Protein 7CTP (pdb70)

Foldseek 3Di:
DDLCCVQVPPVNLVVLLVLLVVLLVLLVVLLLLLQLQLVLVLVVCVVVVPDDDDALFDFDDDDDDKDWQDWDWWWWQDPPPRDIAIWTWTQTSQLWIFTANYVVCVVVVHHTPDTHQQAQKDKDFDPVVVCVVLLCVADDNPVVDDDPENTKIKIDHPQAAIIIIGDHDVVVSVLVNLSNVLSHLSQQCAQPPPPRRNRVSQVVSLQVSCVVVVHFFFDQNNGGHSLSSSLVVSCVVVVPVSCVVCLVVDDDRSVNSSNSVSVNRNVSSVSSSVSSVVSVVVSVVVCVVCSVVSVVCCVVCVVVLVVLLVVLLVVLCVQCVVVLLVCCVPQPLVCLLVQLVLLLQLLVVLLVLLLVLLVVLLVVLLVVCVVVVFDVCVVVSLSVLLCQLSNSPSSVVSLVSLPSRWGAFSVRHTDPSLSSVLSSVSSVVSSSLSNSLSVSLVVVLVVVCVVDCPPPHSSVVSVVSNVSSSVSSLVVQLVVVLVSSLVSSLSRVLSVSCSVCCVVPVVPQVVSVVSDDPVCSSNHDSVVSSSVSSSVSCNVSSNVSCVVCVSSD

Structure (mmCIF, N/CA/C/O backbone):
data_7CTP
#
_entry.id   7CTP
#
_cell.length_a   55.559
_cell.length_b   56.283
_cell.length_c   201.007
_cell.angle_alpha   90.000
_cell.angle_beta   90.000
_cell.angle_gamma   90.000
#
_symmetry.space_group_name_H-M   'P 21 21 21'
#
loop_
_entity.id
_entity.type
_entity.pdbx_description
1 polymer 'Protein Niban 2'
2 non-polymer GLYCEROL
3 water water
#
loop_
_atom_site.group_PDB
_atom_site.id
_atom_site.type_symbol
_atom_site.label_atom_id
_atom_site.label_alt_id
_atom_site.label_comp_id
_atom_site.label_asym_id
_atom_site.label_entity_id
_atom_site.label_seq_id
_atom_site.pdbx_PDB_ins_code
_atom_site.Cartn_x
_atom_site.Cartn_y
_atom_site.Cartn_z
_atom_site.occupancy
_atom_site.B_iso_or_equiv
_atom_site.auth_seq_id
_atom_site.auth_comp_id
_atom_site.auth_asym_id
_atom_site.auth_atom_id
_atom_site.pdbx_PDB_model_num
ATOM 1 N N . GLY A 1 1 ? 16.46800 -18.27100 -42.26700 1.000 66.14000 2 GLY A N 1
ATOM 2 C CA . GLY A 1 1 ? 16.30700 -17.37400 -41.14300 1.000 70.21000 2 GLY A CA 1
ATOM 3 C C . GLY A 1 1 ? 15.01200 -17.56900 -40.38000 1.000 70.90000 2 GLY A C 1
ATOM 4 O O . GLY A 1 1 ? 14.18200 -18.40600 -40.74700 1.000 64.37000 2 GLY A O 1
ATOM 5 N N . ASP A 1 2 ? 14.84300 -16.78700 -39.31200 1.000 63.63000 3 ASP A N 1
ATOM 6 C CA . ASP A 1 2 ? 13.67100 -16.90900 -38.46000 1.000 52.23000 3 ASP A CA 1
ATOM 7 C C . ASP A 1 2 ? 12.42200 -16.44400 -39.20800 1.000 53.90000 3 ASP A C 1
ATOM 8 O O . ASP A 1 2 ? 12.47500 -15.99400 -40.35800 1.000 44.92000 3 ASP A O 1
ATOM 13 N N . VAL A 1 3 ? 11.28000 -16.56200 -38.53000 1.000 44.23000 4 VAL A N 1
ATOM 14 C CA . VAL A 1 3 ? 10.00100 -16.31900 -39.18900 1.000 47.25000 4 VAL A CA 1
ATOM 15 C C . VAL A 1 3 ? 9.86300 -14.85100 -39.57700 1.000 35.79000 4 VAL A C 1
ATOM 16 O O . VAL A 1 3 ? 9.35400 -14.52400 -40.65800 1.000 36.21000 4 VAL A O 1
ATOM 20 N N . LEU A 1 4 ? 10.31200 -13.94400 -38.70900 1.000 34.83000 5 LEU A N 1
ATOM 21 C CA . LEU A 1 4 ? 10.12800 -12.52000 -38.97100 1.000 26.67000 5 LEU A CA 1
ATOM 22 C C . LEU A 1 4 ? 11.09400 -12.02600 -40.04100 1.000 35.34000 5 LEU A C 1
ATOM 23 O O . LEU A 1 4 ? 10.71800 -11.22600 -40.90400 1.000 29.91000 5 LEU A O 1
ATOM 28 N N . SER A 1 5 ? 12.33900 -12.50400 -40.01800 1.000 34.72000 6 SER A N 1
ATOM 29 C CA . SER A 1 5 ? 13.29900 -12.05400 -41.01800 1.000 35.35000 6 SER A CA 1
ATOM 30 C C . SER A 1 5 ? 12.93900 -12.59300 -42.39100 1.000 31.06000 6 SER A C 1
ATOM 31 O O . SER A 1 5 ? 13.20800 -11.93900 -43.40500 1.000 35.65000 6 SER A O 1
ATOM 34 N N . THR A 1 6 ? 12.30200 -13.76400 -42.43800 1.000 35.34000 7 THR A N 1
ATOM 35 C CA . THR A 1 6 ? 11.93300 -14.37200 -43.71000 1.000 38.46000 7 THR A CA 1
ATOM 36 C C . THR A 1 6 ? 10.70900 -13.70100 -44.31500 1.000 37.41000 7 THR A C 1
ATOM 37 O O . THR A 1 6 ? 10.72100 -13.31600 -45.48900 1.000 37.60000 7 THR A O 1
ATOM 41 N N . HIS A 1 7 ? 9.64600 -13.54500 -43.52700 1.000 31.73000 8 HIS A N 1
ATOM 42 C CA . HIS A 1 7 ? 8.36700 -13.12400 -44.07400 1.000 29.23000 8 HIS A CA 1
ATOM 43 C C . HIS A 1 7 ? 8.08100 -11.64500 -43.89000 1.000 34.48000 8 HIS A C 1
ATOM 44 O O . HIS A 1 7 ? 7.27200 -11.09100 -44.64600 1.000 34.44000 8 HIS A O 1
ATOM 51 N N . LEU A 1 8 ? 8.72500 -10.98400 -42.93700 1.000 25.72000 9 LEU A N 1
ATOM 52 C CA . LEU A 1 8 ? 8.60900 -9.53100 -42.88900 1.000 25.35000 9 LEU A CA 1
ATOM 53 C C . LEU A 1 8 ? 9.93300 -8.88600 -43.27400 1.000 25.22000 9 LEU A C 1
ATOM 54 O O . LEU A 1 8 ? 10.49900 -8.10200 -42.50200 1.000 24.40000 9 LEU A O 1
ATOM 59 N N . ASP A 1 9 ? 10.42900 -9.19100 -44.47400 1.000 26.52000 10 ASP A N 1
ATOM 60 C CA . ASP A 1 9 ? 11.63300 -8.52900 -44.95000 1.000 28.43000 10 ASP A CA 1
ATOM 61 C C . ASP A 1 9 ? 11.33000 -7.06900 -45.28800 1.000 28.82000 10 ASP A C 1
ATOM 62 O O . ASP A 1 9 ? 10.19600 -6.59300 -45.17700 1.000 24.52000 10 ASP A O 1
ATOM 67 N N . ASP A 1 10 ? 12.37500 -6.33800 -45.67600 1.000 26.27000 11 ASP A N 1
ATOM 68 C CA . ASP A 1 10 ? 12.21500 -4.90400 -45.89900 1.000 25.64000 11 ASP A CA 1
ATOM 69 C C . ASP A 1 10 ? 11.15800 -4.61600 -46.95900 1.000 25.00000 11 ASP A C 1
ATOM 70 O O . ASP A 1 10 ? 10.36800 -3.67700 -46.81300 1.000 24.03000 11 ASP A O 1
ATOM 75 N N . ALA A 1 11 ? 11.11900 -5.41600 -48.02700 1.000 23.24000 12 ALA A N 1
ATOM 76 C CA . ALA A 1 11 ? 10.16100 -5.15800 -49.09900 1.000 24.18000 12 ALA A CA 1
ATOM 77 C C . ALA A 1 11 ? 8.73500 -5.32400 -48.60000 1.000 23.31000 12 ALA A C 1
ATOM 78 O O . ALA A 1 11 ? 7.86000 -4.49800 -48.89200 1.000 22.64000 12 ALA A O 1
ATOM 80 N N . ARG A 1 12 ? 8.48600 -6.39900 -47.84700 1.000 24.69000 13 ARG A N 1
ATOM 81 C CA . ARG A 1 12 ? 7.14800 -6.64200 -47.33000 1.000 20.18000 13 ARG A CA 1
ATOM 82 C C . ARG A 1 12 ? 6.75700 -5.58200 -46.31400 1.000 24.12000 13 ARG A C 1
ATOM 83 O O . ARG A 1 12 ? 5.62100 -5.09900 -46.32500 1.000 23.41000 13 ARG A O 1
ATOM 91 N N . ARG A 1 13 ? 7.69000 -5.18900 -45.44400 1.000 19.36000 14 ARG A N 1
ATOM 92 C CA . ARG A 1 13 ? 7.38300 -4.12200 -44.50000 1.000 21.21000 14 ARG A CA 1
ATOM 93 C C . ARG A 1 13 ? 7.05900 -2.82400 -45.22800 1.000 21.06000 14 ARG A C 1
ATOM 94 O O . ARG A 1 13 ? 6.16300 -2.08500 -44.81300 1.000 20.59000 14 ARG A O 1
ATOM 102 N N . GLN A 1 14 ? 7.73700 -2.54600 -46.34700 1.000 20.54000 15 GLN A N 1
ATOM 103 C CA . GLN A 1 14 ? 7.42800 -1.31100 -47.06700 1.000 22.01000 15 GLN A CA 1
ATOM 104 C C . GLN A 1 14 ? 6.03200 -1.37200 -47.68200 1.000 21.43000 15 GLN A C 1
ATOM 105 O O . GLN A 1 14 ? 5.29000 -0.38000 -47.66200 1.000 21.43000 15 GLN A O 1
ATOM 111 N N . HIS A 1 15 ? 5.64800 -2.53400 -48.20600 1.000 23.58000 16 HIS A N 1
ATOM 112 C CA . HIS A 1 15 ? 4.30500 -2.67200 -48.75800 1.000 26.00000 16 HIS A CA 1
ATOM 113 C C . HIS A 1 15 ? 3.25700 -2.47800 -47.66800 1.000 20.74000 16 HIS A C 1
ATOM 114 O O . HIS A 1 15 ? 2.25400 -1.77700 -47.86900 1.000 21.91000 16 HIS A O 1
ATOM 121 N N . ILE A 1 16 ? 3.48700 -3.07400 -46.49400 1.000 20.16000 17 ILE A N 1
ATOM 122 C CA . ILE A 1 16 ? 2.53100 -2.92700 -45.39700 1.000 20.35000 17 ILE A CA 1
ATOM 123 C C . ILE A 1 16 ? 2.43300 -1.46800 -44.97000 1.000 22.28000 17 ILE A C 1
ATOM 124 O O . ILE A 1 16 ? 1.33500 -0.94800 -44.74600 1.000 22.42000 17 ILE A O 1
ATOM 129 N N . ALA A 1 17 ? 3.57500 -0.77600 -44.87500 1.000 19.77000 18 ALA A N 1
ATOM 130 C CA . ALA A 1 17 ? 3.54700 0.63000 -44.47700 1.000 21.78000 18 ALA A CA 1
ATOM 131 C C . ALA A 1 17 ? 2.79500 1.47300 -45.49500 1.000 20.48000 18 ALA A C 1
ATOM 132 O O . ALA A 1 17 ? 2.09900 2.43100 -45.12800 1.000 20.91000 18 ALA A O 1
ATOM 134 N N . GLU A 1 18 ? 2.94200 1.15000 -46.78300 1.000 21.54000 19 GLU A N 1
ATOM 135 C CA . GLU A 1 18 ? 2.22200 1.89100 -47.81300 1.000 20.31000 19 GLU A CA 1
ATOM 136 C C . GLU A 1 18 ? 0.71700 1.70900 -47.66200 1.000 20.21000 19 GLU A C 1
ATOM 137 O O . GLU A 1 18 ? -0.04700 2.68200 -47.70900 1.000 26.56000 19 GLU A O 1
ATOM 143 N N . LYS A 1 19 ? 0.27600 0.46300 -47.48100 1.000 20.95000 20 LYS A N 1
ATOM 144 C CA . LYS A 1 19 ? -1.14900 0.19600 -47.29300 1.000 22.85000 20 LYS A CA 1
ATOM 145 C C . LYS A 1 19 ? -1.66200 0.84300 -46.01200 1.000 23.21000 20 LYS A C 1
ATOM 146 O O . LYS A 1 19 ? -2.77200 1.38600 -45.98700 1.000 23.22000 20 LYS A O 1
ATOM 152 N N . THR A 1 20 ? -0.87000 0.77500 -44.93600 1.000 18.62000 21 THR A N 1
ATOM 153 C CA . THR A 1 20 ? -1.23700 1.43300 -43.68000 1.000 17.74000 21 THR A CA 1
ATOM 154 C C . THR A 1 20 ? -1.38800 2.93300 -43.87300 1.000 20.74000 21 THR A C 1
ATOM 155 O O . THR A 1 20 ? -2.33700 3.55100 -43.36400 1.000 19.50000 21 THR A O 1
ATOM 159 N N . GLY A 1 21 ? -0.45900 3.54000 -44.61500 1.000 20.71000 22 GLY A N 1
ATOM 160 C CA . GLY A 1 21 ? -0.51300 4.97800 -44.81900 1.000 20.05000 22 GLY A CA 1
ATOM 161 C C . GLY A 1 21 ? -1.75500 5.41000 -45.57300 1.000 23.10000 22 GLY A C 1
ATOM 162 O O . GLY A 1 21 ? -2.33700 6.45900 -45.28300 1.000 24.35000 22 GLY A O 1
ATOM 163 N N . LYS A 1 22 ? -2.18400 4.60200 -46.54000 1.000 23.28000 23 LYS A N 1
ATOM 164 C CA . LYS A 1 22 ? -3.39600 4.92400 -47.28700 1.000 26.08000 23 LYS A CA 1
ATOM 165 C C . LYS A 1 22 ? -4.63000 4.83800 -46.39800 1.000 26.18000 23 LYS A C 1
ATOM 166 O O . LYS A 1 22 ? -5.52900 5.68200 -46.49500 1.000 20.98000 23 LYS A O 1
ATOM 172 N N . ILE A 1 23 ? -4.68500 3.83300 -45.51500 1.000 20.83000 24 ILE A N 1
ATOM 173 C CA . ILE A 1 23 ? -5.78700 3.73700 -44.55600 1.000 22.14000 24 ILE A CA 1
ATOM 174 C C . ILE A 1 23 ? -5.78500 4.93100 -43.61400 1.000 20.97000 24 ILE A C 1
ATOM 175 O O . ILE A 1 23 ? -6.83300 5.52100 -43.33000 1.000 20.12000 24 ILE A O 1
ATOM 180 N N . LEU A 1 24 ? -4.61100 5.29100 -43.08900 1.000 18.36000 25 LEU A N 1
ATOM 181 C CA . LEU A 1 24 ? -4.56700 6.39900 -42.14300 1.000 20.38000 25 LEU A CA 1
ATOM 182 C C . LEU A 1 24 ? -4.98400 7.70400 -42.80400 1.000 20.51000 25 LEU A C 1
ATOM 183 O O . LEU A 1 24 ? -5.69200 8.51200 -42.19000 1.000 20.59000 25 LEU A O 1
ATOM 188 N N . THR A 1 25 ? -4.55800 7.92700 -44.05600 1.000 21.10000 26 THR A N 1
ATOM 189 C CA . THR A 1 25 ? -4.96300 9.13300 -44.78200 1.000 22.22000 26 THR A CA 1
ATOM 190 C C . THR A 1 25 ? -6.47800 9.22000 -44.90000 1.000 22.41000 26 THR A C 1
ATOM 191 O O . THR A 1 25 ? -7.07700 10.26800 -44.62500 1.000 25.07000 26 THR A O 1
ATOM 195 N N . GLU A 1 26 ? -7.11900 8.12000 -45.30300 1.000 21.29000 27 GLU A N 1
ATOM 196 C CA . GLU A 1 26 ? -8.57100 8.13300 -45.44200 1.000 21.98000 27 GLU A CA 1
ATOM 197 C C . GLU A 1 26 ? -9.25000 8.34700 -44.09600 1.000 22.48000 27 GLU A C 1
ATOM 198 O O . GLU A 1 26 ? -10.18600 9.15200 -43.98700 1.000 23.17000 27 GLU A O 1
ATOM 204 N N . PHE A 1 27 ? -8.78500 7.64800 -43.05000 1.000 20.51000 28 PHE A N 1
ATOM 205 C CA . PHE A 1 27 ? -9.34900 7.87500 -41.72300 1.000 20.32000 28 PHE A CA 1
ATOM 206 C C . PHE A 1 27 ? -9.20200 9.33100 -41.29400 1.000 22.06000 28 PHE A C 1
ATOM 207 O O . PHE A 1 27 ? -10.12700 9.92200 -40.72400 1.000 20.83000 28 PHE A O 1
ATOM 215 N N . LEU A 1 28 ? -8.01400 9.90200 -41.48400 1.000 19.25000 29 LEU A N 1
ATOM 216 C CA . LEU A 1 28 ? -7.77700 11.24200 -40.95600 1.000 22.21000 29 LEU A CA 1
ATOM 217 C C . LEU A 1 28 ? -8.62000 12.29200 -41.67500 1.000 20.47000 29 LEU A C 1
ATOM 218 O O . LEU A 1 28 ? -8.92200 13.34000 -41.09300 1.000 22.38000 29 LEU A O 1
ATOM 223 N N . GLN A 1 29 ? -9.01100 12.03200 -42.92700 1.000 20.73000 30 GLN A N 1
ATOM 224 C CA . GLN A 1 29 ? -9.96900 12.91300 -43.59900 1.000 25.38000 30 GLN A CA 1
ATOM 225 C C . GLN A 1 29 ? -11.32400 12.87500 -42.90300 1.000 21.78000 30 GLN A C 1
ATOM 226 O O . GLN A 1 29 ? -11.94000 13.92200 -42.67300 1.000 21.02000 30 GLN A O 1
ATOM 232 N N . PHE A 1 30 ? -11.79900 11.67900 -42.53800 1.000 20.78000 31 PHE A N 1
ATOM 233 C CA . PHE A 1 30 ? -13.01300 11.59100 -41.72300 1.000 20.97000 31 PHE A CA 1
ATOM 234 C C . PHE A 1 30 ? -12.84100 12.31400 -40.39200 1.000 19.89000 31 PHE A C 1
ATOM 235 O O . PHE A 1 30 ? -13.76600 12.98500 -39.91100 1.000 18.75000 31 PHE A O 1
ATOM 243 N N . TYR A 1 31 ? -11.66500 12.18000 -39.77300 1.000 20.01000 32 TYR A N 1
ATOM 244 C CA . TYR A 1 31 ? -11.43500 12.77900 -38.46200 1.000 19.50000 32 TYR A CA 1
ATOM 245 C C . TYR A 1 31 ? -11.45200 14.30800 -38.53600 1.000 19.95000 32 TYR A C 1
ATOM 246 O O . TYR A 1 31 ? -12.12400 14.97000 -37.73200 1.000 20.57000 32 TYR A O 1
ATOM 255 N N . GLU A 1 32 ? -10.71800 14.88800 -39.49200 1.000 19.76000 33 GLU A N 1
ATOM 256 C CA . GLU A 1 32 ? -10.71300 16.34200 -39.62300 1.000 22.33000 33 GLU A CA 1
ATOM 257 C C . GLU A 1 32 ? -12.10600 16.86900 -39.94500 1.000 21.86000 33 GLU A C 1
ATOM 258 O O . GLU A 1 32 ? -12.50500 17.92400 -39.43500 1.000 23.39000 33 GLU A O 1
ATOM 264 N N . ASP A 1 33 ? -12.87000 16.13700 -40.75900 1.000 22.55000 34 ASP A N 1
ATOM 265 C CA . ASP A 1 33 ? -14.25100 16.53700 -41.02700 1.000 25.04000 34 ASP A CA 1
ATOM 266 C C . ASP A 1 33 ? -15.09200 16.48500 -39.75700 1.000 27.42000 34 ASP A C 1
ATOM 267 O O . ASP A 1 33 ? -15.87300 17.40600 -39.48200 1.000 25.48000 34 ASP A O 1
ATOM 272 N N . GLN A 1 34 ? -14.93100 15.42200 -38.95800 1.000 23.49000 35 GLN A N 1
ATOM 273 C CA . GLN A 1 34 ? -15.73700 15.27000 -37.74700 1.000 22.06000 35 GLN A CA 1
ATOM 274 C C . GLN A 1 34 ? -15.37200 16.29700 -36.68300 1.000 23.05000 35 GLN A C 1
ATOM 275 O O . GLN A 1 34 ? -16.21800 16.64700 -35.86000 1.000 26.10000 35 GLN A O 1
ATOM 281 N N . TYR A 1 35 ? -14.12100 16.76500 -36.66200 1.000 21.83000 36 TYR A N 1
ATOM 282 C CA . TYR A 1 35 ? -13.64400 17.52700 -35.51300 1.000 22.07000 36 TYR A CA 1
ATOM 283 C C . TYR A 1 35 ? -14.47900 18.78300 -35.29400 1.000 23.33000 36 TYR A C 1
ATOM 284 O O . TYR A 1 35 ? -14.91800 19.06500 -34.17100 1.000 21.05000 36 TYR A O 1
ATOM 293 N N . GLY A 1 36 ? -14.72600 19.54400 -36.36000 1.000 23.61000 37 GLY A N 1
ATOM 294 C CA . GLY A 1 36 ? -15.48000 20.77400 -36.19700 1.000 22.42000 37 GLY A CA 1
ATOM 295 C C . GLY A 1 36 ? -16.93900 20.53900 -35.85200 1.000 23.37000 37 GLY A C 1
ATOM 296 O O . GLY A 1 36 ? -17.57500 21.38700 -35.21800 1.000 22.76000 37 GLY A O 1
ATOM 297 N N . VAL A 1 37 ? -17.49000 19.40400 -36.28000 1.000 20.61000 38 VAL A N 1
ATOM 298 C CA . VAL A 1 37 ? -18.86300 19.06500 -35.92200 1.000 21.14000 38 VAL A CA 1
ATOM 299 C C . VAL A 1 37 ? -18.94700 18.75900 -34.43300 1.000 25.80000 38 VAL A C 1
ATOM 300 O O . VAL A 1 37 ? -19.83800 19.24400 -33.72700 1.000 21.13000 38 VAL A O 1
ATOM 304 N N . ALA A 1 38 ? -18.00400 17.95500 -33.93100 1.000 20.40000 39 ALA A N 1
ATOM 305 C CA . ALA A 1 38 ? -17.95300 17.66600 -32.50300 1.000 21.21000 39 ALA A CA 1
ATOM 306 C C . ALA A 1 38 ? -17.77100 18.93800 -31.68800 1.000 25.71000 39 ALA A C 1
ATOM 307 O O . ALA A 1 38 ? -18.36900 19.08700 -30.61200 1.000 23.27000 39 ALA A O 1
ATOM 309 N N . LEU A 1 39 ? -16.92800 19.85500 -32.17700 1.000 22.26000 40 LEU A N 1
ATOM 310 C CA . LEU A 1 39 ? -16.71700 21.12800 -31.49200 1.000 22.74000 40 LEU A CA 1
ATOM 311 C C . LEU A 1 39 ? -18.00100 21.94400 -31.45800 1.000 22.53000 40 LEU A C 1
ATOM 312 O O . LEU A 1 39 ? -18.38600 22.47800 -30.40900 1.000 21.95000 40 LEU A O 1
ATOM 317 N N . PHE A 1 40 ? -18.68500 22.04500 -32.59800 1.000 22.78000 41 PHE A N 1
ATOM 318 C CA . PHE A 1 40 ? -19.94300 22.78600 -32.63200 1.000 24.17000 41 PHE A CA 1
ATOM 319 C C . PHE A 1 40 ? -20.96900 22.18900 -31.67200 1.000 28.68000 41 PHE A C 1
ATOM 320 O O . PHE A 1 40 ? -21.65500 22.92000 -30.94500 1.000 24.83000 41 PHE A O 1
ATOM 328 N N . ASN A 1 41 ? -21.11100 20.85900 -31.66900 1.000 26.45000 42 ASN A N 1
ATOM 329 C CA . ASN A 1 41 ? -22.12700 20.24300 -30.81100 1.000 28.27000 42 ASN A CA 1
ATOM 330 C C . ASN A 1 41 ? -21.83100 20.48900 -29.33700 1.000 29.79000 42 ASN A C 1
ATOM 331 O O . ASN A 1 41 ? -22.74600 20.74200 -28.53900 1.000 28.71000 42 ASN A O 1
ATOM 336 N N . SER A 1 42 ? -20.55700 20.41600 -28.95500 1.000 24.91000 43 SER A N 1
ATOM 337 C CA . SER A 1 42 ? -20.18800 20.63200 -27.56300 1.000 27.77000 43 SER A CA 1
ATOM 338 C C . SER A 1 42 ? -20.41500 22.08500 -27.18300 1.000 31.22000 43 SER A C 1
ATOM 339 O O . SER A 1 42 ? -20.98000 22.38300 -26.12200 1.000 29.82000 43 SER A O 1
ATOM 342 N N . MET A 1 43 ? -20.00700 23.00700 -28.05600 1.000 26.29000 44 MET A N 1
ATOM 343 C CA . MET A 1 43 ? -20.20400 24.42000 -27.75200 1.000 26.13000 44 MET A CA 1
ATOM 344 C C . MET A 1 43 ? -21.67900 24.78100 -27.72000 1.000 27.61000 44 MET A C 1
ATOM 345 O O . MET A 1 43 ? -22.09600 25.61600 -26.90900 1.000 32.67000 44 MET A O 1
ATOM 350 N N . ARG A 1 44 ? -22.48800 24.16300 -28.58100 1.000 25.05000 45 ARG A N 1
ATOM 351 C CA . ARG A 1 44 ? -23.91400 24.46200 -28.54500 1.000 32.04000 45 ARG A CA 1
ATOM 352 C C . ARG A 1 44 ? -24.51700 24.03700 -27.21300 1.000 37.39000 45 ARG A C 1
ATOM 353 O O . ARG A 1 44 ? -25.32400 24.77100 -26.62600 1.000 30.64000 45 ARG A O 1
ATOM 361 N N . HIS A 1 45 ? -24.10600 22.86900 -26.70200 1.000 34.99000 46 HIS A N 1
ATOM 362 C CA . HIS A 1 45 ? -24.60300 22.40100 -25.41100 1.000 34.55000 46 HIS A CA 1
ATOM 363 C C . HIS A 1 45 ? -24.22300 23.36500 -24.29400 1.000 38.87000 46 HIS A C 1
ATOM 364 O O . HIS A 1 45 ? -25.05600 23.71600 -23.45100 1.000 41.20000 46 HIS A O 1
ATOM 371 N N . GLU A 1 46 ? -22.96400 23.81100 -24.27600 1.000 34.26000 47 GLU A N 1
ATOM 372 C CA . GLU A 1 46 ? -22.50600 24.70200 -23.21400 1.000 41.14000 47 GLU A CA 1
ATOM 373 C C . GLU A 1 46 ? -23.21000 26.05000 -23.29200 1.000 44.50000 47 GLU A C 1
ATOM 374 O O . GLU A 1 46 ? -23.74100 26.54600 -22.29000 1.000 43.71000 47 GLU A O 1
ATOM 380 N N . ILE A 1 47 ? -23.25500 26.63700 -24.49000 1.000 36.83000 48 ILE A N 1
ATOM 381 C CA . ILE A 1 47 ? -23.77200 27.99200 -24.65500 1.000 40.62000 48 ILE A CA 1
ATOM 382 C C . ILE A 1 47 ? -25.27600 28.03300 -24.41500 1.000 48.30000 48 ILE A C 1
ATOM 383 O O . ILE A 1 47 ? -25.80100 28.98800 -23.82200 1.000 41.51000 48 ILE A O 1
ATOM 388 N N . GLU A 1 48 ? -25.99300 27.00800 -24.86700 1.000 37.20000 49 GLU A N 1
ATOM 389 C CA . GLU A 1 48 ? -27.42800 26.93700 -24.63400 1.000 43.82000 49 GLU A CA 1
ATOM 390 C C . GLU A 1 48 ? -27.77400 26.33900 -23.27700 1.000 51.15000 49 GLU A C 1
ATOM 391 O O . GLU A 1 48 ? -28.94700 26.35700 -22.88900 1.000 47.19000 49 GLU A O 1
ATOM 397 N N . GLY A 1 49 ? -26.78400 25.84000 -22.54600 1.000 45.93000 50 GLY A N 1
ATOM 398 C CA . GLY A 1 49 ? -27.02300 25.26900 -21.23400 1.000 53.08000 50 GLY A CA 1
ATOM 399 C C . GLY A 1 49 ? -27.78000 23.95800 -21.24400 1.000 57.20000 50 GLY A C 1
ATOM 400 O O . GLY A 1 49 ? -28.51500 23.66600 -20.29200 1.000 61.52000 50 GLY A O 1
ATOM 401 N N . THR A 1 50 ? -27.61400 23.15000 -22.29100 1.000 46.88000 51 THR A N 1
ATOM 402 C CA . THR A 1 50 ? -28.36400 21.90900 -22.43700 1.000 42.20000 51 THR A CA 1
ATOM 403 C C . THR A 1 50 ? -27.50100 20.66500 -22.25500 1.000 54.80000 51 THR A C 1
ATOM 404 O O . THR A 1 50 ? -27.87700 19.58200 -22.71300 1.000 54.01000 51 THR A O 1
ATOM 408 N N . GLY A 1 51 ? -26.35900 20.79200 -21.59500 1.000 50.10000 52 GLY A N 1
ATOM 409 C CA . GLY A 1 51 ? -25.53600 19.63900 -21.30300 1.000 46.95000 52 GLY A CA 1
ATOM 410 C C . GLY A 1 51 ? -26.15900 18.77500 -20.22200 1.000 58.48000 52 GLY A C 1
ATOM 411 O O . GLY A 1 51 ? -27.26900 19.01300 -19.74000 1.000 50.41000 52 GLY A O 1
ATOM 412 N N . LEU A 1 52 ? -25.41600 17.73600 -19.84700 1.000 56.82000 53 LEU A N 1
ATOM 413 C CA . LEU A 1 52 ? -25.86800 16.82700 -18.80400 1.000 56.54000 53 LEU A CA 1
ATOM 414 C C . LEU A 1 52 ? -26.08300 17.60100 -17.50400 1.000 59.58000 53 LEU A C 1
ATOM 415 O O . LEU A 1 52 ? -25.25800 18.45000 -17.14500 1.000 53.98000 53 LEU A O 1
ATOM 420 N N . PRO A 1 53 ? -27.18100 17.35600 -16.78900 1.000 58.94000 54 PRO A N 1
ATOM 421 C CA . PRO A 1 53 ? -27.37400 18.02000 -15.49500 1.000 56.75000 54 PRO A CA 1
ATOM 422 C C . PRO A 1 53 ? -26.29500 17.60300 -14.50800 1.000 63.50000 54 PRO A C 1
ATOM 423 O O . PRO A 1 53 ? -25.62600 16.57800 -14.67000 1.000 45.58000 54 PRO A O 1
ATOM 427 N N . GLN A 1 54 ? -26.11900 18.42700 -13.47800 1.000 61.14000 55 GLN A N 1
ATOM 428 C CA . GLN A 1 54 ? -25.14300 18.11900 -12.44300 1.000 55.26000 55 GLN A CA 1
ATOM 429 C C . GLN A 1 54 ? -25.58100 16.88300 -11.67000 1.000 49.48000 55 GLN A C 1
ATOM 430 O O . GLN A 1 54 ? -26.77300 16.66300 -11.43600 1.000 52.24000 55 GLN A O 1
ATOM 436 N N . ALA A 1 55 ? -24.60500 16.05900 -11.30300 1.000 40.85000 56 ALA A N 1
ATOM 437 C CA . ALA A 1 55 ? -24.89400 14.87200 -10.51800 1.000 42.31000 56 ALA A CA 1
ATOM 438 C C . ALA A 1 55 ? -25.16500 15.25300 -9.06600 1.000 38.47000 56 ALA A C 1
ATOM 439 O O . ALA A 1 55 ? -24.82900 16.34900 -8.60700 1.000 36.05000 56 ALA A O 1
ATOM 441 N N . GLN A 1 56 ? -25.79500 14.32700 -8.34200 1.000 32.50000 57 GLN A N 1
ATOM 442 C CA . GLN A 1 56 ? -26.02200 14.51800 -6.91500 1.000 33.31000 57 GLN A CA 1
ATOM 443 C C . GLN A 1 56 ? -24.80300 14.10700 -6.10600 1.000 37.86000 57 GLN A C 1
ATOM 444 O O . GLN A 1 56 ? -24.45100 14.77100 -5.12400 1.000 33.20000 57 GLN A O 1
ATOM 450 N N . LEU A 1 57 ? -24.14900 13.01700 -6.50200 1.000 29.67000 58 LEU A N 1
ATOM 451 C CA . LEU A 1 57 ? -22.90400 12.63600 -5.85400 1.000 30.23000 58 LEU A CA 1
ATOM 452 C C . LEU A 1 57 ? -21.78700 13.57300 -6.29000 1.000 31.41000 58 LEU A C 1
ATOM 453 O O . LEU A 1 57 ? -21.83500 14.17700 -7.36800 1.000 34.30000 58 LEU A O 1
ATOM 458 N N . LEU A 1 58 ? -20.79000 13.71200 -5.42900 1.000 32.45000 59 LEU A N 1
ATOM 459 C CA . LEU A 1 58 ? -19.58600 14.43700 -5.79100 1.000 40.07000 59 LEU A CA 1
ATOM 460 C C . LEU A 1 58 ? -18.65400 13.51400 -6.56400 1.000 44.36000 59 LEU A C 1
ATOM 461 O O . LEU A 1 58 ? -18.71700 12.28900 -6.43200 1.000 31.21000 59 LEU A O 1
ATOM 466 N N . TRP A 1 59 ? -17.79600 14.11200 -7.38300 1.000 34.96000 60 TRP A N 1
ATOM 467 C CA . TRP A 1 59 ? -16.80600 13.38300 -8.16400 1.000 35.15000 60 TRP A CA 1
ATOM 468 C C . TRP A 1 59 ? -15.41100 13.76000 -7.67600 1.000 42.55000 60 TRP A C 1
ATOM 469 O O . TRP A 1 59 ? -15.11500 14.94300 -7.47900 1.000 35.99000 60 TRP A O 1
ATOM 480 N N . ARG A 1 60 ? -14.57400 12.74900 -7.46700 1.000 31.63000 61 ARG A N 1
ATOM 481 C CA . ARG A 1 60 ? -13.20000 12.95200 -7.02900 1.000 36.82000 61 ARG A CA 1
ATOM 482 C C . ARG A 1 60 ? -12.44800 13.80700 -8.04300 1.000 36.41000 61 ARG A C 1
ATOM 483 O O . ARG A 1 60 ? -12.54900 13.58700 -9.25200 1.000 36.75000 61 ARG A O 1
ATOM 491 N N . LYS A 1 61 ? -11.71500 14.80800 -7.55300 1.000 43.34000 62 LYS A N 1
ATOM 492 C CA . LYS A 1 61 ? -11.06500 15.77500 -8.43300 1.000 39.95000 62 LYS A CA 1
ATOM 493 C C . LYS A 1 61 ? -9.58200 15.49600 -8.64800 1.000 41.12000 62 LYS A C 1
ATOM 494 O O . LYS A 1 61 ? -9.04000 15.85400 -9.69900 1.000 45.46000 62 LYS A O 1
ATOM 500 N N . VAL A 1 62 ? -8.92000 14.86500 -7.68500 1.000 38.26000 63 VAL A N 1
ATOM 501 C CA . VAL A 1 62 ? -7.52300 14.46000 -7.80500 1.000 39.14000 63 VAL A CA 1
ATOM 502 C C . VAL A 1 62 ? -7.50800 12.94100 -7.70400 1.000 37.36000 63 VAL A C 1
ATOM 503 O O . VAL A 1 62 ? -8.30000 12.38200 -6.93200 1.000 35.92000 63 VAL A O 1
ATOM 507 N N . PRO A 1 63 ? -6.65600 12.23000 -8.44900 1.000 49.86000 64 PRO A N 1
ATOM 508 C CA . PRO A 1 63 ? -6.60500 10.77200 -8.30200 1.000 38.07000 64 PRO A CA 1
ATOM 509 C C . PRO A 1 63 ? -6.18800 10.36800 -6.89700 1.000 41.09000 64 PRO A C 1
ATOM 510 O O . PRO A 1 63 ? -5.56800 11.13000 -6.15100 1.000 35.94000 64 PRO A O 1
ATOM 514 N N . LEU A 1 64 ? -6.55400 9.14300 -6.53700 1.000 30.39000 65 LEU A N 1
ATOM 515 C CA . LEU A 1 64 ? -6.04300 8.56300 -5.30900 1.000 29.75000 65 LEU A CA 1
ATOM 516 C C . LEU A 1 64 ? -4.52400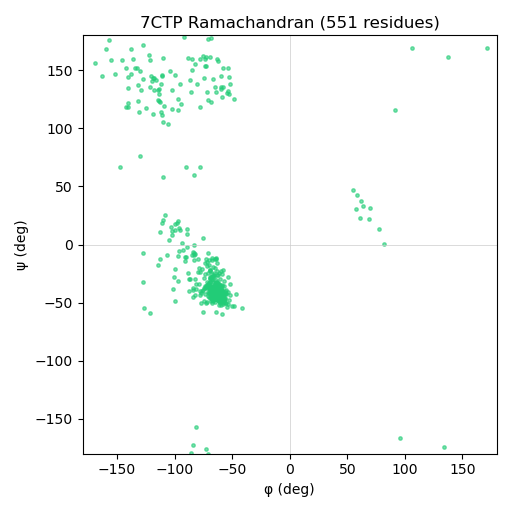 8.53800 -5.35600 1.000 32.26000 65 LEU A C 1
ATOM 517 O O . LEU A 1 64 ? -3.91700 8.49300 -6.43100 1.000 33.03000 65 LEU A O 1
ATOM 522 N N . ASP A 1 65 ? -3.90600 8.59500 -4.17900 1.000 35.44000 66 ASP A N 1
ATOM 523 C CA . ASP A 1 65 ? -2.46500 8.38000 -4.09500 1.000 38.97000 66 ASP A CA 1
ATOM 524 C C . ASP A 1 65 ? -2.10700 7.08000 -4.80100 1.000 37.95000 66 ASP A C 1
ATOM 525 O O . ASP A 1 65 ? -2.83100 6.08600 -4.70300 1.000 38.62000 66 ASP A O 1
ATOM 530 N N . GLU A 1 66 ? -1.01200 7.10700 -5.55200 1.000 37.86000 67 GLU A N 1
ATOM 531 C CA . GLU A 1 66 ? -0.63600 5.96200 -6.37100 1.000 40.13000 67 GLU A CA 1
ATOM 532 C C . GLU A 1 66 ? -0.15300 4.83000 -5.47700 1.000 45.59000 67 GLU A C 1
ATOM 533 O O . GLU A 1 66 ? 0.75500 5.02200 -4.66000 1.000 35.32000 67 GLU A O 1
ATOM 539 N N . ARG A 1 67 ? -0.78600 3.66300 -5.60900 1.000 35.05000 68 ARG A N 1
ATOM 540 C CA . ARG A 1 67 ? -0.39000 2.45400 -4.90200 1.000 36.34000 68 ARG A CA 1
ATOM 541 C C . ARG A 1 67 ? -0.38100 1.29500 -5.88500 1.000 33.75000 68 ARG A C 1
ATOM 542 O O . ARG A 1 67 ? -1.10600 1.30500 -6.88100 1.000 30.63000 68 ARG A O 1
ATOM 550 N N . ILE A 1 68 ? 0.46900 0.30700 -5.60200 1.000 35.84000 69 ILE A N 1
ATOM 551 C CA . ILE A 1 68 ? 0.47900 -0.92300 -6.38500 1.000 31.07000 69 ILE A CA 1
ATOM 552 C C . ILE A 1 68 ? -0.84700 -1.63600 -6.18400 1.000 36.01000 69 ILE A C 1
ATOM 553 O O . ILE A 1 68 ? -1.35900 -1.71300 -5.06100 1.000 34.10000 69 ILE A O 1
ATOM 558 N N . VAL A 1 69 ? -1.43500 -2.13200 -7.27900 1.000 33.82000 70 VAL A N 1
ATOM 559 C CA . VAL A 1 69 ? -2.73100 -2.80000 -7.18100 1.000 31.39000 70 VAL A CA 1
ATOM 560 C C . VAL A 1 69 ? -2.57100 -4.22100 -6.65400 1.000 31.68000 70 VAL A C 1
ATOM 561 O O . VAL A 1 69 ? -3.34500 -4.67000 -5.79700 1.000 32.53000 70 VAL A O 1
ATOM 565 N N . PHE A 1 70 ? -1.56800 -4.94500 -7.14800 1.000 25.30000 71 PHE A N 1
ATOM 566 C CA . PHE A 1 70 ? -1.36700 -6.33100 -6.75100 1.000 27.64000 71 PHE A CA 1
ATOM 567 C C . PHE A 1 70 ? -0.01000 -6.79200 -7.26300 1.000 34.99000 71 PHE A C 1
ATOM 568 O O . PHE A 1 70 ? 0.52800 -6.24400 -8.23100 1.000 33.84000 71 PHE A O 1
ATOM 576 N N . SER A 1 71 ? 0.54500 -7.80600 -6.59900 1.000 28.79000 72 SER A N 1
ATOM 577 C CA . SER A 1 71 ? 1.80100 -8.38700 -7.04300 1.000 30.45000 72 SER A CA 1
ATOM 578 C C . SER A 1 71 ? 1.87800 -9.81700 -6.53400 1.000 32.66000 72 SER A C 1
ATOM 579 O O . SER A 1 71 ? 1.20100 -10.18800 -5.57400 1.000 33.99000 72 SER A O 1
ATOM 582 N N . GLY A 1 72 ? 2.71500 -10.61200 -7.18800 1.000 31.16000 73 GLY A N 1
ATOM 583 C CA . GLY A 1 72 ? 2.90200 -11.99500 -6.79000 1.000 34.99000 73 GLY A CA 1
ATOM 584 C C . GLY A 1 72 ? 3.74000 -12.69800 -7.82900 1.000 39.28000 73 GLY A C 1
ATOM 585 O O . GLY A 1 72 ? 3.99300 -12.17000 -8.91700 1.000 34.93000 73 GLY A O 1
ATOM 586 N N . ASN A 1 73 ? 4.17800 -13.90300 -7.47500 1.000 31.84000 74 ASN A N 1
ATOM 587 C CA . ASN A 1 73 ? 4.98800 -14.69300 -8.38900 1.000 39.90000 74 ASN A CA 1
ATOM 588 C C . ASN A 1 73 ? 4.10100 -15.51300 -9.31300 1.000 38.57000 74 ASN A C 1
ATOM 589 O O . ASN A 1 73 ? 3.05300 -16.02300 -8.90300 1.000 33.42000 74 ASN A O 1
ATOM 594 N N . LEU A 1 74 ? 4.52900 -15.61800 -10.57000 1.000 30.23000 75 LEU A N 1
ATOM 595 C CA . LEU A 1 74 ? 3.85400 -16.39100 -11.60200 1.000 32.50000 75 LEU A CA 1
ATOM 596 C C . LEU A 1 74 ? 4.89500 -17.16900 -12.38300 1.000 37.15000 75 LEU A C 1
ATOM 597 O O . LEU A 1 74 ? 6.07600 -16.81100 -12.40100 1.000 43.10000 75 LEU A O 1
ATOM 602 N N . PHE A 1 75 ? 4.44800 -18.22000 -13.05900 1.000 28.81000 76 PHE A N 1
ATOM 603 C CA . PHE A 1 75 ? 5.24300 -18.80400 -14.12200 1.000 25.31000 76 PHE A CA 1
ATOM 604 C C . PHE A 1 75 ? 4.78700 -18.21600 -15.45100 1.000 29.14000 76 PHE A C 1
ATOM 605 O O . PHE A 1 75 ? 3.59000 -18.01800 -15.66800 1.000 29.89000 76 PHE A O 1
ATOM 613 N N . GLN A 1 76 ? 5.74400 -17.89600 -16.31900 1.000 31.28000 77 GLN A N 1
ATOM 614 C CA . GLN A 1 76 ? 5.45100 -17.38700 -17.65700 1.000 34.10000 77 GLN A CA 1
ATOM 615 C C . GLN A 1 76 ? 6.21600 -18.18100 -18.70300 1.000 32.38000 77 GLN A C 1
ATOM 616 O O . GLN A 1 76 ? 7.42200 -18.40800 -18.56300 1.000 35.88000 77 GLN A O 1
ATOM 622 N N . HIS A 1 77 ? 5.51700 -18.59100 -19.75300 1.000 28.73000 78 HIS A N 1
ATOM 623 C CA . HIS A 1 77 ? 6.17700 -19.23300 -20.88000 1.000 34.97000 78 HIS A CA 1
ATOM 624 C C . HIS A 1 77 ? 6.97400 -18.19700 -21.66100 1.000 33.42000 78 HIS A C 1
ATOM 625 O O . HIS A 1 77 ? 6.45300 -17.12800 -21.99100 1.000 30.84000 78 HIS A O 1
ATOM 632 N N . GLN A 1 78 ? 8.23700 -18.51300 -21.95900 1.000 34.91000 79 GLN A N 1
ATOM 633 C CA . GLN A 1 78 ? 9.13300 -17.60000 -22.66500 1.000 48.69000 79 GLN A CA 1
ATOM 634 C C . GLN A 1 78 ? 9.15100 -17.95000 -24.14900 1.000 39.64000 79 GLN A C 1
ATOM 635 O O . GLN A 1 78 ? 9.42800 -19.09600 -24.51900 1.000 44.43000 79 GLN A O 1
ATOM 641 N N . GLU A 1 79 ? 8.85500 -16.95600 -24.99200 1.000 44.25000 80 GLU A N 1
ATOM 642 C CA . GLU A 1 79 ? 8.72300 -17.20200 -26.42500 1.000 43.67000 80 GLU A CA 1
ATOM 643 C C . GLU A 1 79 ? 10.04700 -17.63600 -27.04400 1.000 56.45000 80 GLU A C 1
ATOM 644 O O . GLU A 1 79 ? 10.07000 -18.50500 -27.92400 1.000 56.61000 80 GLU A O 1
ATOM 650 N N . ASP A 1 80 ? 11.16400 -17.05700 -26.59300 1.000 47.81000 81 ASP A N 1
ATOM 651 C CA . ASP A 1 80 ? 12.44000 -17.33700 -27.24700 1.000 48.57000 81 ASP A CA 1
ATOM 652 C C . ASP A 1 80 ? 12.95300 -18.72800 -26.89500 1.000 58.39000 81 ASP A C 1
ATOM 653 O O . ASP A 1 80 ? 13.33300 -19.50300 -27.78100 1.000 56.60000 81 ASP A O 1
ATOM 658 N N . SER A 1 81 ? 12.95800 -19.07000 -25.60600 1.000 61.86000 82 SER A N 1
ATOM 659 C CA . SER A 1 81 ? 13.53500 -20.33000 -25.15100 1.000 58.35000 82 SER A CA 1
ATOM 660 C C . SER A 1 81 ? 12.53600 -21.47500 -25.09900 1.000 57.39000 82 SER A C 1
ATOM 661 O O . SER A 1 81 ? 12.95700 -22.63300 -24.98600 1.000 53.94000 82 SER A O 1
ATOM 664 N N . LYS A 1 82 ? 11.23700 -21.18500 -25.18500 1.000 45.90000 83 LYS A N 1
ATOM 665 C CA . LYS A 1 82 ? 10.17300 -22.17300 -24.99400 1.000 53.77000 83 LYS A CA 1
ATOM 666 C C . LYS A 1 82 ? 10.20200 -22.79400 -23.59700 1.000 46.43000 83 LYS A C 1
ATOM 667 O O . LYS A 1 82 ? 9.68200 -23.89700 -23.39700 1.000 56.66000 83 LYS A O 1
ATOM 673 N N . LYS A 1 83 ? 10.80400 -22.10300 -22.62900 1.000 44.67000 84 LYS A N 1
ATOM 674 C CA . LYS A 1 83 ? 10.91700 -22.57000 -21.25300 1.000 48.30000 84 LYS A CA 1
ATOM 675 C C . LYS A 1 83 ? 10.05100 -21.71800 -20.33400 1.000 46.87000 84 LYS A C 1
ATOM 676 O O . LYS A 1 83 ? 9.89800 -20.51100 -20.54100 1.000 43.21000 84 LYS A O 1
ATOM 682 N N . TRP A 1 84 ? 9.50000 -22.35200 -19.30200 1.000 47.44000 85 TRP A N 1
ATOM 683 C CA . TRP A 1 84 ? 8.74400 -21.63000 -18.28800 1.000 38.51000 85 TRP A CA 1
ATOM 684 C C . TRP A 1 84 ? 9.68100 -21.09300 -17.21200 1.000 52.58000 85 TRP A C 1
ATOM 685 O O . TRP A 1 84 ? 10.52500 -21.82700 -16.68300 1.000 46.33000 85 TRP A O 1
ATOM 696 N N . ARG A 1 85 ? 9.53000 -19.81200 -16.88600 1.000 36.52000 86 ARG A N 1
ATOM 697 C CA . ARG A 1 85 ? 10.35900 -19.15100 -15.89100 1.000 37.87000 86 ARG A CA 1
ATOM 698 C C . ARG A 1 85 ? 9.46500 -18.47400 -14.87200 1.000 40.10000 86 ARG A C 1
ATOM 699 O O . ARG A 1 85 ? 8.41800 -17.92600 -15.22800 1.000 36.56000 86 ARG A O 1
ATOM 707 N N . ASN A 1 86 ? 9.87600 -18.51100 -13.60600 1.000 39.76000 87 ASN A N 1
ATOM 708 C CA . ASN A 1 86 ? 9.22000 -17.67400 -12.61400 1.000 34.17000 87 ASN A CA 1
ATOM 709 C C . ASN A 1 86 ? 9.36700 -16.21700 -13.01600 1.000 39.45000 87 ASN A C 1
ATOM 710 O O . ASN A 1 86 ? 10.38200 -15.81600 -13.59700 1.000 39.73000 87 ASN A O 1
ATOM 715 N N . ARG A 1 87 ? 8.33600 -15.42700 -12.72900 1.000 38.98000 88 ARG A N 1
ATOM 716 C CA . ARG A 1 87 ? 8.40300 -13.98800 -12.90700 1.000 42.18000 88 ARG A CA 1
ATOM 717 C C . ARG A 1 87 ? 7.68200 -13.32800 -11.74800 1.000 38.54000 88 ARG A C 1
ATOM 718 O O . ARG A 1 87 ? 6.59500 -13.76400 -11.35800 1.000 37.80000 88 ARG A O 1
ATOM 726 N N . PHE A 1 88 ? 8.30000 -12.29900 -11.17900 1.000 35.76000 89 PHE A N 1
ATOM 727 C CA . PHE A 1 88 ? 7.59000 -11.44100 -10.24400 1.000 35.12000 89 PHE A CA 1
ATOM 728 C C . PHE A 1 88 ? 6.72200 -10.49700 -11.05700 1.000 39.84000 89 PHE A C 1
ATOM 729 O O . PHE A 1 88 ? 7.23500 -9.72800 -11.87800 1.000 38.11000 89 PHE A O 1
ATOM 737 N N . SER A 1 89 ? 5.41300 -10.57900 -10.85500 1.000 36.38000 90 SER A N 1
ATOM 738 C CA . SER A 1 89 ? 4.44600 -9.87300 -11.68100 1.000 35.97000 90 SER A CA 1
ATOM 739 C C . SER A 1 89 ? 3.75900 -8.81800 -10.82800 1.000 28.08000 90 SER A C 1
ATOM 740 O O . SER A 1 89 ? 3.27400 -9.12000 -9.73400 1.000 34.49000 90 SER A O 1
ATOM 743 N N . LEU A 1 90 ? 3.72700 -7.58300 -11.32300 1.000 32.93000 91 LEU A N 1
ATOM 744 C CA . LEU A 1 90 ? 3.26000 -6.44300 -10.54900 1.000 29.83000 91 LEU A CA 1
ATOM 745 C C . LEU A 1 90 ? 2.26800 -5.64300 -11.37500 1.000 32.49000 91 LEU A C 1
ATOM 746 O O . LEU A 1 90 ? 2.49600 -5.40700 -12.56600 1.000 32.24000 91 LEU A O 1
ATOM 751 N N . VAL A 1 91 ? 1.18000 -5.22300 -10.74100 1.000 27.78000 92 VAL A N 1
ATOM 752 C CA . VAL A 1 91 ? 0.20600 -4.34400 -11.38100 1.000 32.87000 92 VAL A CA 1
ATOM 753 C C . VAL A 1 91 ? 0.28600 -2.96600 -10.73200 1.000 30.42000 92 VAL A C 1
ATOM 754 O O . VAL A 1 91 ? -0.20400 -2.78600 -9.61000 1.000 33.71000 92 VAL A O 1
ATOM 758 N N . PRO A 1 92 ? 0.87500 -1.97400 -11.39600 1.000 33.35000 93 PRO A N 1
ATOM 759 C CA . PRO A 1 92 ? 0.96300 -0.63200 -10.80100 1.000 31.88000 93 PRO A CA 1
ATOM 760 C C . PRO A 1 92 ? -0.37000 0.09300 -10.74400 1.000 32.40000 93 PRO A C 1
ATOM 761 O O . PRO A 1 92 ? -1.40000 -0.41800 -11.19100 1.000 29.97000 93 PRO A O 1
ATOM 765 N N . HIS A 1 93 ? -0.33600 1.31900 -10.21100 1.000 30.61000 94 HIS A N 1
ATOM 766 C CA . HIS A 1 93 ? -1.53300 2.14500 -10.06900 1.000 32.94000 94 HIS A CA 1
ATOM 767 C C . HIS A 1 93 ? -2.29800 2.31000 -11.37800 1.000 31.57000 94 HIS A C 1
ATOM 768 O O . HIS A 1 93 ? -3.51100 2.54600 -11.36100 1.000 28.07000 94 HIS A O 1
ATOM 775 N N . ASN A 1 94 ? -1.61000 2.23600 -12.51800 1.000 33.68000 95 ASN A N 1
ATOM 776 C CA . ASN A 1 94 ? -2.24500 2.48600 -13.80500 1.000 32.76000 95 ASN A CA 1
ATOM 777 C C . ASN A 1 94 ? -2.62100 1.20700 -14.54500 1.000 30.22000 95 ASN A C 1
ATOM 778 O O . ASN A 1 94 ? -2.93200 1.26800 -15.73800 1.000 27.86000 95 ASN A O 1
ATOM 783 N N . TYR A 1 95 ? -2.57600 0.05700 -13.87100 1.000 29.42000 96 TYR A N 1
ATOM 784 C CA . TYR A 1 95 ? -3.12600 -1.20400 -14.38000 1.000 26.24000 96 TYR A CA 1
ATOM 785 C C . TYR A 1 95 ? -2.34400 -1.75900 -15.56700 1.000 25.74000 96 TYR A C 1
ATOM 786 O O . TYR A 1 95 ? -2.87100 -2.56000 -16.34900 1.000 26.06000 96 TYR A O 1
ATOM 795 N N . GLY A 1 96 ? -1.08500 -1.36100 -15.71900 1.000 23.99000 97 GLY A N 1
ATOM 796 C CA . GLY A 1 96 ? -0.18600 -2.13800 -16.54200 1.000 26.95000 97 GLY A CA 1
ATOM 797 C C . GLY A 1 96 ? 0.13400 -3.46200 -15.87800 1.000 27.65000 97 GLY A C 1
ATOM 798 O O . GLY A 1 96 ? -0.09300 -3.65900 -14.68500 1.000 29.84000 97 GLY A O 1
ATOM 799 N N . LEU A 1 97 ? 0.62000 -4.41100 -16.66500 1.000 25.44000 98 LEU A N 1
ATOM 800 C CA . LEU A 1 97 ? 1.09400 -5.68000 -16.12600 1.000 22.80000 98 LEU A CA 1
ATOM 801 C C . LEU A 1 97 ? 2.60400 -5.70700 -16.32500 1.000 28.24000 98 LEU A C 1
ATOM 802 O O . LEU A 1 97 ? 3.08300 -5.73600 -17.46300 1.000 30.02000 98 LEU A O 1
ATOM 807 N N . VAL A 1 98 ? 3.35300 -5.68500 -15.22200 1.000 29.80000 99 VAL A N 1
ATOM 808 C CA . VAL A 1 98 ? 4.80300 -5.51500 -15.24600 1.000 31.30000 99 VAL A CA 1
ATOM 809 C C . VAL A 1 98 ? 5.46000 -6.78500 -14.72700 1.000 25.99000 99 VAL A C 1
ATOM 810 O O . VAL A 1 98 ? 5.17600 -7.22400 -13.60700 1.000 34.68000 99 VAL A O 1
ATOM 814 N N . LEU A 1 99 ? 6.35000 -7.36400 -15.53100 1.000 29.33000 100 LEU A N 1
ATOM 815 C CA . LEU A 1 99 ? 6.99800 -8.63300 -15.21500 1.000 27.82000 100 LEU A CA 1
ATOM 816 C C . LEU A 1 99 ? 8.49300 -8.41300 -14.99100 1.000 40.49000 100 LEU A C 1
ATOM 817 O O . LEU A 1 99 ? 9.18700 -7.89200 -15.87300 1.000 40.03000 100 LEU A O 1
ATOM 822 N N . TYR A 1 100 ? 8.98200 -8.81800 -13.81800 1.000 40.92000 101 TYR A N 1
ATOM 823 C CA . TYR A 1 100 ? 10.39900 -8.81200 -13.47600 1.000 46.85000 101 TYR A CA 1
ATOM 824 C C . TYR A 1 100 ? 10.91100 -10.24300 -13.39500 1.000 48.03000 101 TYR A C 1
ATOM 825 O O . TYR A 1 100 ? 10.13500 -11.18200 -13.22100 1.000 35.11000 101 TYR A O 1
ATOM 834 N N . GLU A 1 101 ? 12.23700 -10.40100 -13.50100 1.000 41.59000 102 GLU A N 1
ATOM 835 C CA . GLU A 1 101 ? 12.83100 -11.73600 -13.43100 1.000 43.98000 102 GLU A CA 1
ATOM 836 C C . GLU A 1 101 ? 12.46300 -12.42500 -12.12100 1.000 50.78000 102 GLU A C 1
ATOM 837 O O . GLU A 1 101 ? 12.02800 -13.58300 -12.10900 1.000 52.52000 102 GLU A O 1
ATOM 843 N N . ASN A 1 102 ? 12.62000 -11.71900 -11.00700 1.000 46.89000 103 ASN A N 1
ATOM 844 C CA . ASN A 1 102 ? 12.15500 -12.18300 -9.70900 1.000 50.19000 103 ASN A CA 1
ATOM 845 C C . ASN A 1 102 ? 11.98200 -10.95300 -8.83300 1.000 43.67000 103 ASN A C 1
ATOM 846 O O . ASN A 1 102 ? 12.28300 -9.83100 -9.24600 1.000 52.98000 103 ASN A O 1
ATOM 851 N N . LYS A 1 103 ? 11.47600 -11.17200 -7.61900 1.000 42.44000 104 LYS A N 1
ATOM 852 C CA . LYS A 1 103 ? 11.23500 -10.04900 -6.71900 1.000 53.06000 104 LYS A CA 1
ATOM 853 C C . LYS A 1 103 ? 12.54100 -9.44200 -6.22100 1.000 54.93000 104 LYS A C 1
ATOM 854 O O . LYS A 1 103 ? 12.61300 -8.22900 -6.00800 1.000 53.78000 104 LYS A O 1
ATOM 860 N N . ALA A 1 104 ? 13.58100 -10.26300 -6.04700 1.000 57.26000 105 ALA A N 1
ATOM 861 C CA . ALA A 1 104 ? 14.88100 -9.73200 -5.65200 1.000 57.70000 105 ALA A CA 1
ATOM 862 C C . ALA A 1 104 ? 15.41900 -8.77100 -6.70300 1.000 63.28000 105 ALA A C 1
ATOM 863 O O . ALA A 1 104 ? 15.98400 -7.72600 -6.36500 1.000 73.15000 105 ALA A O 1
ATOM 865 N N . ALA A 1 105 ? 15.24500 -9.10100 -7.98700 1.000 64.19000 106 ALA A N 1
ATOM 866 C CA . ALA A 1 105 ? 15.63700 -8.17100 -9.04200 1.000 52.79000 106 ALA A CA 1
ATOM 867 C C . ALA A 1 105 ? 14.81000 -6.89500 -8.97200 1.000 65.37000 106 ALA A C 1
ATOM 868 O O . ALA A 1 105 ? 15.31500 -5.79700 -9.23100 1.000 58.55000 106 ALA A O 1
ATOM 870 N N . TYR A 1 106 ? 13.53900 -7.01700 -8.59800 1.000 51.50000 107 TYR A N 1
ATOM 871 C CA . TYR A 1 106 ? 12.69900 -5.83400 -8.46000 1.000 57.40000 107 TYR A CA 1
ATOM 872 C C . TYR A 1 106 ? 13.19600 -4.93400 -7.33600 1.000 49.05000 107 TYR A C 1
ATOM 873 O O . TYR A 1 106 ? 13.17000 -3.70500 -7.45900 1.000 50.78000 107 TYR A O 1
ATOM 882 N N . GLU A 1 107 ? 13.67600 -5.53200 -6.23800 1.000 63.80000 108 GLU A N 1
ATOM 883 C CA . GLU A 1 107 ? 14.08900 -4.74400 -5.07900 1.000 62.34000 108 GLU A CA 1
ATOM 884 C C . GLU A 1 107 ? 15.36700 -3.96800 -5.36800 1.000 62.90000 108 GLU A C 1
ATOM 885 O O . GLU A 1 107 ? 15.54300 -2.84500 -4.88100 1.000 73.01000 108 GLU A O 1
ATOM 891 N N . ARG A 1 108 ? 16.26800 -4.54900 -6.15900 1.000 66.30000 109 ARG A N 1
ATOM 892 C CA . ARG A 1 108 ? 17.48900 -3.89100 -6.61000 1.000 80.71000 109 ARG A CA 1
ATOM 893 C C . ARG A 1 108 ? 17.23500 -2.85600 -7.70200 1.000 81.46000 109 ARG A C 1
ATOM 894 O O . ARG A 1 108 ? 18.19900 -2.29800 -8.24200 1.000 84.37000 109 ARG A O 1
ATOM 902 N N . GLN A 1 109 ? 15.96500 -2.59400 -8.02300 1.000 72.58000 110 GLN A N 1
ATOM 903 C CA . GLN A 1 109 ? 15.56800 -1.62800 -9.05200 1.000 67.37000 110 GLN A CA 1
ATOM 904 C C . GLN A 1 109 ? 16.08300 -2.02300 -10.43600 1.000 65.70000 110 GLN A C 1
ATOM 905 O O . GLN A 1 109 ? 16.48100 -1.17500 -11.23900 1.000 63.09000 110 GLN A O 1
ATOM 911 N N . VAL A 1 110 ? 16.07200 -3.32100 -10.72000 1.000 62.80000 111 VAL A N 1
ATOM 912 C CA . VAL A 1 110 ? 16.39100 -3.79100 -12.07500 1.000 71.74000 111 VAL A CA 1
ATOM 913 C C . VAL A 1 110 ? 15.21500 -3.49100 -12.99600 1.000 68.25000 111 VAL A C 1
ATOM 914 O O . VAL A 1 110 ? 14.05300 -3.56400 -12.55200 1.000 63.01000 111 VAL A O 1
ATOM 918 N N . PRO A 1 111 ? 15.46000 -3.12100 -14.25200 1.000 61.82000 112 PRO A N 1
ATOM 919 C CA . PRO A 1 111 ? 14.36700 -2.88000 -15.20900 1.000 61.67000 112 PRO A CA 1
ATOM 920 C C . PRO A 1 111 ? 13.42400 -4.06500 -15.30200 1.000 60.11000 112 PRO A C 1
ATOM 921 O O . PRO A 1 111 ? 13.83700 -5.21800 -15.09400 1.000 44.08000 112 PRO A O 1
ATOM 925 N N . PRO A 1 112 ? 12.15500 -3.82700 -15.64200 1.000 44.16000 113 PRO A N 1
ATOM 926 C CA . PRO A 1 112 ? 11.25000 -4.94700 -15.91000 1.000 43.27000 113 PRO A CA 1
ATOM 927 C C . PRO A 1 112 ? 11.57000 -5.61100 -17.23700 1.000 43.61000 113 PRO A C 1
ATOM 928 O O . PRO A 1 112 ? 12.11200 -4.99400 -18.15800 1.000 50.91000 113 PRO A O 1
ATOM 932 N N . ARG A 1 113 ? 11.22100 -6.89400 -17.32700 1.000 39.44000 114 ARG A N 1
ATOM 933 C CA . ARG A 1 113 ? 11.37900 -7.63400 -18.57400 1.000 40.24000 114 ARG A CA 1
ATOM 934 C C . ARG A 1 113 ? 10.27200 -7.33400 -19.57800 1.000 51.52000 114 ARG A C 1
ATOM 935 O O . ARG A 1 113 ? 10.45900 -7.57400 -20.77700 1.000 45.10000 114 ARG A O 1
ATOM 943 N N . ALA A 1 114 ? 9.13400 -6.81300 -19.11900 1.000 40.86000 115 ALA A N 1
ATOM 944 C CA . ALA A 1 114 ? 7.99100 -6.53800 -19.98000 1.000 40.01000 115 ALA A CA 1
ATOM 945 C C . ALA A 1 114 ? 7.04600 -5.59000 -19.25200 1.000 34.26000 115 ALA A C 1
ATOM 946 O O . ALA A 1 114 ? 6.90800 -5.66900 -18.03000 1.000 34.45000 115 ALA A O 1
ATOM 948 N N . VAL A 1 115 ? 6.40300 -4.69900 -20.00400 1.000 29.65000 116 VAL A N 1
ATOM 949 C CA . VAL A 1 115 ? 5.35100 -3.81800 -19.48800 1.000 25.83000 116 VAL A CA 1
ATOM 950 C C . VAL A 1 115 ? 4.17800 -3.92200 -20.45200 1.000 34.06000 116 VAL A C 1
ATOM 951 O O . VAL A 1 115 ? 4.28600 -3.49500 -21.60700 1.000 38.93000 116 VAL A O 1
ATOM 955 N N . ILE A 1 116 ? 3.05800 -4.47700 -19.98900 1.000 29.43000 117 ILE A N 1
ATOM 956 C CA . ILE A 1 116 ? 1.96200 -4.89100 -20.86900 1.000 25.00000 117 ILE A CA 1
ATOM 957 C C . ILE A 1 116 ? 0.73000 -4.02400 -20.62700 1.000 23.78000 117 ILE A C 1
ATOM 958 O O . ILE A 1 116 ? 0.21600 -3.95600 -19.50300 1.000 24.30000 117 ILE A O 1
ATOM 963 N N . ASN A 1 117 ? 0.25000 -3.37000 -21.68500 1.000 23.35000 118 ASN A N 1
ATOM 964 C CA . ASN A 1 117 ? -1.06900 -2.74900 -21.69700 1.000 24.18000 118 ASN A CA 1
ATOM 965 C C . ASN A 1 117 ? -2.04100 -3.75300 -22.30500 1.000 21.18000 118 ASN A C 1
ATOM 966 O O . ASN A 1 117 ? -1.85200 -4.18900 -23.44300 1.000 22.34000 118 ASN A O 1
ATOM 971 N N . SER A 1 118 ? -3.07100 -4.13500 -21.55000 1.000 21.44000 119 SER A N 1
ATOM 972 C CA . SER A 1 118 ? -3.91000 -5.27100 -21.92700 1.000 20.19000 119 SER A CA 1
ATOM 973 C C . SER A 1 118 ? -5.19600 -4.86400 -22.65500 1.000 22.06000 119 SER A C 1
ATOM 974 O O . SER A 1 118 ? -6.14500 -5.65200 -22.71000 1.000 19.18000 119 SER A O 1
ATOM 977 N N . ALA A 1 119 ? -5.25100 -3.66400 -23.23000 1.000 19.44000 120 ALA A N 1
ATOM 978 C CA . ALA A 1 119 ? -6.43400 -3.28800 -24.00100 1.000 20.74000 120 ALA A CA 1
ATOM 979 C C . ALA A 1 119 ? -6.65400 -4.28600 -25.13500 1.000 19.19000 120 ALA A C 1
ATOM 980 O O . ALA A 1 119 ? -5.70800 -4.67500 -25.82600 1.000 19.54000 120 ALA A O 1
ATOM 982 N N . GLY A 1 120 ? -7.90500 -4.70800 -25.31400 1.000 20.94000 121 GLY A N 1
ATOM 983 C CA . GLY A 1 120 ? -8.25500 -5.61400 -26.38700 1.000 20.19000 121 GLY A CA 1
ATOM 984 C C . GLY A 1 120 ? -7.98700 -7.07600 -26.10700 1.000 21.74000 121 GLY A C 1
ATOM 985 O O . GLY A 1 120 ? -8.24900 -7.91900 -26.98200 1.000 19.99000 121 GLY A O 1
ATOM 986 N N . TYR A 1 121 ? -7.47200 -7.40900 -24.92500 1.000 18.10000 122 TYR A N 1
ATOM 987 C CA . TYR A 1 121 ? -7.15900 -8.78900 -24.59100 1.000 19.87000 122 TYR A CA 1
ATOM 988 C C . TYR A 1 121 ? -8.37000 -9.49200 -23.98700 1.000 20.03000 122 TYR A C 1
ATOM 989 O O . TYR A 1 121 ? -9.32600 -8.85700 -23.52400 1.000 21.41000 122 TYR A O 1
ATOM 998 N N . LYS A 1 122 ? -8.32400 -10.82800 -24.02900 1.000 20.42000 123 LYS A N 1
ATOM 999 C CA . LYS A 1 122 ? -9.28100 -11.70900 -23.36400 1.000 21.29000 123 LYS A CA 1
ATOM 1000 C C . LYS A 1 122 ? -8.49700 -12.73900 -22.56300 1.000 23.77000 123 LYS A C 1
ATOM 1001 O O . LYS A 1 122 ? -7.39800 -13.12400 -22.96200 1.000 22.30000 123 LYS A O 1
ATOM 1007 N N . ILE A 1 123 ? -9.07100 -13.20200 -21.44400 1.000 20.97000 124 ILE A N 1
ATOM 1008 C CA . ILE A 1 123 ? -8.41900 -14.18800 -20.57900 1.000 21.13000 124 ILE A CA 1
ATOM 1009 C C . ILE A 1 123 ? -9.02200 -15.56100 -20.82400 1.000 25.01000 124 ILE A C 1
ATOM 1010 O O . ILE A 1 123 ? -10.24900 -15.70700 -20.85200 1.000 23.08000 124 ILE A O 1
ATOM 1015 N N . LEU A 1 124 ? -8.16300 -16.56900 -20.98200 1.000 20.95000 125 LEU A N 1
ATOM 1016 C CA . LEU A 1 124 ? -8.57700 -17.96800 -21.04300 1.000 24.39000 125 LEU A CA 1
ATOM 1017 C C . LEU A 1 124 ? -7.98400 -18.70100 -19.84900 1.000 24.42000 125 LEU A C 1
ATOM 1018 O O . LEU A 1 124 ? -6.84000 -18.44200 -19.45900 1.000 24.62000 125 LEU A O 1
ATOM 1023 N N . THR A 1 125 ? -8.75200 -19.62100 -19.26000 1.000 23.84000 126 THR A N 1
ATOM 1024 C CA . THR A 1 125 ? -8.25400 -20.37400 -18.11300 1.000 22.71000 126 THR A CA 1
ATOM 1025 C C . THR A 1 125 ? -8.00900 -21.84500 -18.43600 1.000 28.28000 126 THR A C 1
ATOM 1026 O O . THR A 1 125 ? -7.93000 -22.67000 -17.51700 1.000 28.39000 126 THR A O 1
ATOM 1030 N N . SER A 1 126 ? -7.90100 -22.19800 -19.71500 1.000 25.36000 127 SER A N 1
ATOM 1031 C CA . SER A 1 126 ? -7.49000 -23.54800 -20.07200 1.000 29.76000 127 SER A CA 1
ATOM 1032 C C . SER A 1 126 ? -6.78500 -23.50700 -21.41600 1.000 32.40000 127 SER A C 1
ATOM 1033 O O . SER A 1 126 ? -7.09900 -22.67600 -22.27900 1.000 26.29000 127 SER A O 1
ATOM 1036 N N . VAL A 1 127 ? -5.80100 -24.39300 -21.56800 1.000 27.13000 128 VAL A N 1
ATOM 1037 C CA . VAL A 1 127 ? -5.07000 -24.45900 -22.82600 1.000 24.26000 128 VAL A CA 1
ATOM 1038 C C . VAL A 1 127 ? -6.01100 -24.83900 -23.96100 1.000 25.84000 128 VAL A C 1
ATOM 1039 O O . VAL A 1 127 ? -5.91700 -24.30400 -25.07300 1.000 23.76000 128 VAL A O 1
ATOM 1043 N N . ASP A 1 128 ? -6.94600 -25.76100 -23.69700 1.000 24.45000 129 ASP A N 1
ATOM 1044 C CA . ASP A 1 128 ? -7.82300 -26.21100 -24.77100 1.000 27.74000 129 ASP A CA 1
ATOM 1045 C C . ASP A 1 128 ? -8.71100 -25.08200 -25.26800 1.000 22.91000 129 ASP A C 1
ATOM 1046 O O . ASP A 1 128 ? -8.92400 -24.94200 -26.47800 1.000 24.38000 129 ASP A O 1
ATOM 1051 N N . GLN A 1 129 ? -9.24400 -24.27700 -24.34400 1.000 23.84000 130 GLN A N 1
ATOM 1052 C CA . GLN A 1 129 ? -10.01600 -23.10000 -24.73500 1.000 26.89000 130 GLN A CA 1
ATOM 1053 C C . GLN A 1 129 ? -9.21300 -22.19300 -25.64900 1.000 23.45000 130 GLN A C 1
ATOM 1054 O O . GLN A 1 129 ? -9.75400 -21.63200 -26.60900 1.000 21.90000 130 GLN A O 1
ATOM 1060 N N . TYR A 1 130 ? -7.92800 -22.00800 -25.33600 1.000 22.04000 131 TYR A N 1
ATOM 1061 C CA . TYR A 1 130 ? -7.06600 -21.14600 -26.14200 1.000 24.31000 131 TYR A CA 1
ATOM 1062 C C . TYR A 1 130 ? -6.82200 -21.74600 -27.51900 1.000 23.61000 131 TYR A C 1
ATOM 1063 O O . TYR A 1 130 ? -6.91700 -21.05300 -28.53800 1.000 22.72000 131 TYR A O 1
ATOM 1072 N N . LEU A 1 131 ? -6.50100 -23.03900 -27.56700 1.000 22.82000 132 LEU A N 1
ATOM 1073 C CA . LEU A 1 131 ? -6.27200 -23.69700 -28.84900 1.000 19.34000 132 LEU A CA 1
ATOM 1074 C C . LEU A 1 131 ? -7.53000 -23.70400 -29.70300 1.000 19.28000 132 LEU A C 1
ATOM 1075 O O . LEU A 1 131 ? -7.44300 -23.62600 -30.93100 1.000 26.49000 132 LEU A O 1
ATOM 1080 N N . GLU A 1 132 ? -8.70300 -23.79400 -29.07600 1.000 21.00000 133 GLU A N 1
ATOM 1081 C CA . GLU A 1 132 ? -9.94800 -23.71700 -29.82900 1.000 20.61000 133 GLU A CA 1
ATOM 1082 C C . GLU A 1 132 ? -10.12700 -22.33200 -30.43900 1.000 29.15000 133 GLU A C 1
ATOM 1083 O O . GLU A 1 132 ? -10.54700 -22.19900 -31.59700 1.000 27.59000 133 GLU A O 1
ATOM 1089 N N . LEU A 1 133 ? -9.76400 -21.29600 -29.68500 1.000 24.79000 134 LEU A N 1
ATOM 1090 C CA . LEU A 1 133 ? -9.92800 -19.91900 -30.14800 1.000 23.30000 134 LEU A CA 1
ATOM 1091 C C . LEU A 1 133 ? -9.02000 -19.61000 -31.33500 1.000 28.79000 134 LEU A C 1
ATOM 1092 O O . LEU A 1 133 ? -9.43100 -18.90100 -32.26100 1.000 25.98000 134 LEU A O 1
ATOM 1097 N N . ILE A 1 134 ? -7.78800 -20.13700 -31.34300 1.000 23.24000 135 ILE A N 1
ATOM 1098 C CA . ILE A 1 134 ? -6.88000 -19.88500 -32.46400 1.000 23.58000 135 ILE A CA 1
ATOM 1099 C C . ILE A 1 134 ? -6.93700 -20.97100 -33.52900 1.000 27.85000 135 ILE A C 1
ATOM 1100 O O . ILE A 1 134 ? -6.23200 -20.86700 -34.54300 1.000 24.90000 135 ILE A O 1
ATOM 1105 N N . GLY A 1 135 ? -7.78400 -21.98600 -33.35400 1.000 24.68000 136 GLY A N 1
ATOM 1106 C CA . GLY A 1 135 ? -7.72000 -23.15100 -34.22300 1.000 23.25000 136 GLY A CA 1
ATOM 1107 C C . GLY A 1 135 ? -8.02100 -22.85400 -35.68100 1.000 25.17000 136 GLY A C 1
ATOM 1108 O O . GLY A 1 135 ? -7.48500 -23.51300 -36.58000 1.000 29.31000 136 GLY A O 1
ATOM 1109 N N . ASN A 1 136 ? -8.89400 -21.87900 -35.94100 1.000 24.67000 137 ASN A N 1
ATOM 1110 C CA . ASN A 1 136 ? -9.27100 -21.54000 -37.31000 1.000 29.00000 137 ASN A CA 1
ATOM 1111 C C . ASN A 1 136 ? -8.68800 -20.20300 -37.74900 1.000 30.56000 137 ASN A C 1
ATOM 1112 O O . ASN A 1 136 ? -9.22800 -19.54300 -38.64000 1.000 31.43000 137 ASN A O 1
ATOM 1117 N N . SER A 1 137 ? -7.57900 -19.80000 -37.13100 1.000 30.16000 138 SER A N 1
ATOM 1118 C CA . SER A 1 137 ? -6.92700 -18.56100 -37.53500 1.000 32.25000 138 SER A CA 1
ATOM 1119 C C . SER A 1 137 ? -6.29300 -18.68800 -38.91200 1.000 30.84000 138 SER A C 1
ATOM 1120 O O . SER A 1 137 ? -6.06900 -17.67700 -39.57800 1.000 31.01000 138 SER A O 1
ATOM 1123 N N . LEU A 1 138 ? -5.99800 -19.91100 -39.35100 1.000 31.60000 139 LEU A N 1
ATOM 1124 C CA . LEU A 1 138 ? -5.56900 -20.15900 -40.71000 1.000 33.05000 139 LEU A CA 1
ATOM 1125 C C . LEU A 1 138 ? -6.55300 -21.11700 -41.37100 1.000 34.95000 139 LEU A C 1
ATOM 1126 O O . LEU A 1 138 ? -7.11800 -21.98300 -40.69300 1.000 37.99000 139 LEU A O 1
ATOM 1131 N N . PRO A 1 139 ? -6.81500 -20.96900 -42.66500 1.000 39.92000 140 PRO A N 1
ATOM 1132 C CA . PRO A 1 139 ? -7.94200 -21.68100 -43.27600 1.000 39.09000 140 PRO A CA 1
ATOM 1133 C C . PRO A 1 139 ? -7.62800 -23.14300 -43.54400 1.000 44.34000 140 PRO A C 1
ATOM 1134 O O . PRO A 1 139 ? -6.47100 -23.56000 -43.62600 1.000 41.43000 140 PRO A O 1
ATOM 1138 N N . GLY A 1 140 ? -8.70400 -23.91800 -43.68900 1.000 42.14000 141 GLY A N 1
ATOM 1139 C CA . GLY A 1 140 ? -8.61900 -25.29800 -44.12600 1.000 49.70000 141 GLY A CA 1
ATOM 1140 C C . GLY A 1 140 ? -8.17100 -26.28800 -43.07800 1.000 46.19000 141 GLY A C 1
ATOM 1141 O O . GLY A 1 140 ? -7.85400 -27.43400 -43.42300 1.000 44.62000 141 GLY A O 1
ATOM 1142 N N . THR A 1 141 ? -8.15300 -25.88500 -41.80500 1.000 55.79000 142 THR A N 1
ATOM 1143 C CA . THR A 1 141 ? -7.56700 -26.71500 -40.75900 1.000 47.86000 142 THR A CA 1
ATOM 1144 C C . THR A 1 141 ? -8.28600 -28.04600 -40.61800 1.000 49.69000 142 THR A C 1
ATOM 1145 O O . THR A 1 141 ? -7.64800 -29.09400 -40.46300 1.000 48.66000 142 THR A O 1
ATOM 1149 N N . THR A 1 142 ? -9.60800 -28.01900 -40.61800 1.000 53.34000 143 THR A N 1
ATOM 1150 C CA . THR A 1 142 ? -10.38600 -29.22800 -40.40900 1.000 52.44000 143 THR A CA 1
ATOM 1151 C C . THR A 1 142 ? -10.69100 -29.96700 -41.70200 1.000 60.07000 143 THR A C 1
ATOM 1152 O O . THR A 1 142 ? -11.30800 -31.03700 -41.65700 1.000 42.41000 143 THR A O 1
ATOM 1156 N N . ALA A 1 143 ? -10.27300 -29.42300 -42.84400 1.000 64.33000 144 ALA A N 1
ATOM 1157 C CA . ALA A 1 143 ? -10.54900 -30.02800 -44.14500 1.000 60.82000 144 ALA A CA 1
ATOM 1158 C C . ALA A 1 143 ? -9.42700 -30.98800 -44.53700 1.000 66.50000 144 ALA A C 1
ATOM 1159 O O . ALA A 1 143 ? -8.67600 -30.76100 -45.48500 1.000 85.69000 144 ALA A O 1
ATOM 1161 N N . LYS A 1 144 ? -9.32600 -32.07800 -43.78100 1.000 63.84000 145 LYS A N 1
ATOM 1162 C CA . LYS A 1 144 ? -8.28700 -33.07600 -44.01400 1.000 76.82000 145 LYS A CA 1
ATOM 1163 C C . LYS A 1 144 ? -8.67900 -34.02200 -45.14700 1.000 65.51000 145 LYS A C 1
ATOM 1164 O O . LYS A 1 144 ? -8.35700 -33.77800 -46.31300 1.000 64.52000 145 LYS A O 1
ATOM 1170 N N . LEU A 1 151 ? 1.69500 -26.32800 -26.53400 1.000 60.26000 152 LEU A N 1
ATOM 1171 C CA . LEU A 1 151 ? 1.65400 -25.55400 -25.29700 1.000 64.91000 152 LEU A CA 1
ATOM 1172 C C . LEU A 1 151 ? 1.25400 -26.43600 -24.10700 1.000 66.36000 152 LEU A C 1
ATOM 1173 O O . LEU A 1 151 ? 0.14000 -26.94900 -24.05600 1.000 67.04000 152 LEU A O 1
ATOM 1178 N N . LYS A 1 152 ? 2.17200 -26.59000 -23.14800 1.000 65.52000 153 LYS A N 1
ATOM 1179 C CA . LYS A 1 152 ? 2.01400 -27.52000 -22.03000 1.000 60.60000 153 LYS A CA 1
ATOM 1180 C C . LYS A 1 152 ? 2.55400 -26.86200 -20.76700 1.000 59.41000 153 LYS A C 1
ATOM 1181 O O . LYS A 1 152 ? 3.73700 -26.51100 -20.71300 1.000 66.59000 153 LYS A O 1
ATOM 1187 N N . CYS A 1 153 ? 1.70200 -26.72600 -19.73800 1.000 59.79000 154 CYS A N 1
ATOM 1188 C CA . CYS A 1 153 ? 1.99800 -25.90500 -18.55700 1.000 53.35000 154 CYS A CA 1
ATOM 1189 C C . CYS A 1 153 ? 2.47800 -26.75800 -17.38200 1.000 46.87000 154 CYS A C 1
ATOM 1190 O O . CYS A 1 153 ? 2.00200 -27.88200 -17.19500 1.000 64.16000 154 CYS A O 1
ATOM 1193 N N . PRO A 1 154 ? 3.39300 -26.21900 -16.56800 1.000 46.43000 155 PRO A N 1
ATOM 1194 C CA . PRO A 1 154 ? 3.89100 -26.97200 -15.40400 1.000 47.97000 155 PRO A CA 1
ATOM 1195 C C . PRO A 1 154 ? 2.87700 -27.14500 -14.27900 1.000 63.08000 155 PRO A C 1
ATOM 1196 O O . PRO A 1 154 ? 3.13600 -27.93200 -13.35900 1.000 56.61000 155 PRO A O 1
ATOM 1200 N N . THR A 1 155 ? 1.76700 -26.41200 -14.29000 1.000 49.24000 156 THR A N 1
ATOM 1201 C CA . THR A 1 155 ? 0.71800 -26.56500 -13.29200 1.000 38.82000 156 THR A CA 1
ATOM 1202 C C . THR A 1 155 ? -0.61800 -26.76300 -13.99000 1.000 36.93000 156 THR A C 1
ATOM 1203 O O . THR A 1 155 ? -0.73700 -26.62500 -15.21300 1.000 43.79000 156 THR A O 1
ATOM 1207 N N . GLN A 1 156 ? -1.63300 -27.08100 -13.19000 1.000 35.73000 157 GLN A N 1
ATOM 1208 C CA . GLN A 1 156 ? -2.98400 -27.30100 -13.68600 1.000 37.32000 157 GLN A CA 1
ATOM 1209 C C . GLN A 1 156 ? -3.82500 -26.03000 -13.73000 1.000 33.25000 157 GLN A C 1
ATOM 1210 O O . GLN A 1 156 ? -5.03700 -26.11300 -13.95700 1.000 33.59000 157 GLN A O 1
ATOM 1216 N N . PHE A 1 157 ? -3.22700 -24.86300 -13.51400 1.000 35.53000 158 PHE A N 1
ATOM 1217 C CA . PHE A 1 157 ? -3.98100 -23.61700 -13.37600 1.000 30.52000 158 PHE A CA 1
ATOM 1218 C C . PHE A 1 157 ? -3.38100 -22.55300 -14.28000 1.000 27.61000 158 PHE A C 1
ATOM 1219 O O . PHE A 1 157 ? -2.67600 -21.64700 -13.82200 1.000 27.34000 158 PHE A O 1
ATOM 1227 N N . PRO A 1 158 ? -3.64700 -22.63200 -15.57600 1.000 31.60000 159 PRO A N 1
ATOM 1228 C CA . PRO A 1 158 ? -3.10600 -21.63800 -16.50300 1.000 24.98000 159 PRO A CA 1
ATOM 1229 C C . PRO A 1 158 ? -3.98700 -20.40000 -16.56800 1.000 21.42000 159 PRO A C 1
ATOM 1230 O O . PRO A 1 158 ? -5.16200 -20.41400 -16.19400 1.000 23.41000 159 PRO A O 1
ATOM 1234 N N . LEU A 1 159 ? -3.37700 -19.31000 -17.03600 1.000 24.44000 160 LEU A N 1
ATOM 1235 C CA . LEU A 1 159 ? -4.06500 -18.07300 -17.39300 1.000 22.40000 160 LEU A CA 1
ATOM 1236 C C . LEU A 1 159 ? -3.39700 -17.55800 -18.65700 1.000 22.47000 160 LEU A C 1
ATOM 1237 O O . LEU A 1 159 ? -2.19600 -17.27300 -18.64400 1.000 26.87000 160 LEU A O 1
ATOM 1242 N N . ILE A 1 160 ? -4.15500 -17.45400 -19.74400 1.000 23.13000 161 ILE A N 1
ATOM 1243 C CA . ILE A 1 160 ? -3.61700 -17.08200 -21.04700 1.000 19.77000 161 ILE A CA 1
ATOM 1244 C C . ILE A 1 160 ? -4.26100 -15.77700 -21.48400 1.000 20.39000 161 ILE A C 1
ATOM 1245 O O . ILE A 1 160 ? -5.48300 -15.61600 -21.38400 1.000 21.81000 161 ILE A O 1
ATOM 1250 N N . LEU A 1 161 ? -3.43800 -14.84300 -21.95400 1.000 21.00000 162 LEU A N 1
ATOM 1251 C CA . LEU A 1 161 ? -3.91300 -13.57500 -22.48600 1.000 21.69000 162 LEU A CA 1
ATOM 1252 C C . LEU A 1 161 ? -3.86000 -13.62900 -24.01000 1.000 19.76000 162 LEU A C 1
ATOM 1253 O O . LEU A 1 161 ? -2.77200 -13.74100 -24.58800 1.000 20.63000 162 LEU A O 1
ATOM 1258 N N . TRP A 1 162 ? -5.02600 -13.52500 -24.64900 1.000 18.21000 163 TRP A N 1
ATOM 1259 C CA . TRP A 1 162 ? -5.16900 -13.54500 -26.09800 1.000 17.40000 163 TRP A CA 1
ATOM 1260 C C . TRP A 1 162 ? -5.58600 -12.16500 -26.59800 1.000 18.76000 163 TRP A C 1
ATOM 1261 O O . TRP A 1 162 ? -6.34800 -11.46500 -25.93000 1.000 21.54000 163 TRP A O 1
ATOM 1272 N N . HIS A 1 163 ? -5.10100 -11.79200 -27.78200 1.000 19.40000 164 HIS A N 1
ATOM 1273 C CA . HIS A 1 163 ? -5.46100 -10.55100 -28.46400 1.000 19.67000 164 HIS A CA 1
ATOM 1274 C C . HIS A 1 163 ? -5.58900 -10.89400 -29.94100 1.000 18.65000 164 HIS A C 1
ATOM 1275 O O . HIS A 1 163 ? -4.84500 -11.74800 -30.43600 1.000 21.03000 164 HIS A O 1
ATOM 1282 N N . PRO A 1 164 ? -6.53600 -10.28400 -30.66700 1.000 15.53000 165 PRO A N 1
ATOM 1283 C CA . PRO A 1 164 ? -6.70900 -10.68700 -32.07500 1.000 17.99000 165 PRO A CA 1
ATOM 1284 C C . PRO A 1 164 ? -5.49500 -10.41600 -32.94200 1.000 24.34000 165 PRO A C 1
ATOM 1285 O O . PRO A 1 164 ? -5.30500 -11.12300 -33.94500 1.000 21.66000 165 PRO A O 1
ATOM 1289 N N . TYR A 1 165 ? -4.65500 -9.42400 -32.58100 1.000 22.03000 166 TYR A N 1
ATOM 1290 C CA . TYR A 1 165 ? -3.55300 -8.96900 -33.43700 1.000 20.86000 166 TYR A CA 1
ATOM 1291 C C . TYR A 1 165 ? -2.20100 -8.94300 -32.74000 1.000 24.50000 166 TYR A C 1
ATOM 1292 O O . TYR A 1 165 ? -1.17800 -9.13700 -33.40400 1.000 21.80000 166 TYR A O 1
ATOM 1301 N N . ALA A 1 166 ? -2.16300 -8.67100 -31.43300 1.000 20.21000 167 ALA A N 1
ATOM 1302 C CA . ALA A 1 166 ? -0.90700 -8.52800 -30.70900 1.000 23.59000 167 ALA A CA 1
ATOM 1303 C C . ALA A 1 166 ? -0.49200 -9.87500 -30.10600 1.000 25.03000 167 ALA A C 1
ATOM 1304 O O . ALA A 1 166 ? -1.20100 -10.87500 -30.21700 1.000 24.44000 167 ALA A O 1
ATOM 1306 N N . ARG A 1 167 ? 0.66200 -9.90900 -29.44100 1.000 23.60000 168 ARG A N 1
ATOM 1307 C CA . ARG A 1 167 ? 1.17900 -11.20700 -29.03300 1.000 28.05000 168 ARG A CA 1
ATOM 1308 C C . ARG A 1 167 ? 0.36600 -11.76100 -27.86700 1.000 22.42000 168 ARG A C 1
ATOM 1309 O O . ARG A 1 167 ? -0.35700 -11.04500 -27.17100 1.000 20.77000 168 ARG A O 1
ATOM 1317 N N . HIS A 1 168 ? 0.46200 -13.06800 -27.68600 1.000 20.39000 169 HIS A N 1
ATOM 1318 C CA . HIS A 1 168 ? -0.26500 -13.74900 -26.63000 1.000 19.59000 169 HIS A CA 1
ATOM 1319 C C . HIS A 1 168 ? 0.70400 -14.07000 -25.50900 1.000 23.94000 169 HIS A C 1
ATOM 1320 O O . HIS A 1 168 ? 1.89400 -14.28200 -25.74700 1.000 26.35000 169 HIS A O 1
ATOM 1327 N N . TYR A 1 169 ? 0.18600 -14.08400 -24.28700 1.000 23.72000 170 TYR A N 1
ATOM 1328 C CA . TYR A 1 169 ? 0.97900 -14.35100 -23.09400 1.000 22.85000 170 TYR A CA 1
ATOM 1329 C C . TYR A 1 169 ? 0.43800 -15.58300 -22.39300 1.000 22.97000 170 TYR A C 1
ATOM 1330 O O . TYR A 1 169 ? -0.77800 -15.77800 -22.31800 1.000 22.11000 170 TYR A O 1
ATOM 1339 N N . TYR A 1 170 ? 1.34400 -16.41300 -21.87700 1.000 22.38000 171 TYR A N 1
ATOM 1340 C CA . TYR A 1 170 ? 0.97600 -17.67500 -21.25100 1.000 23.69000 171 TYR A CA 1
ATOM 1341 C C . TYR A 1 170 ? 1.54700 -17.71000 -19.84300 1.000 26.97000 171 TYR A C 1
ATOM 1342 O O . TYR A 1 170 ? 2.77000 -17.65400 -19.66500 1.000 25.66000 171 TYR A O 1
ATOM 1351 N N . PHE A 1 171 ? 0.66300 -17.77700 -18.85500 1.000 24.84000 172 PHE A N 1
ATOM 1352 C CA . PHE A 1 171 ? 1.02100 -17.84500 -17.44600 1.000 20.61000 172 PHE A CA 1
ATOM 1353 C C . PHE A 1 171 ? 0.44100 -19.11400 -16.83800 1.000 23.65000 172 PHE A C 1
ATOM 1354 O O . PHE A 1 171 ? -0.51800 -19.68800 -17.35500 1.000 25.11000 172 PHE A O 1
ATOM 1362 N N . CYS A 1 172 ? 1.01000 -19.55200 -15.71800 1.000 28.12000 173 CYS A N 1
ATOM 1363 C CA . CYS A 1 172 ? 0.27500 -20.49700 -14.88800 1.000 25.28000 173 CYS A CA 1
ATOM 1364 C C . CYS A 1 172 ? 0.60100 -20.22300 -13.42400 1.000 29.29000 173 CYS A C 1
ATOM 1365 O O . CYS A 1 172 ? 1.59200 -19.56300 -13.08700 1.000 26.95000 173 CYS A O 1
ATOM 1368 N N . MET A 1 173 ? -0.30100 -20.68200 -12.56700 1.000 27.50000 174 MET A N 1
ATOM 1369 C CA . MET A 1 173 ? -0.22200 -20.48300 -11.13100 1.000 33.09000 174 MET A CA 1
ATOM 1370 C C . MET A 1 173 ? -0.22500 -21.83600 -10.43500 1.000 33.11000 174 MET A C 1
ATOM 1371 O O . MET A 1 173 ? -0.60900 -22.86100 -11.00600 1.000 33.13000 174 MET A O 1
ATOM 1376 N N . MET A 1 174 ? 0.19000 -21.81200 -9.17600 1.000 41.16000 175 MET A N 1
ATOM 1377 C CA . MET A 1 174 ? 0.37700 -23.05000 -8.44000 1.000 47.96000 175 MET A CA 1
ATOM 1378 C C . MET A 1 174 ? -0.93100 -23.58300 -7.87100 1.000 39.05000 175 MET A C 1
ATOM 1379 O O . MET A 1 174 ? -1.09000 -24.80000 -7.71900 1.000 42.08000 175 MET A O 1
ATOM 1384 N N . THR A 1 175 ? -1.87200 -22.69600 -7.56000 1.000 36.20000 176 THR A N 1
ATOM 1385 C CA . THR A 1 175 ? -3.11300 -23.06000 -6.89600 1.000 41.01000 176 THR A CA 1
ATOM 1386 C C . THR A 1 175 ? -4.29000 -22.42500 -7.61700 1.000 42.19000 176 THR A C 1
ATOM 1387 O O . THR A 1 175 ? -4.15600 -21.36200 -8.23600 1.000 41.50000 176 THR A O 1
ATOM 1391 N N . GLU A 1 176 ? -5.45100 -23.08200 -7.51800 1.000 33.97000 177 GLU A N 1
ATOM 1392 C CA . GLU A 1 176 ? -6.68300 -22.48500 -8.02700 1.000 45.47000 177 GLU A CA 1
ATOM 1393 C C . GLU A 1 176 ? -6.95000 -21.13500 -7.37700 1.000 42.57000 177 GLU A C 1
ATOM 1394 O O . GLU A 1 176 ? -7.52100 -20.24200 -8.01500 1.000 37.91000 177 GLU A O 1
ATOM 1400 N N . ALA A 1 177 ? -6.53400 -20.96500 -6.11900 1.000 36.27000 178 ALA A N 1
ATOM 1401 C CA . ALA A 1 177 ? -6.73000 -19.69500 -5.43200 1.000 37.12000 178 ALA A CA 1
ATOM 1402 C C . ALA A 1 177 ? -5.94600 -18.58100 -6.11100 1.000 38.63000 178 ALA A C 1
ATOM 1403 O O . ALA A 1 177 ? -6.45400 -17.46600 -6.28700 1.000 36.41000 178 ALA A O 1
ATOM 1405 N N . GLU A 1 178 ? -4.69600 -18.86000 -6.49000 1.000 35.88000 179 GLU A N 1
ATOM 1406 C CA . GLU A 1 178 ? -3.89100 -17.84500 -7.16000 1.000 31.83000 179 GLU A CA 1
ATOM 1407 C C . GLU A 1 178 ? -4.44600 -17.54800 -8.55000 1.000 37.80000 179 GLU A C 1
ATOM 1408 O O . GLU A 1 178 ? -4.49800 -16.38500 -8.96700 1.000 35.74000 179 GLU A O 1
ATOM 1414 N N . GLN A 1 179 ? -4.88800 -18.59400 -9.26000 1.000 31.36000 180 GLN A N 1
ATOM 1415 C CA . GLN A 1 179 ? -5.52200 -18.44000 -10.57000 1.000 31.84000 180 GLN A CA 1
ATOM 1416 C C . GLN A 1 179 ? -6.73300 -17.51600 -10.49200 1.000 36.40000 180 GLN A C 1
ATOM 1417 O O . GLN A 1 179 ? -6.87800 -16.58800 -11.30200 1.000 29.81000 180 GLN A O 1
ATOM 1423 N N . ASP A 1 180 ? -7.60400 -17.74300 -9.50200 1.000 28.55000 181 ASP A N 1
ATOM 1424 C CA . ASP A 1 180 ? -8.81700 -16.94100 -9.35900 1.000 31.16000 181 ASP A CA 1
ATOM 1425 C C . ASP A 1 180 ? -8.48700 -15.49000 -9.05800 1.000 28.60000 181 ASP A C 1
ATOM 1426 O O . ASP A 1 180 ? -9.16000 -14.57700 -9.55100 1.000 34.38000 181 ASP A O 1
ATOM 1431 N N . LYS A 1 181 ? -7.46900 -15.25800 -8.23000 1.000 30.62000 182 LYS A N 1
ATOM 1432 C CA . LYS A 1 181 ? -7.09000 -13.89400 -7.87900 1.000 31.63000 182 LYS A CA 1
ATOM 1433 C C . LYS A 1 181 ? -6.52300 -13.16800 -9.08900 1.000 32.64000 182 LYS A C 1
ATOM 1434 O O . LYS A 1 181 ? -6.90900 -12.03300 -9.38900 1.000 29.90000 182 LYS A O 1
ATOM 1440 N N . TRP A 1 182 ? -5.60000 -13.81800 -9.79300 1.000 29.79000 183 TRP A N 1
ATOM 1441 C CA . TRP A 1 182 ? -4.98400 -13.18200 -10.95000 1.000 30.96000 183 TRP A CA 1
ATOM 1442 C C . TRP A 1 182 ? -5.98600 -12.99900 -12.08100 1.000 31.40000 183 TRP A C 1
ATOM 1443 O O . TRP A 1 182 ? -5.85400 -12.05800 -12.86700 1.000 28.63000 183 TRP A O 1
ATOM 1454 N N . GLN A 1 183 ? -6.98800 -13.87900 -12.18600 1.000 26.39000 184 GLN A N 1
ATOM 1455 C CA . GLN A 1 183 ? -8.01600 -13.67900 -13.20300 1.000 27.18000 184 GLN A CA 1
ATOM 1456 C C . GLN A 1 183 ? -8.81800 -12.41900 -12.92600 1.000 31.43000 184 GLN A C 1
ATOM 1457 O O . GLN A 1 183 ? -9.11700 -11.65300 -13.84800 1.000 26.05000 184 GLN A O 1
ATOM 1463 N N . ALA A 1 184 ? -9.16200 -12.17600 -11.66000 1.000 26.50000 185 ALA A N 1
ATOM 1464 C CA . ALA A 1 184 ? -9.90000 -10.96100 -11.31900 1.000 22.12000 185 ALA A CA 1
ATOM 1465 C C . ALA A 1 184 ? -9.05500 -9.71900 -11.56200 1.000 27.23000 185 ALA A C 1
ATOM 1466 O O . ALA A 1 184 ? -9.54200 -8.71800 -12.10700 1.000 26.43000 185 ALA A O 1
ATOM 1468 N N . VAL A 1 185 ? -7.78900 -9.76100 -11.14200 1.000 25.62000 186 VAL A N 1
ATOM 1469 C CA . VAL A 1 185 ? -6.89700 -8.61300 -11.29600 1.000 25.43000 186 VAL A CA 1
ATOM 1470 C C . VAL A 1 185 ? -6.66000 -8.31600 -12.77200 1.000 25.54000 186 VAL A C 1
ATOM 1471 O O . VAL A 1 185 ? -6.67500 -7.15600 -13.19900 1.000 25.79000 186 VAL A O 1
ATOM 1475 N N . LEU A 1 186 ? -6.41200 -9.36100 -13.57000 1.000 25.26000 187 LEU A N 1
ATOM 1476 C CA . LEU A 1 186 ? -6.15900 -9.12800 -14.99100 1.000 23.86000 187 LEU A CA 1
ATOM 1477 C C . LEU A 1 186 ? -7.42500 -8.68800 -15.71200 1.000 21.26000 187 LEU A C 1
ATOM 1478 O O . LEU A 1 186 ? -7.34800 -7.89200 -16.66000 1.000 21.86000 187 LEU A O 1
ATOM 1483 N N . GLN A 1 187 ? -8.59700 -9.18600 -15.28600 1.000 21.73000 188 GLN A N 1
ATOM 1484 C CA . GLN A 1 187 ? -9.85600 -8.65900 -15.81000 1.000 23.47000 188 GLN A CA 1
ATOM 1485 C C . GLN A 1 187 ? -9.97400 -7.16900 -15.53300 1.000 24.01000 188 GLN A C 1
ATOM 1486 O O . GLN A 1 187 ? -10.43600 -6.40800 -16.39300 1.000 22.57000 188 GLN A O 1
ATOM 1492 N N . ASP A 1 188 ? -9.58500 -6.74000 -14.32600 1.000 26.88000 189 ASP A N 1
ATOM 1493 C CA . ASP A 1 188 ? -9.58200 -5.31200 -13.99600 1.000 24.30000 189 ASP A CA 1
ATOM 1494 C C . ASP A 1 188 ? -8.60900 -4.53900 -14.87900 1.000 21.44000 189 ASP A C 1
ATOM 1495 O O . ASP A 1 188 ? -8.91200 -3.42200 -15.31600 1.000 22.11000 189 ASP A O 1
ATOM 1500 N N . CYS A 1 189 ? -7.42100 -5.10800 -15.12200 1.000 23.40000 190 CYS A N 1
ATOM 1501 C CA . CYS A 1 189 ? -6.43800 -4.48800 -16.01200 1.000 23.45000 190 CYS A CA 1
ATOM 1502 C C . CYS A 1 189 ? -7.02200 -4.26100 -17.40000 1.000 23.88000 190 CYS A C 1
ATOM 1503 O O . CYS A 1 189 ? -6.88400 -3.17600 -17.98100 1.000 22.39000 190 CYS A O 1
ATOM 1506 N N . ILE A 1 190 ? -7.64100 -5.30100 -17.96800 1.000 19.89000 191 ILE A N 1
ATOM 1507 C CA . ILE A 1 190 ? -8.20000 -5.20200 -19.31800 1.000 19.71000 191 ILE A CA 1
ATOM 1508 C C . ILE A 1 190 ? -9.29400 -4.14600 -19.36200 1.000 23.93000 191 ILE A C 1
ATOM 1509 O O . ILE A 1 190 ? -9.34500 -3.31100 -20.27600 1.000 23.80000 191 ILE A O 1
ATOM 1514 N N . ARG A 1 191 ? -10.20000 -4.17700 -18.38000 1.000 22.38000 192 ARG A N 1
ATOM 1515 C CA . ARG A 1 191 ? -11.29600 -3.21200 -18.35900 1.000 21.00000 192 ARG A CA 1
ATOM 1516 C C . ARG A 1 191 ? -10.76300 -1.79300 -18.26200 1.000 22.02000 192 ARG A C 1
ATOM 1517 O O . ARG A 1 191 ? -11.25700 -0.88400 -18.94800 1.000 21.96000 192 ARG A O 1
ATOM 1525 N N . HIS A 1 192 ? -9.73600 -1.59400 -17.43000 1.000 23.21000 193 HIS A N 1
ATOM 1526 C CA . HIS A 1 192 ? -9.15800 -0.26700 -17.24700 1.000 23.01000 193 HIS A CA 1
ATOM 1527 C C . HIS A 1 192 ? -8.48200 0.21800 -18.52700 1.000 24.59000 193 HIS A C 1
ATOM 1528 O O . HIS A 1 192 ? -8.70600 1.35400 -18.96900 1.000 23.96000 193 HIS A O 1
ATOM 1535 N N . CYS A 1 193 ? -7.65400 -0.63500 -19.14200 1.000 22.71000 194 CYS A N 1
ATOM 1536 C CA . CYS A 1 193 ? -6.97000 -0.24600 -20.37600 1.000 25.00000 194 CYS A CA 1
ATOM 1537 C C . CYS A 1 193 ? -7.93100 -0.07900 -21.54500 1.000 22.68000 194 CYS A C 1
ATOM 1538 O O . CYS A 1 193 ? -7.67400 0.74100 -22.42900 1.000 21.76000 194 CYS A O 1
ATOM 1541 N N . ASN A 1 194 ? -9.03300 -0.83400 -21.57600 1.000 23.61000 195 ASN A N 1
ATOM 1542 C CA . ASN A 1 194 ? -10.02400 -0.65000 -22.63800 1.000 21.27000 195 ASN A CA 1
ATOM 1543 C C . ASN A 1 194 ? -10.66300 0.73200 -22.57300 1.000 28.75000 195 ASN A C 1
ATOM 1544 O O . ASN A 1 194 ? -11.02800 1.29800 -23.60700 1.000 24.74000 195 ASN A O 1
ATOM 1549 N N . ASN A 1 195 ? -10.79900 1.28500 -21.36700 1.000 24.98000 196 ASN A N 1
ATOM 1550 C CA . ASN A 1 195 ? -11.44700 2.57500 -21.13900 1.000 22.72000 196 ASN A CA 1
ATOM 1551 C C . ASN A 1 195 ? -10.44700 3.70600 -21.39300 1.000 26.06000 196 ASN A C 1
ATOM 1552 O O . ASN A 1 195 ? -10.11800 4.51600 -20.52600 1.000 26.26000 196 ASN A O 1
ATOM 1557 N N . GLY A 1 196 ? -9.94200 3.73700 -22.62400 1.000 22.94000 197 GLY A N 1
ATOM 1558 C CA . GLY A 1 196 ? -8.81800 4.59000 -22.94700 1.000 22.20000 197 GLY A CA 1
ATOM 1559 C C . GLY A 1 196 ? -9.14700 5.97800 -23.44300 1.000 29.85000 197 GLY A C 1
ATOM 1560 O O . GLY A 1 196 ? -8.23900 6.80500 -23.56200 1.000 34.64000 197 GLY A O 1
ATOM 1561 N N . ILE A 1 197 ? -10.41000 6.25300 -23.75200 1.000 28.25000 198 ILE A N 1
ATOM 1562 C CA . ILE A 1 197 ? -10.84300 7.58600 -24.18000 1.000 28.75000 198 ILE A CA 1
ATOM 1563 C C . ILE A 1 197 ? -11.87300 8.08900 -23.17300 1.000 33.98000 198 ILE A C 1
ATOM 1564 O O . ILE A 1 197 ? -12.97500 7.52800 -23.10400 1.000 37.52000 198 ILE A O 1
ATOM 1569 N N . PRO A 1 198 ? -11.56800 9.12300 -22.39100 1.000 37.68000 199 PRO A N 1
ATOM 1570 C CA . PRO A 1 198 ? -12.50700 9.58500 -21.35400 1.000 49.52000 199 PRO A CA 1
ATOM 1571 C C . PRO A 1 198 ? -13.89500 9.85800 -21.91700 1.000 53.84000 199 PRO A C 1
ATOM 1572 O O . PRO A 1 198 ? -14.05000 10.55700 -22.92000 1.000 49.31000 199 PRO A O 1
ATOM 1576 N N . GLU A 1 199 ? -14.91700 9.29500 -21.26200 1.000 47.06000 200 GLU A N 1
ATOM 1577 C CA . GLU A 1 199 ? -16.28800 9.44200 -21.75400 1.000 58.82000 200 GLU A CA 1
ATOM 1578 C C . GLU A 1 199 ? -16.77900 10.88300 -21.68400 1.000 49.04000 200 GLU A C 1
ATOM 1579 O O . GLU A 1 199 ? -17.67400 11.26400 -22.44700 1.000 61.36000 200 GLU A O 1
ATOM 1585 N N . ASP A 1 200 ? -16.21400 11.70000 -20.80400 1.000 48.22000 201 ASP A N 1
ATOM 1586 C CA . ASP A 1 200 ? -16.59300 13.10200 -20.74100 1.000 56.00000 201 ASP A CA 1
ATOM 1587 C C . ASP A 1 200 ? -15.62600 14.00100 -21.49700 1.000 54.52000 201 ASP A C 1
ATOM 1588 O O . ASP A 1 200 ? -15.60400 15.21500 -21.26300 1.000 47.40000 201 ASP A O 1
ATOM 1593 N N . SER A 1 201 ? -14.83300 13.43200 -22.40500 1.000 41.50000 202 SER A N 1
ATOM 1594 C CA . SER A 1 201 ? -14.14500 14.24100 -23.40000 1.000 47.79000 202 SER A CA 1
ATOM 1595 C C . SER A 1 201 ? -15.17200 15.01100 -24.21800 1.000 29.09000 202 SER A C 1
ATOM 1596 O O . SER A 1 201 ? -16.12400 14.43200 -24.75200 1.000 34.36000 202 SER A O 1
ATOM 1599 N N . LYS A 1 202 ? -14.99600 16.32800 -24.29600 1.000 29.32000 203 LYS A N 1
ATOM 1600 C CA . LYS A 1 202 ? -16.01300 17.14400 -24.94400 1.000 32.12000 203 LYS A CA 1
ATOM 1601 C C . LYS A 1 202 ? -15.92800 17.05500 -26.45600 1.000 29.87000 203 LYS A C 1
ATOM 1602 O O . LYS A 1 202 ? -16.95600 17.00100 -27.13300 1.000 31.55000 203 LYS A O 1
ATOM 1608 N N . VAL A 1 203 ? -14.71600 17.04600 -27.00500 1.000 23.59000 204 VAL A N 1
ATOM 1609 C CA . VAL A 1 203 ? -14.56100 17.23900 -28.44200 1.000 22.58000 204 VAL A CA 1
ATOM 1610 C C . VAL A 1 203 ? -13.73600 16.11500 -29.05200 1.000 24.73000 204 VAL A C 1
ATOM 1611 O O . VAL A 1 203 ? -14.18000 15.46200 -30.00100 1.000 23.04000 204 VAL A O 1
ATOM 1615 N N . GLU A 1 204 ? -12.52700 15.89400 -28.51700 1.000 25.58000 205 GLU A N 1
ATOM 1616 C CA . GLU A 1 204 ? -11.60600 14.92700 -29.11800 1.000 24.52000 205 GLU A CA 1
ATOM 1617 C C . GLU A 1 204 ? -12.19400 13.52200 -29.13400 1.000 25.35000 205 GLU A C 1
ATOM 1618 O O . GLU A 1 204 ? -12.08700 12.80100 -30.13500 1.000 24.38000 205 GLU A O 1
ATOM 1624 N N . GLY A 1 205 ? -12.78900 13.10200 -28.01900 1.000 25.89000 206 GLY A N 1
ATOM 1625 C CA . GLY A 1 205 ? -13.37400 11.78400 -27.90800 1.000 27.88000 206 GLY A CA 1
ATOM 1626 C C . GLY A 1 205 ? -14.45800 11.50900 -28.93100 1.000 23.72000 206 GLY A C 1
ATOM 1627 O O . GLY A 1 205 ? -14.35700 10.57300 -29.73200 1.000 23.38000 206 GLY A O 1
ATOM 1628 N N . PRO A 1 206 ? -15.52900 12.31500 -28.91700 1.000 25.09000 207 PRO A N 1
ATOM 1629 C CA . PRO A 1 206 ? -16.59300 12.12300 -29.91700 1.000 28.60000 207 PRO A CA 1
ATOM 1630 C C . PRO A 1 206 ? -16.12200 12.26000 -31.35500 1.000 24.61000 207 PRO A C 1
ATOM 1631 O O . PRO A 1 206 ? -16.59600 11.52300 -32.22400 1.000 25.81000 207 PRO A O 1
ATOM 1635 N N . ALA A 1 207 ? -15.21300 13.19600 -31.64200 1.000 23.05000 208 ALA A N 1
ATOM 1636 C CA . ALA A 1 207 ? -14.71300 13.32700 -33.00800 1.000 20.35000 208 ALA A CA 1
ATOM 1637 C C . ALA A 1 207 ? -14.01300 12.04600 -33.43400 1.000 21.89000 208 ALA A C 1
ATOM 1638 O O . ALA A 1 207 ? -14.20900 11.55500 -34.54900 1.000 21.63000 208 ALA A O 1
ATOM 1640 N N . PHE A 1 208 ? -13.20700 11.47700 -32.53700 1.000 19.94000 209 PHE A N 1
ATOM 1641 C CA . PHE A 1 208 ? -12.47600 10.26700 -32.89200 1.000 17.98000 209 PHE A CA 1
ATOM 1642 C C . PHE A 1 208 ? -13.42000 9.08700 -33.08700 1.000 21.67000 209 PHE A C 1
ATOM 1643 O O . PHE A 1 208 ? -13.34200 8.37400 -34.09600 1.000 20.28000 209 PHE A O 1
ATOM 1651 N N . THR A 1 209 ? -14.31500 8.84800 -32.12800 1.000 22.83000 210 THR A N 1
ATOM 1652 C CA . THR A 1 209 ? -15.12300 7.63700 -32.23200 1.000 25.15000 210 THR A CA 1
ATOM 1653 C C . THR A 1 209 ? -16.14400 7.74200 -33.36100 1.000 23.63000 210 THR A C 1
ATOM 1654 O O . THR A 1 209 ? -16.44300 6.74300 -34.02500 1.000 21.47000 210 THR A O 1
ATOM 1658 N N . ASP A 1 210 ? -16.68000 8.94400 -33.61000 1.000 24.27000 211 ASP A N 1
ATOM 1659 C CA . ASP A 1 210 ? -17.54500 9.12900 -34.77100 1.000 20.74000 211 ASP A CA 1
ATOM 1660 C C . ASP A 1 210 ? -16.77200 8.95500 -36.07100 1.000 22.65000 211 ASP A C 1
ATOM 1661 O O . ASP A 1 210 ? -17.29200 8.38000 -37.03000 1.000 23.07000 211 ASP A O 1
ATOM 1666 N N . ALA A 1 211 ? -15.52800 9.44000 -36.13400 1.000 20.41000 212 ALA A N 1
ATOM 1667 C CA . ALA A 1 211 ? -14.75000 9.25200 -37.35400 1.000 20.77000 212 ALA A CA 1
ATOM 1668 C C . ALA A 1 211 ? -14.47500 7.77500 -37.60300 1.000 24.36000 212 ALA A C 1
ATOM 1669 O O . ALA A 1 211 ? -14.47200 7.32300 -38.75600 1.000 22.50000 212 ALA A O 1
ATOM 1671 N N . ILE A 1 212 ? -14.21100 7.01600 -36.53200 1.000 19.93000 213 ILE A N 1
ATOM 1672 C CA . ILE A 1 212 ? -13.98900 5.57900 -36.67500 1.000 21.86000 213 ILE A CA 1
ATOM 1673 C C . ILE A 1 212 ? -15.22700 4.92900 -37.26300 1.000 24.03000 213 ILE A C 1
ATOM 1674 O O . ILE A 1 212 ? -15.14600 4.10700 -38.18300 1.000 21.03000 213 ILE A O 1
ATOM 1679 N N . ARG A 1 213 ? -16.39700 5.29400 -36.73100 1.000 22.63000 214 ARG A N 1
ATOM 1680 C CA . ARG A 1 213 ? -17.63700 4.68900 -37.19900 1.000 23.81000 214 ARG A CA 1
ATOM 1681 C C . ARG A 1 213 ? -17.90700 5.05400 -38.65300 1.000 22.30000 214 ARG A C 1
ATOM 1682 O O . ARG A 1 213 ? -18.30000 4.19300 -39.45100 1.000 25.80000 214 ARG A O 1
ATOM 1690 N N . MET A 1 214 ? -17.67700 6.32300 -39.02500 1.000 23.52000 215 MET A N 1
ATOM 1691 C CA . MET A 1 214 ? -17.93500 6.74300 -40.40200 1.000 29.08000 215 MET A CA 1
ATOM 1692 C C . MET A 1 214 ? -16.98300 6.08700 -41.38300 1.000 29.60000 215 MET A C 1
ATOM 1693 O O . MET A 1 214 ? -17.38000 5.75500 -42.50700 1.000 24.72000 215 MET A O 1
ATOM 1698 N N . TYR A 1 215 ? -15.71400 5.93500 -40.99800 1.000 23.70000 216 TYR A N 1
ATOM 1699 C CA . TYR A 1 215 ? -14.78000 5.20100 -41.84100 1.000 24.44000 216 TYR A CA 1
ATOM 1700 C C . TYR A 1 215 ? -15.24500 3.76300 -42.04300 1.000 23.98000 216 TYR A C 1
ATOM 1701 O O . TYR A 1 215 ? -15.28000 3.26200 -43.17400 1.000 26.27000 216 TYR A O 1
ATOM 1710 N N . ARG A 1 216 ? -15.60500 3.08100 -40.95200 1.000 22.77000 217 ARG A N 1
ATOM 1711 C CA . ARG A 1 216 ? -16.05500 1.69800 -41.06500 1.000 25.60000 217 ARG A CA 1
ATOM 1712 C C . ARG A 1 216 ? -17.32400 1.59900 -41.91000 1.000 24.87000 217 ARG A C 1
ATOM 1713 O O . ARG A 1 216 ? -17.45000 0.69200 -42.74100 1.000 24.47000 217 ARG A O 1
ATOM 1721 N N . GLN A 1 217 ? -18.24800 2.55200 -41.75000 1.000 26.75000 218 GLN A N 1
ATOM 1722 C CA . GLN A 1 217 ? -19.45000 2.57300 -42.58300 1.000 24.83000 218 GLN A CA 1
ATOM 1723 C C . GLN A 1 217 ? -19.10200 2.71600 -44.06000 1.000 27.76000 218 GLN A C 1
ATOM 1724 O O . GLN A 1 217 ? -19.78600 2.15600 -44.92000 1.000 32.83000 218 GLN A O 1
ATOM 1730 N N . SER A 1 218 ? -18.04400 3.46500 -44.37700 1.000 27.03000 219 SER A N 1
ATOM 1731 C CA . SER A 1 218 ? -17.63800 3.63600 -45.76900 1.000 29.23000 219 SER A CA 1
ATOM 1732 C C . SER A 1 218 ? -17.06800 2.35200 -46.35500 1.000 32.43000 219 SER A C 1
ATOM 1733 O O . SER A 1 218 ? -16.99200 2.21900 -47.58300 1.000 31.41000 219 SER A O 1
ATOM 1736 N N . LYS A 1 219 ? -16.68200 1.40300 -45.50200 1.000 25.45000 220 LYS A N 1
ATOM 1737 C CA . LYS A 1 219 ? -16.26600 0.06700 -45.90800 1.000 27.27000 220 LYS A CA 1
ATOM 1738 C C . LYS A 1 219 ? -17.38800 -0.94600 -45.74200 1.000 26.86000 220 LYS A C 1
ATOM 1739 O O . LYS A 1 219 ? -17.13200 -2.15900 -45.70800 1.000 28.87000 220 LYS A O 1
ATOM 1745 N N . GLU A 1 220 ? -18.62200 -0.45800 -45.61600 1.000 28.65000 221 GLU A N 1
ATOM 1746 C CA . GLU A 1 220 ? -19.81900 -1.28100 -45.47900 1.000 33.51000 221 GLU A CA 1
ATOM 1747 C C . GLU A 1 220 ? -19.80100 -2.11400 -44.19800 1.000 39.45000 221 GLU A C 1
ATOM 1748 O O . GLU A 1 220 ? -20.35400 -3.21400 -44.15000 1.000 35.21000 221 GLU A O 1
ATOM 1754 N N . LEU A 1 221 ? -19.19900 -1.57700 -43.13200 1.000 29.18000 222 LEU A N 1
ATOM 1755 C CA . LEU A 1 221 ? -19.16000 -2.22900 -41.82400 1.000 27.07000 222 LEU A CA 1
ATOM 1756 C C . LEU A 1 221 ? -20.02400 -1.42900 -40.85400 1.000 35.12000 222 LEU A C 1
ATOM 1757 O O . LEU A 1 221 ? -19.66200 -0.31300 -40.46100 1.000 31.14000 222 LEU A O 1
ATOM 1762 N N . TYR A 1 222 ? -21.14800 -2.01100 -40.44500 1.000 27.34000 223 TYR A N 1
ATOM 1763 C CA . TYR A 1 222 ? -22.13000 -1.31900 -39.62400 1.000 28.25000 223 TYR A CA 1
ATOM 1764 C C . TYR A 1 222 ? -22.28500 -2.04100 -38.29600 1.000 30.78000 223 TYR A C 1
ATOM 1765 O O . TYR A 1 222 ? -22.23400 -3.27300 -38.24200 1.000 39.37000 223 TYR A O 1
ATOM 1774 N N . GLY A 1 223 ? -22.48100 -1.27900 -37.23100 1.000 25.29000 224 GLY A N 1
ATOM 1775 C CA . GLY A 1 223 ? -22.78200 -1.84600 -35.93500 1.000 28.32000 224 GLY A CA 1
ATOM 1776 C C . GLY A 1 223 ? -21.60600 -1.76200 -34.97700 1.000 33.33000 224 GLY A C 1
ATOM 1777 O O . GLY A 1 223 ? -20.47000 -1.44500 -35.34300 1.000 28.68000 224 GLY A O 1
ATOM 1778 N N . THR A 1 224 ? -21.92500 -2.06200 -33.72100 1.000 31.55000 225 THR A N 1
ATOM 1779 C CA . THR A 1 224 ? -20.95500 -2.01800 -32.63400 1.000 31.97000 225 THR A CA 1
ATOM 1780 C C . THR A 1 224 ? -19.72100 -2.85000 -32.95600 1.000 29.14000 225 THR A C 1
ATOM 1781 O O . THR A 1 224 ? -19.82300 -4.00100 -33.39000 1.000 28.33000 225 THR A O 1
ATOM 1785 N N . TRP A 1 225 ? -18.55100 -2.25200 -32.74500 1.000 27.75000 226 TRP A N 1
ATOM 1786 C CA . TRP A 1 225 ? -17.26600 -2.86200 -33.08200 1.000 25.87000 226 TRP A CA 1
ATOM 1787 C C . TRP A 1 225 ? -16.55500 -3.24600 -31.79600 1.000 22.35000 226 TRP A C 1
ATOM 1788 O O . TRP A 1 225 ? -16.25700 -2.37800 -30.96800 1.000 23.93000 226 TRP A O 1
ATOM 1799 N N . GLU A 1 226 ? -16.28300 -4.54400 -31.63500 1.000 24.59000 227 GLU A N 1
ATOM 1800 C CA . GLU A 1 226 ? -15.71000 -5.04100 -30.38800 1.000 29.14000 227 GLU A CA 1
ATOM 1801 C C . GLU A 1 226 ? -14.33800 -4.44000 -30.11000 1.000 24.18000 227 GLU A C 1
ATOM 1802 O O . GLU A 1 226 ? -13.92600 -4.33100 -28.95000 1.000 26.92000 227 GLU A O 1
ATOM 1808 N N . MET A 1 227 ? -13.62000 -4.03700 -31.14900 1.000 25.53000 228 MET A N 1
ATOM 1809 C CA . MET A 1 227 ? -12.25400 -3.57300 -30.98300 1.000 23.94000 228 MET A CA 1
ATOM 1810 C C . MET A 1 227 ? -12.15800 -2.05900 -30.87800 1.000 26.86000 228 MET A C 1
ATOM 1811 O O . MET A 1 227 ? -11.05800 -1.50500 -30.96800 1.000 21.39000 228 MET A O 1
ATOM 1816 N N . LEU A 1 228 ? -13.28300 -1.37400 -30.65900 1.000 22.86000 229 LEU A N 1
ATOM 1817 C CA . LEU A 1 228 ? -13.24300 0.02500 -30.24700 1.000 22.36000 229 LEU A CA 1
ATOM 1818 C C . LEU A 1 228 ? -12.90600 0.08100 -28.75800 1.000 23.77000 229 LEU A C 1
ATOM 1819 O O . LEU A 1 228 ? -13.72400 0.45200 -27.91400 1.000 23.78000 229 LEU A O 1
ATOM 1824 N N . CYS A 1 229 ? -11.67800 -0.33200 -28.43300 1.000 23.03000 230 CYS A N 1
ATOM 1825 C CA . CYS A 1 229 ? -11.22100 -0.32000 -27.05400 1.000 24.35000 230 CYS A CA 1
ATOM 1826 C C . CYS A 1 229 ? -9.75700 0.08100 -27.01500 1.000 23.21000 230 CYS A C 1
ATOM 1827 O O . CYS A 1 229 ? -8.99700 -0.19000 -27.94800 1.000 22.46000 230 CYS A O 1
ATOM 1830 N N . GLY A 1 230 ? -9.37100 0.68700 -25.90100 1.000 22.04000 231 GLY A N 1
ATOM 1831 C CA . GLY A 1 230 ? -8.04600 1.23900 -25.73800 1.000 19.63000 231 GLY A CA 1
ATOM 1832 C C . GLY A 1 230 ? -8.04500 2.72200 -26.05800 1.000 20.97000 231 GLY A C 1
ATOM 1833 O O . GLY A 1 230 ? -9.08900 3.37300 -26.16700 1.000 22.85000 231 GLY A O 1
ATOM 1834 N N . ASN A 1 231 ? -6.84000 3.26100 -26.21100 1.000 22.78000 232 ASN A N 1
ATOM 1835 C CA . ASN A 1 231 ? -6.68800 4.66400 -26.56800 1.000 20.81000 232 ASN A CA 1
ATOM 1836 C C . ASN A 1 231 ? -6.76100 4.82900 -28.08600 1.000 21.50000 232 ASN A C 1
ATOM 1837 O O . ASN A 1 231 ? -6.93800 3.87100 -28.84100 1.000 20.07000 232 ASN A O 1
ATOM 1842 N N . GLU A 1 232 ? -6.62800 6.07400 -28.54300 1.000 20.81000 233 GLU A N 1
ATOM 1843 C CA . GLU A 1 232 ? -6.83000 6.36700 -29.96200 1.000 21.17000 233 GLU A CA 1
ATOM 1844 C C . GLU A 1 232 ? -5.87000 5.58100 -30.85000 1.000 18.34000 233 GLU A C 1
ATOM 1845 O O . GLU A 1 232 ? -6.26500 5.06100 -31.90500 1.000 18.60000 233 GLU A O 1
ATOM 1851 N N . VAL A 1 233 ? -4.59500 5.51900 -30.46800 1.000 20.09000 234 VAL A N 1
ATOM 1852 C CA . VAL A 1 233 ? -3.62000 4.84500 -31.32700 1.000 20.20000 234 VAL A CA 1
ATOM 1853 C C . VAL A 1 233 ? -3.88700 3.34000 -31.36700 1.000 20.16000 234 VAL A C 1
ATOM 1854 O O . VAL A 1 233 ? -3.73000 2.70000 -32.41100 1.000 19.40000 234 VAL A O 1
ATOM 1858 N N . GLN A 1 234 ? -4.27100 2.75100 -30.23000 1.000 18.71000 235 GLN A N 1
ATOM 1859 C CA . GLN A 1 234 ? -4.59300 1.32600 -30.21500 1.000 16.69000 235 GLN A CA 1
ATOM 1860 C C . GLN A 1 234 ? -5.78600 1.03500 -31.11500 1.000 18.97000 235 GLN A C 1
ATOM 1861 O O . GLN A 1 234 ? -5.79600 0.04300 -31.86100 1.000 19.48000 235 GLN A O 1
ATOM 1867 N N . ILE A 1 235 ? -6.80200 1.89200 -31.06100 1.000 16.82000 236 ILE A N 1
ATOM 1868 C CA . ILE A 1 235 ? -7.99100 1.68400 -31.88100 1.000 18.69000 236 ILE A CA 1
ATOM 1869 C C . ILE A 1 235 ? -7.66000 1.83300 -33.35900 1.000 19.65000 236 ILE A C 1
ATOM 1870 O O . ILE A 1 235 ? -8.12100 1.04700 -34.19800 1.000 17.45000 236 ILE A O 1
ATOM 1875 N N . LEU A 1 236 ? -6.87100 2.84900 -33.70600 1.000 20.24000 237 LEU A N 1
ATOM 1876 C CA . LEU A 1 236 ? -6.42600 3.00100 -35.08800 1.000 19.09000 237 LEU A CA 1
ATOM 1877 C C . LEU A 1 236 ? -5.62400 1.79600 -35.54800 1.000 21.48000 237 LEU A C 1
ATOM 1878 O O . LEU A 1 236 ? -5.73900 1.36800 -36.70300 1.000 19.82000 237 LEU A O 1
ATOM 1883 N N . SER A 1 237 ? -4.77900 1.25600 -34.66800 1.000 20.10000 238 SER A N 1
ATOM 1884 C CA . SER A 1 237 ? -4.03500 0.05000 -35.01400 1.000 17.88000 238 SER A CA 1
ATOM 1885 C C . SER A 1 237 ? -4.97700 -1.12300 -35.24900 1.000 19.04000 238 SER A C 1
ATOM 1886 O O . SER A 1 237 ? -4.77800 -1.90400 -36.18400 1.000 21.10000 238 SER A O 1
ATOM 1889 N N . ASN A 1 238 ? -6.01000 -1.25800 -34.40900 1.000 18.26000 239 ASN A N 1
ATOM 1890 C CA . ASN A 1 238 ? -7.01200 -2.29700 -34.62400 1.000 20.34000 239 ASN A CA 1
ATOM 1891 C C . ASN A 1 238 ? -7.72400 -2.10300 -35.96000 1.000 17.24000 239 ASN A C 1
ATOM 1892 O O . ASN A 1 238 ? -8.02400 -3.07900 -36.65800 1.000 18.75000 239 ASN A O 1
ATOM 1897 N N . LEU A 1 239 ? -8.05200 -0.85300 -36.30200 1.000 17.96000 240 LEU A N 1
ATOM 1898 C CA . LEU A 1 239 ? -8.70400 -0.55600 -37.57800 1.000 19.01000 240 LEU A CA 1
ATOM 1899 C C . LEU A 1 239 ? -7.86200 -1.02800 -38.75500 1.000 23.47000 240 LEU A C 1
ATOM 1900 O O . LEU A 1 239 ? -8.37000 -1.68300 -39.67700 1.000 20.07000 240 LEU A O 1
ATOM 1905 N N . VAL A 1 240 ? -6.57300 -0.66300 -38.75400 1.000 19.00000 241 VAL A N 1
ATOM 1906 C CA . VAL A 1 240 ? -5.66200 -1.07000 -39.82400 1.000 17.79000 241 VAL A CA 1
ATOM 1907 C C . VAL A 1 240 ? -5.53400 -2.58900 -39.88300 1.000 20.30000 241 VAL A C 1
ATOM 1908 O O . VAL A 1 240 ? -5.61100 -3.18500 -40.96500 1.000 20.01000 241 VAL A O 1
ATOM 1912 N N . MET A 1 241 ? -5.30300 -3.23600 -38.73200 1.000 17.20000 242 MET A N 1
ATOM 1913 C CA . MET A 1 241 ? -5.12800 -4.69200 -38.73100 1.000 18.36000 242 MET A CA 1
ATOM 1914 C C . MET A 1 241 ? -6.37600 -5.40700 -39.23200 1.000 25.39000 242 MET A C 1
ATOM 1915 O O . MET A 1 241 ? -6.27600 -6.41300 -39.94700 1.000 23.02000 242 MET A O 1
ATOM 1920 N N . GLU A 1 242 ? -7.55800 -4.91300 -38.85800 1.000 22.33000 243 GLU A N 1
ATOM 1921 C CA . GLU A 1 242 ? -8.79000 -5.52700 -39.34800 1.000 19.35000 243 GLU A CA 1
ATOM 1922 C C . GLU A 1 242 ? -8.84000 -5.49500 -40.86800 1.000 22.07000 243 GLU A C 1
ATOM 1923 O O . GLU A 1 242 ? -9.23000 -6.47600 -41.51300 1.000 25.03000 243 GLU A O 1
ATOM 1929 N N . GLU A 1 243 ? -8.41100 -4.38900 -41.45800 1.000 22.09000 244 GLU A N 1
ATOM 1930 C CA . GLU A 1 243 ? -8.50000 -4.23600 -42.90000 1.000 25.70000 244 GLU A CA 1
ATOM 1931 C C . GLU A 1 243 ? -7.40800 -5.02000 -43.62000 1.000 30.26000 244 GLU A C 1
ATOM 1932 O O . GLU A 1 243 ? -7.67400 -5.66700 -44.64200 1.000 28.22000 244 GLU A O 1
ATOM 1938 N N . LEU A 1 244 ? -6.18000 -4.98800 -43.10100 1.000 24.40000 245 LEU A N 1
ATOM 1939 C CA . LEU A 1 244 ? -5.04500 -5.57900 -43.80500 1.000 25.22000 245 LEU A CA 1
ATOM 1940 C C . LEU A 1 244 ? -4.83000 -7.05000 -43.49600 1.000 28.16000 245 LEU A C 1
ATOM 1941 O O . LEU A 1 244 ? -4.22300 -7.75300 -44.31100 1.000 27.28000 245 LEU A O 1
ATOM 1946 N N . GLY A 1 245 ? -5.29600 -7.52300 -42.33700 1.000 25.01000 246 GLY A N 1
ATOM 1947 C CA . GLY A 1 245 ? -5.09600 -8.89100 -41.90000 1.000 28.01000 246 GLY A CA 1
ATOM 1948 C C . GLY A 1 245 ? -5.45600 -9.96700 -42.91000 1.000 30.73000 246 GLY A C 1
ATOM 1949 O O . GLY A 1 245 ? -4.64900 -10.86300 -43.19700 1.000 28.66000 246 GLY A O 1
ATOM 1950 N N . PRO A 1 246 ? -6.67900 -9.91700 -43.45900 1.000 29.76000 247 PRO A N 1
ATOM 1951 C CA . PRO A 1 246 ? -7.09600 -10.97800 -44.39200 1.000 28.36000 247 PRO A CA 1
ATOM 1952 C C . PRO A 1 246 ? -6.16100 -11.18500 -45.57000 1.000 28.84000 247 PRO A C 1
ATOM 1953 O O . PRO A 1 246 ? -5.77200 -12.32600 -45.84900 1.000 29.35000 247 PRO A O 1
ATOM 1957 N N . GLU A 1 247 ? -5.79400 -10.12000 -46.28800 1.000 30.12000 248 GLU A N 1
ATOM 1958 C CA . GLU A 1 247 ? -4.94400 -10.32800 -47.45600 1.000 31.40000 248 GLU A CA 1
ATOM 1959 C C . GLU A 1 247 ? -3.52100 -10.69100 -47.03400 1.000 26.51000 248 GLU A C 1
ATOM 1960 O O . GLU A 1 247 ? -2.85200 -11.46900 -47.71600 1.000 28.26000 248 GLU A O 1
ATOM 1966 N N . LEU A 1 248 ? -3.04500 -10.16400 -45.89600 1.000 25.53000 249 LEU A N 1
ATOM 1967 C CA . LEU A 1 248 ? -1.72000 -10.56200 -45.42400 1.000 23.09000 249 LEU A CA 1
ATOM 1968 C C . LEU A 1 248 ? -1.70600 -12.03300 -45.03800 1.000 25.19000 249 LEU A C 1
ATOM 1969 O O . LEU A 1 248 ? -0.74400 -12.75200 -45.33400 1.000 26.00000 249 LEU A O 1
ATOM 1974 N N . LYS A 1 249 ? -2.76800 -12.49500 -44.37800 1.000 23.00000 250 LYS A N 1
ATOM 1975 C CA . LYS A 1 249 ? -2.89800 -13.90900 -44.04800 1.000 27.53000 250 LYS A CA 1
ATOM 1976 C C . LYS A 1 249 ? -3.01300 -14.76200 -45.30700 1.000 27.85000 250 LYS A C 1
ATOM 1977 O O . LYS A 1 249 ? -2.41000 -15.83900 -45.39300 1.000 26.48000 250 LYS A O 1
ATOM 1983 N N . ALA A 1 250 ? -3.78400 -14.29200 -46.29200 1.000 26.75000 251 ALA A N 1
ATOM 1984 C CA . ALA A 1 250 ? -3.93100 -15.03100 -47.54400 1.000 28.44000 251 ALA A CA 1
ATOM 1985 C C . ALA A 1 250 ? -2.59600 -15.17100 -48.26300 1.000 27.55000 251 ALA A C 1
ATOM 1986 O O . ALA A 1 250 ? -2.34300 -16.18300 -48.93000 1.000 29.76000 251 ALA A O 1
ATOM 1988 N N . GLU A 1 251 ? -1.72400 -14.17200 -48.13500 1.000 25.31000 252 GLU A N 1
ATOM 1989 C CA . G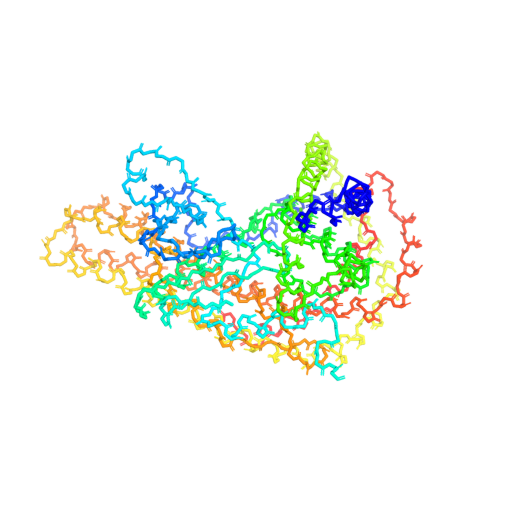LU A 1 251 ? -0.45200 -14.19600 -48.84800 1.000 27.32000 252 GLU A CA 1
ATOM 1990 C C . GLU A 1 251 ? 0.60100 -15.00500 -48.09600 1.000 29.27000 252 GLU A C 1
ATOM 1991 O O . GLU A 1 251 ? 1.31200 -15.82200 -48.69200 1.000 27.92000 252 GLU A O 1
ATOM 1997 N N . LEU A 1 252 ? 0.71100 -14.79400 -46.78500 1.000 21.86000 253 LEU A N 1
ATOM 1998 C CA . LEU A 1 252 ? 1.77500 -15.42000 -46.00900 1.000 22.58000 253 LEU A CA 1
ATOM 1999 C C . LEU A 1 252 ? 1.41600 -16.80900 -45.50100 1.000 24.06000 253 LEU A C 1
ATOM 2000 O O . LEU A 1 252 ? 2.31600 -17.63900 -45.30800 1.000 26.77000 253 LEU A O 1
ATOM 2005 N N . GLY A 1 253 ? 0.13300 -17.06800 -45.25800 1.000 24.50000 254 GLY A N 1
ATOM 2006 C CA . GLY A 1 253 ? -0.31900 -18.33900 -44.72900 1.000 32.33000 254 GLY A CA 1
ATOM 2007 C C . GLY A 1 253 ? 0.24900 -19.53600 -45.47000 1.000 29.09000 254 GLY A C 1
ATOM 2008 O O . GLY A 1 253 ? 0.84300 -20.43400 -44.86400 1.000 28.11000 254 GLY A O 1
ATOM 2009 N N . PRO A 1 254 ? 0.09900 -19.56700 -46.80200 1.000 29.43000 255 PRO A N 1
ATOM 2010 C CA . PRO A 1 254 ? 0.63200 -20.70900 -47.57000 1.000 28.15000 255 PRO A CA 1
ATOM 2011 C C . PRO A 1 254 ? 2.14300 -20.82700 -47.53400 1.000 33.00000 255 PRO A C 1
ATOM 2012 O O . PRO A 1 254 ? 2.67700 -21.86500 -47.95100 1.000 35.43000 255 PRO A O 1
ATOM 2016 N N . ARG A 1 255 ? 2.85100 -19.81100 -47.06000 1.000 26.78000 256 ARG A N 1
ATOM 2017 C CA . ARG A 1 255 ? 4.30100 -19.86700 -46.94300 1.000 25.85000 256 ARG A CA 1
ATOM 2018 C C . ARG A 1 255 ? 4.76600 -20.40500 -45.59800 1.000 29.70000 256 ARG A C 1
ATOM 2019 O O . ARG A 1 255 ? 5.95200 -20.71200 -45.44700 1.000 37.10000 256 ARG A O 1
ATOM 2027 N N . LEU A 1 256 ? 3.86500 -20.55800 -44.63100 1.000 30.02000 257 LEU A N 1
ATOM 2028 C CA . LEU A 1 256 ? 4.24400 -21.07000 -43.32300 1.000 25.08000 257 LEU A CA 1
ATOM 2029 C C . LEU A 1 256 ? 4.35200 -22.58900 -43.36000 1.000 33.76000 257 LEU A C 1
ATOM 2030 O O . LEU A 1 256 ? 3.51100 -23.27100 -43.95500 1.000 38.04000 257 LEU A O 1
ATOM 2035 N N . LYS A 1 257 ? 5.38700 -23.11300 -42.70800 1.000 37.20000 258 LYS A N 1
ATOM 2036 C CA . LYS A 1 257 ? 5.70000 -24.53800 -42.70600 1.000 42.39000 258 LYS A CA 1
ATOM 2037 C C . LYS A 1 257 ? 5.47700 -25.13200 -41.32000 1.000 40.14000 258 LYS A C 1
ATOM 2038 O O . LYS A 1 257 ? 5.84200 -24.52400 -40.31000 1.000 33.75000 258 LYS A O 1
ATOM 2044 N N . GLY A 1 258 ? 4.89700 -26.32600 -41.27000 1.000 34.13000 259 GLY A N 1
ATOM 2045 C CA . GLY A 1 258 ? 4.81000 -27.05500 -40.02500 1.000 32.98000 259 GLY A CA 1
ATOM 2046 C C . GLY A 1 258 ? 3.42800 -27.61400 -39.81300 1.000 36.99000 259 GLY A C 1
ATOM 2047 O O . GLY A 1 258 ? 2.55000 -27.52400 -40.67900 1.000 36.41000 259 GLY A O 1
ATOM 2048 N N . LYS A 1 259 ? 3.23400 -28.20300 -38.63600 1.000 28.63000 260 LYS A N 1
ATOM 2049 C CA . LYS A 1 259 ? 1.94500 -28.75500 -38.25700 1.000 31.99000 260 LYS A CA 1
ATOM 2050 C C . LYS A 1 259 ? 0.96900 -27.61900 -37.95900 1.000 33.08000 260 LYS A C 1
ATOM 2051 O O . LYS A 1 259 ? 1.38900 -26.47700 -37.76000 1.000 30.58000 260 LYS A O 1
ATOM 2057 N N . PRO A 1 260 ? -0.34600 -27.90000 -37.96500 1.000 32.36000 261 PRO A N 1
ATOM 2058 C CA . PRO A 1 260 ? -1.32700 -26.80200 -37.85100 1.000 28.23000 261 PRO A CA 1
ATOM 2059 C C . PRO A 1 260 ? -1.09300 -25.86600 -36.67900 1.000 31.24000 261 PRO A C 1
ATOM 2060 O O . PRO A 1 260 ? -1.19300 -24.64700 -36.85500 1.000 30.14000 261 PRO A O 1
ATOM 2064 N N . GLN A 1 261 ? -0.77200 -26.38800 -35.49100 1.000 33.02000 262 GLN A N 1
ATOM 2065 C CA . GLN A 1 261 ? -0.59600 -25.49200 -34.35100 1.000 31.55000 262 GLN A CA 1
ATOM 2066 C C . GLN A 1 261 ? 0.71500 -24.72000 -34.44700 1.000 34.75000 262 GLN A C 1
ATOM 2067 O O . GLN A 1 261 ? 0.79400 -23.57300 -33.98100 1.000 29.96000 262 GLN A O 1
ATOM 2073 N N . GLU A 1 262 ? 1.73400 -25.30100 -35.08900 1.000 28.48000 263 GLU A N 1
ATOM 2074 C CA . GLU A 1 262 ? 2.97400 -24.56100 -35.30900 1.000 31.16000 263 GLU A CA 1
ATOM 2075 C C . GLU A 1 262 ? 2.76700 -23.42100 -36.30200 1.000 31.17000 263 GLU A C 1
ATOM 2076 O O . GLU A 1 262 ? 3.28000 -22.31200 -36.10200 1.000 31.98000 263 GLU A O 1
ATOM 2082 N N . ARG A 1 263 ? 2.01300 -23.67300 -37.37300 1.000 29.83000 264 ARG A N 1
ATOM 2083 C CA . ARG A 1 263 ? 1.69300 -22.60400 -38.31300 1.000 26.95000 264 ARG A CA 1
ATOM 2084 C C . ARG A 1 263 ? 0.87600 -21.50900 -37.63400 1.000 30.63000 264 ARG A C 1
ATOM 2085 O O . ARG A 1 263 ? 1.09000 -20.31300 -37.88300 1.000 25.68000 264 ARG A O 1
ATOM 2093 N N . GLN A 1 264 ? -0.05200 -21.90100 -36.75200 1.000 27.00000 265 GLN A N 1
ATOM 2094 C CA . GLN A 1 264 ? -0.84400 -20.91900 -36.00800 1.000 26.66000 265 GLN A CA 1
ATOM 2095 C C . GLN A 1 264 ? 0.05100 -20.02400 -35.16100 1.000 24.63000 265 GLN A C 1
ATOM 2096 O O . GLN A 1 264 ? -0.15400 -18.80300 -35.10600 1.000 28.90000 265 GLN A O 1
ATOM 2102 N N . ARG A 1 265 ? 1.07900 -20.60500 -34.53300 1.000 27.62000 266 ARG A N 1
ATOM 2103 C CA . ARG A 1 265 ? 1.97900 -19.82700 -33.68400 1.000 29.52000 266 ARG A CA 1
ATOM 2104 C C . ARG A 1 265 ? 2.84000 -18.87100 -34.50800 1.000 32.89000 266 ARG A C 1
ATOM 2105 O O . ARG A 1 265 ? 3.11600 -17.74400 -34.07700 1.000 29.06000 266 ARG A O 1
ATOM 2113 N N . GLN A 1 266 ? 3.28100 -19.30600 -35.69000 1.000 25.93000 267 GLN A N 1
ATOM 2114 C CA . GLN A 1 266 ? 4.04800 -18.41400 -36.55100 1.000 26.74000 267 GLN A CA 1
ATOM 2115 C C . GLN A 1 266 ? 3.20900 -17.22400 -36.98300 1.000 22.23000 267 GLN A C 1
ATOM 2116 O O . GLN A 1 266 ? 3.70500 -16.09000 -37.03500 1.000 25.39000 267 GLN A O 1
ATOM 2122 N N . TRP A 1 267 ? 1.92900 -17.45000 -37.28900 1.000 20.06000 268 TRP A N 1
ATOM 2123 C CA . TRP A 1 267 ? 1.09200 -16.32300 -37.68800 1.000 23.29000 268 TRP A CA 1
ATOM 2124 C C . TRP A 1 267 ? 0.92900 -15.32900 -36.53900 1.000 25.57000 268 TRP A C 1
ATOM 2125 O O . TRP A 1 267 ? 0.94300 -14.10900 -36.75500 1.000 24.36000 268 TRP A O 1
ATOM 2136 N N . ILE A 1 268 ? 0.78600 -15.83400 -35.30800 1.000 23.88000 269 ILE A N 1
ATOM 2137 C CA . ILE A 1 268 ? 0.66600 -14.94900 -34.14900 1.000 21.75000 269 ILE A CA 1
ATOM 2138 C C . ILE A 1 268 ? 1.90500 -14.07300 -34.01800 1.000 23.61000 269 ILE A C 1
ATOM 2139 O O . ILE A 1 268 ? 1.81000 -12.87500 -33.72100 1.000 23.67000 269 ILE A O 1
ATOM 2144 N N . GLN A 1 269 ? 3.08600 -14.65200 -34.25000 1.000 23.02000 270 GLN A N 1
ATOM 2145 C CA . GLN A 1 269 ? 4.32400 -13.88100 -34.17300 1.000 23.66000 270 GLN A CA 1
ATOM 2146 C C . GLN A 1 269 ? 4.38100 -12.81200 -35.26000 1.000 25.02000 270 GLN A C 1
ATOM 2147 O O . GLN A 1 269 ? 4.78200 -11.66900 -35.00200 1.000 23.83000 270 GLN A O 1
ATOM 2153 N N . ILE A 1 270 ? 3.99500 -13.17400 -36.48700 1.000 21.12000 271 ILE A N 1
ATOM 2154 C CA . ILE A 1 270 ? 3.95900 -12.21200 -37.58900 1.000 22.12000 271 ILE A CA 1
ATOM 2155 C C . ILE A 1 270 ? 2.96100 -11.09700 -37.29900 1.000 23.30000 271 ILE A C 1
ATOM 2156 O O . ILE A 1 270 ? 3.25000 -9.91400 -37.50700 1.000 22.40000 271 ILE A O 1
ATOM 2161 N N . SER A 1 271 ? 1.76600 -11.46400 -36.82700 1.000 19.30000 272 SER A N 1
ATOM 2162 C CA . SER A 1 271 ? 0.72600 -10.47100 -36.55500 1.000 18.93000 272 SER A CA 1
ATOM 2163 C C . SER A 1 271 ? 1.19600 -9.45700 -35.51800 1.000 21.42000 272 SER A C 1
ATOM 2164 O O . SER A 1 271 ? 0.95600 -8.24600 -35.65600 1.000 18.76000 272 SER A O 1
ATOM 2167 N N . ASP A 1 272 ? 1.84000 -9.93600 -34.44800 1.000 20.60000 273 ASP A N 1
ATOM 2168 C CA . ASP A 1 272 ? 2.31600 -9.01500 -33.41800 1.000 21.88000 273 ASP A CA 1
ATOM 2169 C C . ASP A 1 272 ? 3.33600 -8.03400 -33.97500 1.000 19.66000 273 ASP A C 1
ATOM 2170 O O . ASP A 1 272 ? 3.33700 -6.85100 -33.60400 1.000 19.80000 273 ASP A O 1
ATOM 2175 N N . ALA A 1 273 ? 4.23900 -8.51600 -34.83500 1.000 20.66000 274 ALA A N 1
ATOM 2176 C CA . ALA A 1 273 ? 5.23800 -7.64300 -35.44200 1.000 19.89000 274 ALA A CA 1
ATOM 2177 C C . ALA A 1 273 ? 4.58500 -6.59000 -36.32800 1.000 19.04000 274 ALA A C 1
ATOM 2178 O O . ALA A 1 273 ? 4.97800 -5.41800 -36.29700 1.000 19.98000 274 ALA A O 1
ATOM 2180 N N . VAL A 1 274 ? 3.58000 -6.98600 -37.11300 1.000 17.78000 275 VAL A N 1
ATOM 2181 C CA . VAL A 1 274 ? 2.86500 -6.01500 -37.93800 1.000 18.17000 275 VAL A CA 1
ATOM 2182 C C . VAL A 1 274 ? 2.09000 -5.04000 -37.06300 1.000 19.54000 275 VAL A C 1
ATOM 2183 O O . VAL A 1 274 ? 2.05700 -3.83300 -37.33700 1.000 17.45000 275 VAL A O 1
ATOM 2187 N N . TYR A 1 275 ? 1.46500 -5.53800 -35.99200 1.000 18.10000 276 TYR A N 1
ATOM 2188 C CA . TYR A 1 275 ? 0.74700 -4.65500 -35.07700 1.000 19.91000 276 TYR A CA 1
ATOM 2189 C C . TYR A 1 275 ? 1.66200 -3.56200 -34.52700 1.000 22.31000 276 TYR A C 1
ATOM 2190 O O . TYR A 1 275 ? 1.26300 -2.39700 -34.44900 1.000 19.91000 276 TYR A O 1
ATOM 2199 N N . HIS A 1 276 ? 2.89500 -3.91800 -34.14700 1.000 18.92000 277 HIS A N 1
ATOM 2200 C CA . HIS A 1 276 ? 3.83600 -2.91800 -33.62900 1.000 20.45000 277 HIS A CA 1
ATOM 2201 C C . HIS A 1 276 ? 4.17800 -1.86200 -34.67600 1.000 19.76000 277 HIS A C 1
ATOM 2202 O O . HIS A 1 276 ? 4.22500 -0.66000 -34.37600 1.000 19.94000 277 HIS A O 1
ATOM 2209 N N . MET A 1 277 ? 4.45600 -2.30600 -35.90600 1.000 16.77000 278 MET A N 1
ATOM 2210 C CA . MET A 1 277 ? 4.77300 -1.40400 -37.00800 1.000 16.97000 278 MET A CA 1
ATOM 2211 C C . MET A 1 277 ? 3.61500 -0.45200 -37.28300 1.000 20.75000 278 MET A C 1
ATOM 2212 O O . MET A 1 277 ? 3.80300 0.76200 -37.45300 1.000 19.54000 278 MET A O 1
ATOM 2217 N N . VAL A 1 278 ? 2.40400 -1.00300 -37.34400 1.000 20.65000 279 VAL A N 1
ATOM 2218 C CA . VAL A 1 278 ? 1.20200 -0.19600 -37.55700 1.000 16.65000 279 VAL A CA 1
ATOM 2219 C C . VAL A 1 278 ? 1.01200 0.80500 -36.42400 1.000 19.58000 279 VAL A C 1
ATOM 2220 O O . VAL A 1 278 ? 0.67400 1.97700 -36.65600 1.000 18.92000 279 VAL A O 1
ATOM 2224 N N . TYR A 1 279 ? 1.17000 0.34300 -35.17500 1.000 16.78000 280 TYR A N 1
ATOM 2225 C CA . TYR A 1 279 ? 0.97200 1.21900 -34.02000 1.000 17.28000 280 TYR A CA 1
ATOM 2226 C C . TYR A 1 279 ? 1.87200 2.44500 -34.10100 1.000 18.20000 280 TYR A C 1
ATOM 2227 O O . TYR A 1 279 ? 1.42000 3.58000 -33.88900 1.000 19.08000 280 TYR A O 1
ATOM 2236 N N . GLU A 1 280 ? 3.15700 2.23900 -34.40000 1.000 17.75000 281 GLU A N 1
ATOM 2237 C CA . GLU A 1 280 ? 4.06300 3.38500 -34.44400 1.000 20.21000 281 GLU A CA 1
ATOM 2238 C C . GLU A 1 280 ? 3.71000 4.32200 -35.58900 1.000 22.75000 281 GLU A C 1
ATOM 2239 O O . GLU A 1 280 ? 3.77400 5.54800 -35.43600 1.000 20.80000 281 GLU A O 1
ATOM 2245 N N . GLN A 1 281 ? 3.32000 3.76700 -36.73900 1.000 19.32000 282 GLN A N 1
ATOM 2246 C CA . GLN A 1 281 ? 2.93500 4.60800 -37.87200 1.000 19.58000 282 GLN A CA 1
ATOM 2247 C C . GLN A 1 281 ? 1.66400 5.39800 -37.56800 1.000 17.90000 282 GLN A C 1
ATOM 2248 O O . GLN A 1 281 ? 1.57400 6.60700 -37.85500 1.000 19.72000 282 GLN A O 1
ATOM 2254 N N . ALA A 1 282 ? 0.66900 4.73300 -36.98000 1.000 19.59000 283 ALA A N 1
ATOM 2255 C CA . ALA A 1 282 ? -0.58500 5.40100 -36.63800 1.000 18.25000 283 ALA A CA 1
ATOM 2256 C C . ALA A 1 282 ? -0.35900 6.48400 -35.59100 1.000 21.21000 283 ALA A C 1
ATOM 2257 O O . ALA A 1 282 ? -0.97000 7.56100 -35.65600 1.000 21.78000 283 ALA A O 1
ATOM 2259 N N . LYS A 1 283 ? 0.52700 6.22100 -34.62500 1.000 18.98000 284 LYS A N 1
ATOM 2260 C CA . LYS A 1 283 ? 0.81000 7.20300 -33.58500 1.000 23.78000 284 LYS A CA 1
ATOM 2261 C C . LYS A 1 283 ? 1.36000 8.47800 -34.20200 1.000 23.31000 284 LYS A C 1
ATOM 2262 O O . LYS A 1 283 ? 0.88600 9.58400 -33.90700 1.000 21.74000 284 LYS A O 1
ATOM 2268 N N . ALA A 1 284 ? 2.33900 8.33500 -35.09700 1.000 20.81000 285 ALA A N 1
ATOM 2269 C CA . ALA A 1 284 ? 2.93800 9.50500 -35.73600 1.000 24.44000 285 ALA A CA 1
ATOM 2270 C C . ALA A 1 284 ? 1.90700 10.27300 -36.56000 1.000 26.22000 285 ALA A C 1
ATOM 2271 O O . ALA A 1 284 ? 1.79800 11.50200 -36.45200 1.000 26.18000 285 ALA A O 1
ATOM 2273 N N . ARG A 1 285 ? 1.12700 9.56300 -37.38000 1.000 21.98000 286 ARG A N 1
ATOM 2274 C CA . ARG A 1 285 ? 0.17900 10.23300 -38.26500 1.000 19.78000 286 ARG A CA 1
ATOM 2275 C C . ARG A 1 285 ? -0.93500 10.90700 -37.47000 1.000 23.56000 286 ARG A C 1
ATOM 2276 O O . ARG A 1 285 ? -1.31200 12.05300 -37.75600 1.000 22.69000 286 ARG A O 1
ATOM 2284 N N . PHE A 1 286 ? -1.47400 10.21700 -36.46300 1.000 20.61000 287 PHE A N 1
ATOM 2285 C CA . PHE A 1 286 ? -2.58900 10.78200 -35.70400 1.000 21.91000 287 PHE A CA 1
ATOM 2286 C C . PHE A 1 286 ? -2.14800 11.98500 -34.87900 1.000 26.54000 287 PHE A C 1
ATOM 2287 O O . PHE A 1 286 ? -2.82600 13.02300 -34.86100 1.000 24.66000 287 PHE A O 1
ATOM 2295 N N . GLU A 1 287 ? -1.01500 11.86900 -34.18300 1.000 22.64000 288 GLU A N 1
ATOM 2296 C CA . GLU A 1 287 ? -0.58000 12.97100 -33.32900 1.000 25.61000 288 GLU A CA 1
ATOM 2297 C C . GLU A 1 287 ? -0.25900 14.21100 -34.15600 1.000 27.70000 288 GLU A C 1
ATOM 2298 O O . GLU A 1 287 ? -0.45800 15.34400 -33.68600 1.000 27.26000 288 GLU A O 1
ATOM 2304 N N . GLU A 1 288 ? 0.19200 14.02100 -35.39900 1.000 22.21000 289 GLU A N 1
ATOM 2305 C CA . GLU A 1 288 ? 0.40800 15.15000 -36.29800 1.000 26.94000 289 GLU A CA 1
ATOM 2306 C C . GLU A 1 288 ? -0.89700 15.89000 -36.56500 1.000 28.83000 289 GLU A C 1
ATOM 2307 O O . GLU A 1 288 ? -0.95800 17.12300 -36.47000 1.000 23.91000 289 GLU A O 1
ATOM 2313 N N . VAL A 1 289 ? -1.96100 15.14800 -36.87500 1.000 24.33000 290 VAL A N 1
ATOM 2314 C CA . VAL A 1 289 ? -3.23400 15.78200 -37.21000 1.000 24.56000 290 VAL A CA 1
ATOM 2315 C C . VAL A 1 289 ? -3.87900 16.38300 -35.96600 1.000 23.05000 290 VAL A C 1
ATOM 2316 O O . VAL A 1 289 ? -4.47500 17.47200 -36.02300 1.000 26.12000 290 VAL A O 1
ATOM 2320 N N . LEU A 1 290 ? -3.76000 15.70000 -34.81800 1.000 19.42000 291 LEU A N 1
ATOM 2321 C CA . LEU A 1 290 ? -4.32900 16.22400 -33.57500 1.000 26.19000 291 LEU A CA 1
ATOM 2322 C C . LEU A 1 290 ? -3.72000 17.57400 -33.23700 1.000 26.88000 291 LEU A C 1
ATOM 2323 O O . LEU A 1 290 ? -4.43500 18.51500 -32.88300 1.000 26.59000 291 LEU A O 1
ATOM 2328 N N . SER A 1 291 ? -2.40200 17.69700 -33.39500 1.000 23.70000 292 SER A N 1
ATOM 2329 C CA . SER A 1 291 ? -1.73600 18.98100 -33.19800 1.000 27.53000 292 SER A CA 1
ATOM 2330 C C . SER A 1 291 ? -2.24400 20.02500 -34.18500 1.000 28.75000 292 SER A C 1
ATOM 2331 O O . SER A 1 291 ? -2.43700 21.19500 -33.82300 1.000 29.50000 292 SER A O 1
ATOM 2334 N N . LYS A 1 292 ? -2.48400 19.62100 -35.43300 1.000 24.65000 293 LYS A N 1
ATOM 2335 C CA . LYS A 1 292 ? -2.95300 20.56900 -36.43600 1.000 25.70000 293 LYS A CA 1
ATOM 2336 C C . LYS A 1 292 ? -4.35600 21.06500 -36.11700 1.000 33.39000 293 LYS A C 1
ATOM 2337 O O . LYS A 1 292 ? -4.64000 22.26400 -36.26200 1.000 33.54000 293 LYS A O 1
ATOM 2343 N N . VAL A 1 293 ? -5.25600 20.17300 -35.68800 1.000 25.02000 294 VAL A N 1
ATOM 2344 C CA . VAL A 1 293 ? -6.61200 20.62700 -35.39300 1.000 27.55000 294 VAL A CA 1
ATOM 2345 C C . VAL A 1 293 ? -6.63000 21.48400 -34.13100 1.000 27.49000 294 VAL A C 1
ATOM 2346 O O . VAL A 1 293 ? -7.38500 22.46000 -34.04700 1.000 31.07000 294 VAL A O 1
ATOM 2350 N N . GLN A 1 294 ? -5.79000 21.15800 -33.14300 1.000 27.14000 295 GLN A N 1
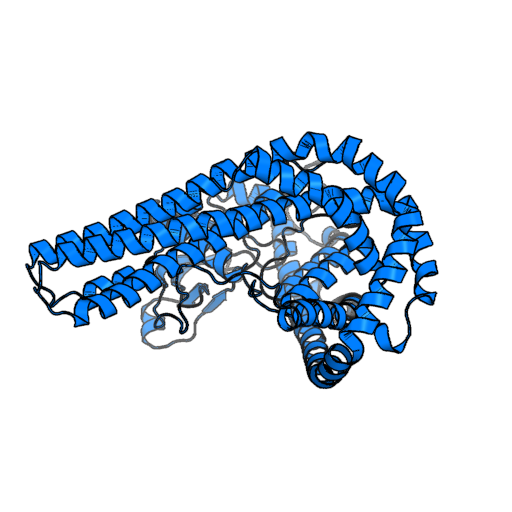ATOM 2351 C CA . GLN A 1 294 ? -5.77700 21.94300 -31.90900 1.000 30.24000 295 GLN A CA 1
ATOM 2352 C C . GLN A 1 294 ? -5.28200 23.36100 -32.16200 1.000 32.16000 295 GLN A C 1
ATOM 2353 O O . GLN A 1 294 ? -5.68300 24.29200 -31.45200 1.000 34.53000 295 GLN A O 1
ATOM 2359 N N . GLN A 1 295 ? -4.44200 23.54700 -33.18500 1.000 30.54000 296 GLN A N 1
ATOM 2360 C CA . GLN A 1 295 ? -3.95000 24.88000 -33.52800 1.000 30.55000 296 GLN A CA 1
ATOM 2361 C C . GLN A 1 295 ? -5.06200 25.77400 -34.06600 1.000 36.83000 296 GLN A C 1
ATOM 2362 O O . GLN A 1 295 ? -5.10000 26.97700 -33.77400 1.000 32.23000 296 GLN A O 1
ATOM 2368 N N . VAL A 1 296 ? -5.95800 25.22000 -34.88900 1.000 28.18000 297 VAL A N 1
ATOM 2369 C CA . VAL A 1 296 ? -7.03000 26.03900 -35.44400 1.000 22.38000 297 VAL A CA 1
ATOM 2370 C C . VAL A 1 296 ? -8.30500 26.00600 -34.60800 1.000 23.30000 297 VAL A C 1
ATOM 2371 O O . VAL A 1 296 ? -9.24500 26.75000 -34.92100 1.000 24.11000 297 VAL A O 1
ATOM 2375 N N . GLN A 1 297 ? -8.36000 25.19700 -33.54100 1.000 24.36000 298 GLN A N 1
ATOM 2376 C CA . GLN A 1 297 ? -9.58600 25.12200 -32.74300 1.000 24.79000 298 GLN A CA 1
ATOM 2377 C C . GLN A 1 297 ? -10.02300 26.47500 -32.19300 1.000 24.10000 298 GLN A C 1
ATOM 2378 O O . GLN A 1 297 ? -11.23200 26.77500 -32.24600 1.000 20.73000 298 GLN A O 1
ATOM 2384 N N . PRO A 1 298 ? -9.13400 27.33200 -31.66800 1.000 24.04000 299 PRO A N 1
ATOM 2385 C CA . PRO A 1 298 ? -9.61500 28.64300 -31.19600 1.000 24.30000 299 PRO A CA 1
ATOM 2386 C C . PRO A 1 298 ? -10.29100 29.46000 -32.28600 1.000 25.30000 299 PRO A C 1
ATOM 2387 O O . PRO A 1 298 ? -11.35000 30.05200 -32.03600 1.000 24.91000 299 PRO A O 1
ATOM 2391 N N . ALA A 1 299 ? -9.72400 29.48500 -33.49500 1.000 22.98000 300 ALA A N 1
ATOM 2392 C CA . ALA A 1 299 ? -10.36100 30.19200 -34.60100 1.000 24.95000 300 ALA A CA 1
ATOM 2393 C C . ALA A 1 299 ? -11.75400 29.63500 -34.87200 1.000 27.81000 300 ALA A C 1
ATOM 2394 O O . ALA A 1 299 ? -12.70800 30.39500 -35.10000 1.000 24.88000 300 ALA A O 1
ATOM 2396 N N . MET A 1 300 ? -11.89200 28.30400 -34.83600 1.000 23.44000 301 MET A N 1
ATOM 2397 C CA . MET A 1 300 ? -13.19800 27.68500 -35.03600 1.000 22.70000 301 MET A CA 1
ATOM 2398 C C . MET A 1 300 ? -14.17500 28.07100 -33.93700 1.000 23.03000 301 MET A C 1
ATOM 2399 O O . MET A 1 300 ? -15.35100 28.32800 -34.21300 1.000 24.40000 301 MET A O 1
ATOM 2404 N N . GLN A 1 301 ? -13.70700 28.10500 -32.68300 1.000 23.61000 302 GLN A N 1
ATOM 2405 C CA . GLN A 1 301 ? -14.57000 28.50100 -31.57300 1.000 21.08000 302 GLN A CA 1
ATOM 2406 C C . GLN A 1 301 ? -15.13400 29.90000 -31.78800 1.000 25.30000 302 GLN A C 1
ATOM 2407 O O . GLN A 1 301 ? -16.31500 30.15200 -31.52000 1.000 23.71000 302 GLN A O 1
ATOM 2413 N N . ALA A 1 302 ? -14.31000 30.81600 -32.29800 1.000 24.40000 303 ALA A N 1
ATOM 2414 C CA . ALA A 1 302 ? -14.77200 32.18400 -32.50300 1.000 25.51000 303 ALA A CA 1
ATOM 2415 C C . ALA A 1 302 ? -15.88600 32.23400 -33.54100 1.000 28.76000 303 ALA A C 1
ATOM 2416 O O . ALA A 1 302 ? -16.87800 32.95600 -33.36300 1.000 28.49000 303 ALA A O 1
ATOM 2418 N N . VAL A 1 303 ? -15.74800 31.46300 -34.62500 1.000 24.95000 304 VAL A N 1
ATOM 2419 C CA . VAL A 1 303 ? -16.78300 31.44800 -35.65600 1.000 25.69000 304 VAL A CA 1
ATOM 2420 C C . VAL A 1 303 ? -18.06600 30.82200 -35.11500 1.000 28.17000 304 VAL A C 1
ATOM 2421 O O . VAL A 1 303 ? -19.17000 31.33400 -35.34500 1.000 25.62000 304 VAL A O 1
ATOM 2425 N N . ILE A 1 304 ? -17.93900 29.70400 -34.38900 1.000 24.76000 305 ILE A N 1
ATOM 2426 C CA . ILE A 1 304 ? -19.11300 29.03800 -33.81500 1.000 24.73000 305 ILE A CA 1
ATOM 2427 C C . ILE A 1 304 ? -19.85000 29.96500 -32.85400 1.000 28.65000 305 ILE A C 1
ATOM 2428 O O . ILE A 1 304 ? -21.08600 30.05200 -32.87100 1.000 28.78000 305 ILE A O 1
ATOM 2433 N N . ARG A 1 305 ? -19.10300 30.65200 -31.98400 1.000 27.43000 306 ARG A N 1
ATOM 2434 C CA . ARG A 1 305 ? -19.72900 31.51500 -30.98800 1.000 31.77000 306 ARG A CA 1
ATOM 2435 C C . ARG A 1 305 ? -20.43300 32.68800 -31.65500 1.000 26.96000 306 ARG A C 1
ATOM 2436 O O . ARG A 1 305 ? -21.55100 33.04900 -31.27100 1.000 31.35000 306 ARG A O 1
ATOM 2444 N N . THR A 1 306 ? -19.79500 33.27900 -32.66600 1.000 27.39000 307 THR A N 1
ATOM 2445 C CA . THR A 1 306 ? -20.37200 34.42800 -33.35900 1.000 32.56000 307 THR A CA 1
ATOM 2446 C C . THR A 1 306 ? -21.57600 34.02800 -34.20800 1.000 46.30000 307 THR A C 1
ATOM 2447 O O . THR A 1 306 ? -22.60900 34.71400 -34.20900 1.000 34.91000 307 THR A O 1
ATOM 2451 N N . ASP A 1 307 ? -21.45800 32.92700 -34.94800 1.000 31.45000 308 ASP A N 1
ATOM 2452 C CA . ASP A 1 307 ? -22.42700 32.56400 -35.97100 1.000 29.17000 308 ASP A CA 1
ATOM 2453 C C . ASP A 1 307 ? -23.38200 31.46400 -35.53300 1.000 33.21000 308 ASP A C 1
ATOM 2454 O O . ASP A 1 307 ? -24.11400 30.93700 -36.37400 1.000 29.62000 308 ASP A O 1
ATOM 2459 N N . MET A 1 308 ? -23.39900 31.13300 -34.23900 1.000 27.71000 309 MET A N 1
ATOM 2460 C CA . MET A 1 308 ? -24.20300 30.05000 -33.68200 1.000 27.23000 309 MET A CA 1
ATOM 2461 C C . MET A 1 308 ? -25.61300 29.97000 -34.26100 1.000 38.25000 309 MET A C 1
ATOM 2462 O O . MET A 1 308 ? -26.03000 28.92600 -34.77400 1.000 26.56000 309 MET A O 1
ATOM 2467 N N . ASP A 1 309 ? -26.36200 31.07200 -34.19500 1.000 34.40000 310 ASP A N 1
ATOM 2468 C CA . ASP A 1 309 ? -27.75700 31.03300 -34.62700 1.000 36.36000 310 ASP A CA 1
ATOM 2469 C C . ASP A 1 309 ? -27.87800 30.76300 -36.12300 1.000 27.97000 310 ASP A C 1
ATOM 2470 O O . ASP A 1 309 ? -28.81100 30.08100 -36.56300 1.000 34.48000 310 ASP A O 1
ATOM 2475 N N . GLN A 1 310 ? -26.94800 31.28700 -36.91900 1.000 26.55000 311 GLN A N 1
ATOM 2476 C CA . GLN A 1 310 ? -26.99500 31.07200 -38.36100 1.000 31.64000 311 GLN A CA 1
ATOM 2477 C C . GLN A 1 310 ? -26.60100 29.64100 -38.71600 1.000 29.57000 311 GLN A C 1
ATOM 2478 O O . GLN A 1 310 ? -27.13800 29.05500 -39.66700 1.000 28.42000 311 GLN A O 1
ATOM 2484 N N . ILE A 1 311 ? -25.65200 29.06700 -37.97000 1.000 28.38000 312 ILE A N 1
ATOM 2485 C CA . ILE A 1 311 ? -25.29400 27.66400 -38.18400 1.000 26.58000 312 ILE A CA 1
ATOM 2486 C C . ILE A 1 311 ? -26.48000 26.75900 -37.86400 1.000 27.01000 312 ILE A C 1
ATOM 2487 O O . ILE A 1 311 ? -26.79800 25.83500 -38.62500 1.000 30.38000 312 ILE A O 1
ATOM 2492 N N . ILE A 1 312 ? -27.17600 27.03100 -36.75700 1.000 27.49000 313 ILE A N 1
ATOM 2493 C CA . ILE A 1 312 ? -28.35000 26.23400 -36.39600 1.000 26.56000 313 ILE A CA 1
ATOM 2494 C C . ILE A 1 312 ? -29.40900 26.32000 -37.48900 1.000 33.15000 313 ILE A C 1
ATOM 2495 O O . ILE A 1 312 ? -30.01600 25.31300 -37.87800 1.000 29.33000 313 ILE A O 1
ATOM 2500 N N . THR A 1 313 ? -29.64900 27.53300 -37.99500 1.000 32.99000 314 THR A N 1
ATOM 2501 C CA . THR A 1 313 ? -30.62400 27.73300 -39.06300 1.000 29.50000 314 THR A CA 1
ATOM 2502 C C . THR A 1 313 ? -30.24400 26.95300 -40.31300 1.000 34.61000 314 THR A C 1
ATOM 2503 O O . THR A 1 313 ? -31.09000 26.30800 -40.94900 1.000 31.30000 314 THR A O 1
ATOM 2507 N N . SER A 1 314 ? -28.96400 27.00300 -40.68200 1.000 30.78000 315 SER A N 1
ATOM 2508 C CA . SER A 1 314 ? -28.50800 26.29600 -41.87100 1.000 30.04000 315 SER A CA 1
ATOM 2509 C C . SER A 1 314 ? -28.61400 24.78900 -41.67400 1.000 26.60000 315 SER A C 1
ATOM 2510 O O . SER A 1 314 ? -29.03600 24.06100 -42.58200 1.000 31.98000 315 SER A O 1
ATOM 2513 N N . LYS A 1 315 ? -28.25300 24.30900 -40.48000 1.000 26.94000 316 LYS A N 1
ATOM 2514 C CA . LYS A 1 315 ? -28.38100 22.88800 -40.16100 1.000 29.74000 316 LYS A CA 1
ATOM 2515 C C . LYS A 1 315 ? -29.83600 22.43400 -40.27200 1.000 34.45000 316 LYS A C 1
ATOM 2516 O O . LYS A 1 315 ? -30.13200 21.38800 -40.86700 1.000 31.20000 316 LYS A O 1
ATOM 2522 N N . GLU A 1 316 ? -30.76600 23.24100 -39.75000 1.000 33.67000 317 GLU A N 1
ATOM 2523 C CA . GLU A 1 316 ? -32.18300 22.87800 -39.78600 1.000 31.85000 317 GLU A CA 1
ATOM 2524 C C . GLU A 1 316 ? -32.73400 22.90200 -41.20900 1.000 40.16000 317 GLU A C 1
ATOM 2525 O O . GLU A 1 316 ? -33.59100 22.08000 -41.56000 1.000 33.90000 317 GLU A O 1
ATOM 2531 N N . HIS A 1 317 ? -32.25100 23.82000 -42.05000 1.000 31.75000 318 HIS A N 1
ATOM 2532 C CA . HIS A 1 317 ? -32.69300 23.83900 -43.44200 1.000 29.87000 318 HIS A CA 1
ATOM 2533 C C . HIS A 1 317 ? -32.23300 22.58500 -44.17500 1.000 39.81000 318 HIS A C 1
ATOM 2534 O O . HIS A 1 317 ? -33.00700 21.96600 -44.91300 1.000 33.26000 318 HIS A O 1
ATOM 2541 N N . LEU A 1 318 ? -30.96600 22.20100 -43.98900 1.000 31.45000 319 LEU A N 1
ATOM 2542 C CA . LEU A 1 318 ? -30.47900 20.95000 -44.56500 1.000 27.58000 319 LEU A CA 1
ATOM 2543 C C . LEU A 1 318 ? -31.29600 19.76700 -44.06400 1.000 27.85000 319 LEU A C 1
ATOM 2544 O O . LEU A 1 318 ? -31.70500 18.90100 -44.84800 1.000 30.89000 319 LEU A O 1
ATOM 2549 N N . ALA A 1 319 ? -31.54300 19.71700 -42.75600 1.000 27.46000 320 ALA A N 1
ATOM 2550 C CA . ALA A 1 319 ? -32.29300 18.60000 -42.18900 1.000 34.63000 320 ALA A CA 1
ATOM 2551 C C . ALA A 1 319 ? -33.68000 18.50600 -42.80700 1.000 37.10000 320 ALA A C 1
ATOM 2552 O O . ALA A 1 319 ? -34.17800 17.40600 -43.07000 1.000 30.14000 320 ALA A O 1
ATOM 2554 N N . SER A 1 320 ? -34.31300 19.65600 -43.05800 1.000 35.50000 321 SER A N 1
ATOM 2555 C CA . SER A 1 320 ? -35.66300 19.65100 -43.61100 1.000 30.92000 321 SER A CA 1
ATOM 2556 C C . SER A 1 320 ? -35.68600 19.01800 -44.99200 1.000 33.70000 321 SER A C 1
ATOM 2557 O O . SER A 1 320 ? -36.62300 18.28600 -45.33000 1.000 34.08000 321 SER A O 1
ATOM 2560 N N . LYS A 1 321 ? -34.65200 19.27400 -45.80100 1.000 25.59000 322 LYS A N 1
ATOM 2561 C CA . LYS A 1 321 ? -34.58300 18.70000 -47.14000 1.000 26.51000 322 LYS A CA 1
ATOM 2562 C C . LYS A 1 321 ? -34.27400 17.20900 -47.08400 1.000 33.84000 322 LYS A C 1
ATOM 2563 O O . LYS A 1 321 ? -34.76700 16.43000 -47.90900 1.000 32.37000 322 LYS A O 1
ATOM 2569 N N . ILE A 1 322 ? -33.44000 16.79900 -46.13100 1.000 27.88000 323 ILE A N 1
ATOM 2570 C CA . ILE A 1 322 ? -33.15000 15.37700 -45.96000 1.000 25.56000 323 ILE A CA 1
ATOM 2571 C C . ILE A 1 322 ? -34.39000 14.63400 -45.46300 1.000 33.25000 323 ILE A C 1
ATOM 2572 O O . ILE A 1 322 ? -34.71400 13.54100 -45.94800 1.000 30.09000 323 ILE A O 1
ATOM 2577 N N . ARG A 1 323 ? -35.09300 15.21900 -44.48600 1.000 27.74000 324 ARG A N 1
ATOM 2578 C CA . ARG A 1 323 ? -36.33900 14.64700 -43.97500 1.000 33.33000 324 ARG A CA 1
ATOM 2579 C C . ARG A 1 323 ? -37.33100 14.39200 -45.10100 1.000 39.07000 324 ARG A C 1
ATOM 2580 O O . ARG A 1 323 ? -37.88100 13.29000 -45.22900 1.000 36.02000 324 ARG A O 1
ATOM 2588 N N . ALA A 1 324 ? -37.57000 15.41100 -45.93000 1.000 35.80000 325 ALA A N 1
ATOM 2589 C CA . ALA A 1 324 ? -38.48100 15.26500 -47.06200 1.000 37.86000 325 ALA A CA 1
ATOM 2590 C C . ALA A 1 324 ? -38.12700 14.04900 -47.90400 1.000 42.91000 325 ALA A C 1
ATOM 2591 O O . ALA A 1 324 ? -39.01300 13.36800 -48.43200 1.000 37.05000 325 ALA A O 1
ATOM 2593 N N . PHE A 1 325 ? -36.83400 13.74300 -48.00700 1.000 33.49000 326 PHE A N 1
ATOM 2594 C CA . PHE A 1 325 ? -36.34800 12.67800 -48.87400 1.000 34.37000 326 PHE A CA 1
ATOM 2595 C C . PHE A 1 325 ? -36.46900 11.30300 -48.21800 1.000 36.03000 326 PHE A C 1
ATOM 2596 O O . PHE A 1 325 ? -36.90700 10.34000 -48.85800 1.000 40.12000 326 PHE A O 1
ATOM 2604 N N . ILE A 1 326 ? -36.11200 11.18900 -46.94200 1.000 26.98000 327 ILE A N 1
ATOM 2605 C CA . ILE A 1 326 ? -35.91100 9.88100 -46.33200 1.000 31.47000 327 ILE A CA 1
ATOM 2606 C C . ILE A 1 326 ? -36.91100 9.54900 -45.22700 1.000 33.65000 327 ILE A C 1
ATOM 2607 O O . ILE A 1 326 ? -37.04100 8.36400 -44.87700 1.000 29.16000 327 ILE A O 1
ATOM 2612 N N . LEU A 1 327 ? -37.61000 10.53600 -44.66300 1.000 30.18000 328 LEU A N 1
ATOM 2613 C CA . LEU A 1 327 ? -38.45400 10.26200 -43.50100 1.000 33.56000 328 LEU A CA 1
ATOM 2614 C C . LEU A 1 327 ? -39.52500 9.20400 -43.75700 1.000 33.57000 328 LEU A C 1
ATOM 2615 O O . LEU A 1 327 ? -39.72000 8.35000 -42.87500 1.000 33.44000 328 LEU A O 1
ATOM 2620 N N . PRO A 1 328 ? -40.24700 9.19500 -44.89000 1.000 34.43000 329 PRO A N 1
ATOM 2621 C CA . PRO A 1 328 ? -41.24100 8.12500 -45.09800 1.000 34.96000 329 PRO A CA 1
ATOM 2622 C C . PRO A 1 328 ? -40.66600 6.72400 -44.96500 1.000 38.47000 329 PRO A C 1
ATOM 2623 O O . PRO A 1 328 ? -41.17500 5.91400 -44.17900 1.000 35.56000 329 PRO A O 1
ATOM 2627 N N . LYS A 1 329 ? -39.60000 6.42800 -45.71100 1.000 33.32000 330 LYS A N 1
ATOM 2628 C CA . LYS A 1 329 ? -39.00000 5.09900 -45.67700 1.000 31.39000 330 LYS A CA 1
ATOM 2629 C C . LYS A 1 329 ? -38.39400 4.79500 -44.31200 1.000 34.33000 330 LYS A C 1
ATOM 2630 O O . LYS A 1 329 ? -38.46700 3.65500 -43.84000 1.000 29.88000 330 LYS A O 1
ATOM 2636 N N . ALA A 1 330 ? -37.79700 5.79700 -43.66000 1.000 27.62000 331 ALA A N 1
ATOM 2637 C CA . ALA A 1 330 ? -37.22000 5.57200 -42.33900 1.000 26.98000 331 ALA A CA 1
ATOM 2638 C C . ALA A 1 330 ? -38.29700 5.19900 -41.33000 1.000 30.15000 331 ALA A C 1
ATOM 2639 O O . ALA A 1 330 ? -38.12800 4.25800 -40.54500 1.000 25.57000 331 ALA A O 1
ATOM 2641 N N . GLU A 1 331 ? -39.41900 5.93100 -41.33300 1.000 29.84000 332 GLU A N 1
ATOM 2642 C CA . GLU A 1 331 ? -40.46700 5.66800 -40.35400 1.000 25.62000 332 GLU A CA 1
ATOM 2643 C C . GLU A 1 331 ? -41.06900 4.28200 -40.55200 1.000 26.66000 332 GLU A C 1
ATOM 2644 O O . GLU A 1 331 ? -41.36600 3.58500 -39.57200 1.000 26.57000 332 GLU A O 1
ATOM 2650 N N . VAL A 1 332 ? -41.22200 3.85400 -41.80700 1.000 27.97000 333 VAL A N 1
ATOM 2651 C CA . VAL A 1 332 ? -41.72900 2.50900 -42.06900 1.000 33.04000 333 VAL A CA 1
ATOM 2652 C C . VAL A 1 332 ? -40.75900 1.47000 -41.53200 1.000 31.55000 333 VAL A C 1
ATOM 2653 O O . VAL A 1 332 ? -41.16600 0.46000 -40.94400 1.000 29.14000 333 VAL A O 1
ATOM 2657 N N . CYS A 1 333 ? -39.45200 1.71100 -41.70700 1.000 25.10000 334 CYS A N 1
ATOM 2658 C CA . CYS A 1 333 ? -38.46800 0.71600 -41.29400 1.000 21.96000 334 CYS A CA 1
ATOM 2659 C C . CYS A 1 333 ? -38.42600 0.61800 -39.77200 1.000 22.47000 334 CYS A C 1
ATOM 2660 O O . CYS A 1 333 ? -38.32600 -0.48200 -39.21400 1.000 24.41000 334 CYS A O 1
ATOM 2663 N N . VAL A 1 334 ? -38.56500 1.75500 -39.07800 1.000 24.68000 335 VAL A N 1
ATOM 2664 C CA . VAL A 1 334 ? -38.63500 1.71700 -37.61800 1.000 24.06000 335 VAL A CA 1
ATOM 2665 C C . VAL A 1 334 ? -39.88800 0.97800 -37.15900 1.000 26.98000 335 VAL A C 1
ATOM 2666 O O . VAL A 1 334 ? -39.84000 0.13400 -36.25500 1.000 26.14000 335 VAL A O 1
ATOM 2670 N N . ARG A 1 335 ? -41.03600 1.30500 -37.75900 1.000 29.56000 336 ARG A N 1
ATOM 2671 C CA . ARG A 1 335 ? -42.29000 0.70900 -37.30700 1.000 25.61000 336 ARG A CA 1
ATOM 2672 C C . ARG A 1 335 ? -42.27600 -0.79800 -37.50100 1.000 25.25000 336 ARG A C 1
ATOM 2673 O O . ARG A 1 335 ? -42.71100 -1.55100 -36.62000 1.000 29.95000 336 ARG A O 1
ATOM 2681 N N . ASN A 1 336 ? -41.74700 -1.25700 -38.63100 1.000 24.85000 337 ASN A N 1
ATOM 2682 C CA . ASN A 1 336 ? -41.83400 -2.66700 -38.97600 1.000 23.18000 337 ASN A CA 1
ATOM 2683 C C . ASN A 1 336 ? -40.69500 -3.49900 -38.41200 1.000 33.49000 337 ASN A C 1
ATOM 2684 O O . ASN A 1 336 ? -40.89500 -4.68400 -38.12200 1.000 29.18000 337 ASN A O 1
ATOM 2689 N N . HIS A 1 337 ? -39.51300 -2.91000 -38.23200 1.000 27.22000 338 HIS A N 1
ATOM 2690 C CA . HIS A 1 337 ? -38.31200 -3.69900 -38.00300 1.000 29.07000 338 HIS A CA 1
ATOM 2691 C C . HIS A 1 337 ? -37.51100 -3.30800 -36.77100 1.000 30.01000 338 HIS A C 1
ATOM 2692 O O . HIS A 1 337 ? -36.55600 -4.02200 -36.43900 1.000 30.10000 338 HIS A O 1
ATOM 2699 N N . VAL A 1 338 ? -37.85900 -2.22200 -36.08100 1.000 27.26000 339 VAL A N 1
ATOM 2700 C CA . VAL A 1 338 ? -37.12200 -1.79800 -34.89300 1.000 29.65000 339 VAL A CA 1
ATOM 2701 C C . VAL A 1 338 ? -38.05600 -1.73900 -33.69500 1.000 27.48000 339 VAL A C 1
ATOM 2702 O O . VAL A 1 338 ? -37.81100 -2.38400 -32.67100 1.000 29.40000 339 VAL A O 1
ATOM 2706 N N . GLN A 1 339 ? -39.10300 -0.92400 -33.81100 1.000 25.69000 340 GLN A N 1
ATOM 2707 C CA . GLN A 1 339 ? -40.05200 -0.73500 -32.71600 1.000 28.71000 340 GLN A CA 1
ATOM 2708 C C . GLN A 1 339 ? -40.51200 -2.03500 -32.06300 1.000 31.60000 340 GLN A C 1
ATOM 2709 O O . GLN A 1 339 ? -40.57700 -2.07100 -30.82200 1.000 33.98000 340 GLN A O 1
ATOM 2715 N N . PRO A 1 340 ? -40.82400 -3.11500 -32.79400 1.000 34.87000 341 PRO A N 1
ATOM 2716 C CA . PRO A 1 340 ? -41.31000 -4.33000 -32.11800 1.000 32.65000 341 PRO A CA 1
ATOM 2717 C C . PRO A 1 340 ? -40.30700 -4.95000 -31.17700 1.000 42.56000 341 PRO A C 1
ATOM 2718 O O . PRO A 1 340 ? -40.70500 -5.68700 -30.26700 1.000 40.03000 341 PRO A O 1
ATOM 2722 N N . TYR A 1 341 ? -39.02000 -4.68800 -31.36700 1.000 34.49000 342 TYR A N 1
ATOM 2723 C CA . TYR A 1 341 ? -37.98000 -5.40500 -30.64800 1.000 32.12000 342 TYR A CA 1
ATOM 2724 C C . TYR A 1 341 ? -37.31200 -4.57600 -29.56300 1.000 31.43000 342 TYR A C 1
ATOM 2725 O O . TYR A 1 341 ? -36.55400 -5.13400 -28.76200 1.000 31.51000 342 TYR A O 1
ATOM 2734 N N . ILE A 1 342 ? -37.59500 -3.27600 -29.50000 1.000 33.05000 343 ILE A N 1
ATOM 2735 C CA . ILE A 1 342 ? -36.98800 -2.42200 -28.47400 1.000 34.30000 343 ILE A CA 1
ATOM 2736 C C . ILE A 1 342 ? -37.29600 -2.90500 -27.06200 1.000 37.58000 343 ILE A C 1
ATOM 2737 O O . ILE A 1 342 ? -36.38200 -2.92500 -26.22000 1.000 37.58000 343 ILE A O 1
ATOM 2742 N N . PRO A 1 343 ? -38.53700 -3.29800 -26.71700 1.000 39.81000 344 PRO A N 1
ATOM 2743 C CA . PRO A 1 343 ? -38.78200 -3.75300 -25.33700 1.000 40.10000 344 PRO A CA 1
ATOM 2744 C C . PRO A 1 343 ? -37.93500 -4.94600 -24.93300 1.000 32.62000 344 PRO A C 1
ATOM 2745 O O . PRO A 1 343 ? -37.38500 -4.96300 -23.82700 1.000 37.77000 344 PRO A O 1
ATOM 2749 N N . SER A 1 344 ? -37.80100 -5.94200 -25.81100 1.000 32.14000 345 SER A N 1
ATOM 2750 C CA . SER A 1 344 ? -37.03500 -7.13500 -25.46600 1.000 37.53000 345 SER A CA 1
ATOM 2751 C C . SER A 1 344 ? -35.55600 -6.81300 -25.28300 1.000 34.74000 345 SER A C 1
ATOM 2752 O O . SER A 1 344 ? -34.91300 -7.32000 -24.35600 1.000 33.74000 345 SER A O 1
ATOM 2755 N N . ILE A 1 345 ? -34.99400 -5.98900 -26.17100 1.000 39.31000 346 ILE A N 1
ATOM 2756 C CA . ILE A 1 345 ? -33.58200 -5.63300 -26.05200 1.000 36.51000 346 ILE A CA 1
ATOM 2757 C C . ILE A 1 345 ? -33.33900 -4.84600 -24.77500 1.000 32.28000 346 ILE A C 1
ATOM 2758 O O . ILE A 1 345 ? -32.37000 -5.09800 -24.04800 1.000 31.84000 346 ILE A O 1
ATOM 2763 N N . LEU A 1 346 ? -34.22600 -3.89500 -24.47300 1.000 30.64000 347 LEU A N 1
ATOM 2764 C CA . LEU A 1 346 ? -34.11900 -3.12900 -23.23600 1.000 33.20000 347 LEU A CA 1
ATOM 2765 C C . LEU A 1 346 ? -34.18600 -4.04100 -22.01700 1.000 33.81000 347 LEU A C 1
ATOM 2766 O O . LEU A 1 346 ? -33.39900 -3.88800 -21.07400 1.000 33.66000 347 LEU A O 1
ATOM 2771 N N . GLU A 1 347 ? -35.11400 -5.00800 -22.02500 1.000 34.72000 348 GLU A N 1
ATOM 2772 C CA . GLU A 1 347 ? -35.23100 -5.93300 -20.90100 1.000 31.67000 348 GLU A CA 1
ATOM 2773 C C . GLU A 1 347 ? -33.93800 -6.71100 -20.69700 1.000 35.55000 348 GLU A C 1
ATOM 2774 O O . GLU A 1 347 ? -33.47900 -6.88600 -19.56300 1.000 38.69000 348 GLU A O 1
ATOM 2780 N N . ALA A 1 348 ? -33.32700 -7.17400 -21.78900 1.000 33.24000 349 ALA A N 1
ATOM 2781 C CA . ALA A 1 348 ? -32.08900 -7.94200 -21.68400 1.000 32.15000 349 ALA A CA 1
ATOM 2782 C C . ALA A 1 348 ? -30.97800 -7.11300 -21.05700 1.000 35.6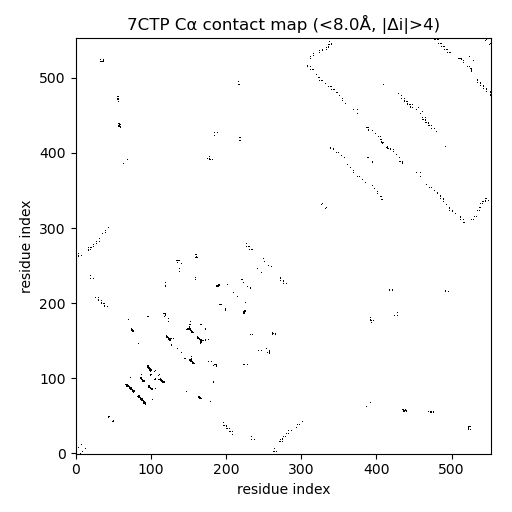5000 349 ALA A C 1
ATOM 2783 O O . ALA A 1 348 ? -30.14100 -7.63900 -20.31400 1.000 32.33000 349 ALA A O 1
ATOM 2785 N N . LEU A 1 349 ? -30.95000 -5.81400 -21.34800 1.000 35.41000 350 LEU A N 1
ATOM 2786 C CA . LEU A 1 349 ? -29.89600 -4.95700 -20.81600 1.000 31.70000 350 LEU A CA 1
ATOM 2787 C C . LEU A 1 349 ? -30.19100 -4.51200 -19.39200 1.000 29.13000 350 LEU A C 1
ATOM 2788 O O . LEU A 1 349 ? -29.27300 -4.35000 -18.57800 1.000 33.10000 350 LEU A O 1
ATOM 2793 N N . MET A 1 350 ? -31.46700 -4.30300 -19.08500 1.000 32.78000 351 MET A N 1
ATOM 2794 C CA . MET A 1 350 ? -31.84400 -3.66500 -17.83300 1.000 30.09000 351 MET A CA 1
ATOM 2795 C C . MET A 1 350 ? -31.57300 -4.56000 -16.63600 1.000 30.77000 351 MET A C 1
ATOM 2796 O O . MET A 1 350 ? -31.09500 -4.09600 -15.59300 1.000 33.05000 351 MET A O 1
ATOM 2801 N N . VAL A 1 351 ? -31.88700 -5.84000 -16.76500 1.000 30.19000 352 VAL A N 1
ATOM 2802 C CA . VAL A 1 351 ? -31.90000 -6.75300 -15.62900 1.000 33.91000 352 VAL A CA 1
ATOM 2803 C C . VAL A 1 351 ? -30.49400 -6.88600 -15.05000 1.000 33.84000 352 VAL A C 1
ATOM 2804 O O . VAL A 1 351 ? -30.30400 -6.56600 -13.86600 1.000 32.14000 352 VAL A O 1
ATOM 2808 N N . PRO A 1 352 ? -29.47800 -7.31400 -15.81500 1.000 28.87000 353 PRO A N 1
ATOM 2809 C CA . PRO A 1 352 ? -28.14900 -7.43200 -15.19800 1.000 28.69000 353 PRO A CA 1
ATOM 2810 C C . PRO A 1 352 ? -27.56900 -6.09000 -14.78300 1.000 25.38000 353 PRO A C 1
ATOM 2811 O O . PRO A 1 352 ? -26.92800 -6.00200 -13.73000 1.000 26.82000 353 PRO A O 1
ATOM 2815 N N . THR A 1 353 ? -27.78700 -5.04300 -15.58500 1.000 26.37000 354 THR A N 1
ATOM 2816 C CA . THR A 1 353 ? -27.25600 -3.72300 -15.25400 1.000 30.05000 354 THR A CA 1
ATOM 2817 C C . THR A 1 353 ? -27.79200 -3.23600 -13.91700 1.000 26.60000 354 THR A C 1
ATOM 2818 O O . THR A 1 353 ? -27.04100 -2.71100 -13.08700 1.000 29.35000 354 THR A O 1
ATOM 2822 N N . SER A 1 354 ? -29.10200 -3.37100 -13.71100 1.000 28.45000 355 SER A N 1
ATOM 2823 C CA . SER A 1 354 ? -29.71400 -2.89800 -12.47500 1.000 32.30000 355 SER A CA 1
ATOM 2824 C C . SER A 1 354 ? -29.28800 -3.75100 -11.28800 1.000 31.79000 355 SER A C 1
ATOM 2825 O O . SER A 1 354 ? -29.08400 -3.22800 -10.18600 1.000 33.28000 355 SER A O 1
ATOM 2828 N N . GLN A 1 355 ? -29.14200 -5.06500 -11.49100 1.000 31.30000 356 GLN A N 1
ATOM 2829 C CA . GLN A 1 355 ? -28.57400 -5.90500 -10.44100 1.000 29.42000 356 GLN A CA 1
ATOM 2830 C C . GLN A 1 355 ? -27.17900 -5.43100 -10.06400 1.000 31.81000 356 GLN A C 1
ATOM 2831 O O . GLN A 1 355 ? -26.82200 -5.40500 -8.88000 1.000 30.78000 356 GLN A O 1
ATOM 2837 N N . GLY A 1 356 ? -26.37800 -5.04200 -11.05600 1.000 29.18000 357 GLY A N 1
ATOM 2838 C CA . GLY A 1 356 ? -25.02300 -4.60400 -10.76800 1.000 28.55000 357 GLY A CA 1
ATOM 2839 C C . GLY A 1 356 ? -24.97800 -3.31400 -9.97000 1.000 23.95000 357 GLY A C 1
ATOM 2840 O O . GLY A 1 356 ? -24.19300 -3.17900 -9.02700 1.000 28.60000 357 GLY A O 1
ATOM 2841 N N . PHE A 1 357 ? -25.82200 -2.34700 -10.33500 1.000 29.20000 358 PHE A N 1
ATOM 2842 C CA . PHE A 1 357 ? -25.84400 -1.08200 -9.60300 1.000 24.52000 358 PHE A CA 1
ATOM 2843 C C . PHE A 1 357 ? -26.36600 -1.28300 -8.18600 1.000 25.90000 358 PHE A C 1
ATOM 2844 O O . PHE A 1 357 ? -25.87900 -0.65200 -7.24100 1.000 30.16000 358 PHE A O 1
ATOM 2852 N N . THR A 1 358 ? -27.34800 -2.17100 -8.01800 1.000 27.10000 359 THR A N 1
ATOM 2853 C CA . THR A 1 358 ? -27.81600 -2.50500 -6.67600 1.000 29.95000 359 THR A CA 1
ATOM 2854 C C . THR A 1 358 ? -26.72800 -3.19800 -5.85800 1.000 28.12000 359 THR A C 1
ATOM 2855 O O . THR A 1 358 ? -26.57200 -2.92200 -4.66100 1.000 30.03000 359 THR A O 1
ATOM 2859 N N . GLU A 1 359 ? -25.94600 -4.08000 -6.48900 1.000 26.03000 360 GLU A N 1
ATOM 2860 C CA . GLU A 1 359 ? -24.84800 -4.73000 -5.78000 1.000 27.95000 360 GLU A CA 1
ATOM 2861 C C . GLU A 1 359 ? -23.78700 -3.72000 -5.34800 1.000 26.77000 360 GLU A C 1
ATOM 2862 O O . GLU A 1 359 ? -23.23900 -3.82700 -4.24600 1.000 28.95000 360 GLU A O 1
ATOM 2868 N N . VAL A 1 360 ? -23.49000 -2.72300 -6.19300 1.000 25.53000 361 VAL A N 1
ATOM 2869 C CA . VAL A 1 360 ? -22.58600 -1.65000 -5.78000 1.000 22.06000 361 VAL A CA 1
ATOM 2870 C C . VAL A 1 360 ? -23.10800 -0.97900 -4.51200 1.000 22.29000 361 VAL A C 1
ATOM 2871 O O . VAL A 1 360 ? -22.35900 -0.73600 -3.55900 1.000 26.23000 361 VAL A O 1
ATOM 2875 N N . ARG A 1 361 ? -24.40500 -0.67900 -4.49000 1.000 23.94000 362 ARG A N 1
ATOM 2876 C CA . ARG A 1 361 ? -25.03200 -0.07200 -3.32100 1.000 26.63000 362 ARG A CA 1
ATOM 2877 C C . ARG A 1 361 ? -24.86400 -0.95800 -2.09200 1.000 31.51000 362 ARG A C 1
ATOM 2878 O O . ARG A 1 361 ? -24.50100 -0.48300 -1.00900 1.000 28.78000 362 ARG A O 1
ATOM 2886 N N . ASP A 1 362 ? -25.10200 -2.26000 -2.25300 1.000 29.42000 363 ASP A N 1
ATOM 2887 C CA . ASP A 1 362 ? -25.01200 -3.17300 -1.11900 1.000 32.88000 363 ASP A CA 1
ATOM 2888 C C . ASP A 1 362 ? -23.58000 -3.28900 -0.61500 1.000 32.70000 363 ASP A C 1
ATOM 2889 O O . ASP A 1 362 ? -23.34500 -3.34300 0.59700 1.000 28.50000 363 ASP A O 1
ATOM 2894 N N . VAL A 1 363 ? -22.60700 -3.32500 -1.53000 1.000 27.50000 364 VAL A N 1
ATOM 2895 C CA . VAL A 1 363 ? -21.21200 -3.40600 -1.11400 1.000 24.18000 364 VAL A CA 1
ATOM 2896 C C . VAL A 1 363 ? -20.79800 -2.12700 -0.39800 1.000 30.59000 364 VAL A C 1
ATOM 2897 O O . VAL A 1 363 ? -20.07800 -2.16100 0.60900 1.000 28.52000 364 VAL A O 1
ATOM 2901 N N . PHE A 1 364 ? -21.25000 -0.98000 -0.91100 1.000 28.17000 365 PHE A N 1
ATOM 2902 C CA . PHE A 1 364 ? -20.95700 0.30200 -0.27700 1.000 26.89000 365 PHE A CA 1
ATOM 2903 C C . PHE A 1 364 ? -21.53100 0.34600 1.13300 1.000 27.35000 365 PHE A C 1
ATOM 2904 O O . PHE A 1 364 ? -20.83800 0.70500 2.09200 1.000 26.41000 365 PHE A O 1
ATOM 2912 N N . PHE A 1 365 ? -22.79900 -0.03900 1.26400 1.000 29.51000 366 PHE A N 1
ATOM 2913 C CA . PHE A 1 365 ? -23.48300 -0.04900 2.55700 1.000 30.56000 366 PHE A CA 1
ATOM 2914 C C . PHE A 1 365 ? -22.76300 -0.94000 3.56200 1.000 31.70000 366 PHE A C 1
ATOM 2915 O O . PHE A 1 365 ? -22.59400 -0.56200 4.73000 1.000 29.02000 366 PHE A O 1
ATOM 2923 N N . LYS A 1 366 ? -22.32500 -2.12600 3.12200 1.000 29.93000 367 LYS A N 1
ATOM 2924 C CA . LYS A 1 366 ? -21.62100 -3.04800 4.00900 1.000 28.22000 367 LYS A CA 1
ATOM 2925 C C . LYS A 1 366 ? -20.28500 -2.47700 4.46500 1.000 36.36000 367 LYS A C 1
ATOM 2926 O O . LYS A 1 366 ? -19.92800 -2.58200 5.64500 1.000 31.50000 367 LYS A O 1
ATOM 2932 N N . GLU A 1 367 ? -19.53700 -1.85400 3.54800 1.000 27.54000 368 GLU A N 1
ATOM 2933 C CA . GLU A 1 367 ? -18.21500 -1.35300 3.90400 1.000 26.67000 368 GLU A CA 1
ATOM 2934 C C . GLU A 1 367 ? -18.31700 -0.18100 4.87100 1.000 25.68000 368 GLU A C 1
ATOM 2935 O O . GLU A 1 367 ? -17.51700 -0.06900 5.80900 1.000 29.12000 368 GLU A O 1
ATOM 2941 N N . VAL A 1 368 ? -19.30900 0.68800 4.67600 1.000 24.70000 369 VAL A N 1
ATOM 2942 C CA . VAL A 1 368 ? -19.50700 1.79700 5.60500 1.000 30.87000 369 VAL A CA 1
ATOM 2943 C C . VAL A 1 368 ? -19.92300 1.26900 6.97400 1.000 32.81000 369 VAL A C 1
ATOM 2944 O O . VAL A 1 368 ? -19.44600 1.74500 8.01500 1.000 35.58000 369 VAL A O 1
ATOM 2948 N N . THR A 1 369 ? -20.79500 0.26000 6.99300 1.000 27.69000 370 THR A N 1
ATOM 2949 C CA . THR A 1 369 ? -21.21900 -0.32700 8.26100 1.000 29.19000 370 THR A CA 1
ATOM 2950 C C . THR A 1 369 ? -20.05800 -1.01500 8.96100 1.000 36.75000 370 THR A C 1
ATOM 2951 O O . THR A 1 369 ? -19.90400 -0.90700 10.18400 1.000 36.52000 370 THR A O 1
ATOM 2955 N N . ASP A 1 370 ? -19.22300 -1.72500 8.19900 1.000 31.55000 371 ASP A N 1
ATOM 2956 C CA . ASP A 1 370 ? -18.04100 -2.33800 8.79100 1.000 39.77000 371 ASP A CA 1
ATOM 2957 C C . ASP A 1 370 ? -17.13200 -1.28400 9.41400 1.000 37.80000 371 ASP A C 1
ATOM 2958 O O . ASP A 1 370 ? -16.57400 -1.50300 10.49400 1.000 43.26000 371 ASP A O 1
ATOM 2963 N N . MET A 1 371 ? -16.99000 -0.12200 8.76300 1.000 31.46000 372 MET A N 1
ATOM 2964 C CA . MET A 1 371 ? -16.26200 0.98500 9.38300 1.000 38.44000 372 MET A CA 1
ATOM 2965 C C . MET A 1 371 ? -16.95700 1.46100 10.65200 1.000 48.39000 372 MET A C 1
ATOM 2966 O O . MET A 1 371 ? -16.30400 1.72500 11.66900 1.000 56.82000 372 MET A O 1
ATOM 2971 N N . ASN A 1 372 ? -18.28600 1.57000 10.60800 1.000 41.58000 373 ASN A N 1
ATOM 2972 C CA . ASN A 1 372 ? -19.04600 2.01900 11.76900 1.000 49.70000 373 ASN A CA 1
ATOM 2973 C C . ASN A 1 372 ? -18.85300 1.07800 12.95100 1.000 53.45000 373 ASN A C 1
ATOM 2974 O O . ASN A 1 372 ? -18.71500 1.52600 14.09600 1.000 59.29000 373 ASN A O 1
ATOM 2979 N N . LEU A 1 373 ? -18.83500 -0.23000 12.68600 1.000 46.39000 374 LEU A N 1
ATOM 2980 C CA . LEU A 1 373 ? -18.57800 -1.20900 13.73600 1.000 51.15000 374 LEU A CA 1
ATOM 2981 C C . LEU A 1 373 ? -17.21100 -0.99500 14.36800 1.000 58.39000 374 LEU A C 1
ATOM 2982 O O . LEU A 1 373 ? -17.03800 -1.19600 15.57600 1.000 52.21000 374 LEU A O 1
ATOM 2987 N N . ASN A 1 374 ? -16.22400 -0.59200 13.56800 1.000 41.93000 375 ASN A N 1
ATOM 2988 C CA . ASN A 1 374 ? -14.89500 -0.35600 14.11800 1.000 50.03000 375 ASN A CA 1
ATOM 2989 C C . ASN A 1 374 ? -14.89700 0.83900 15.06100 1.000 55.93000 375 ASN A C 1
ATOM 2990 O O . ASN A 1 374 ? -14.24000 0.81600 16.10800 1.000 55.91000 375 ASN A O 1
ATOM 2995 N N . VAL A 1 375 ? -15.65200 1.88500 14.72500 1.000 50.92000 376 VAL A N 1
ATOM 2996 C CA . VAL A 1 375 ? -15.70300 3.06000 15.59100 1.000 45.10000 376 VAL A CA 1
ATOM 2997 C C . VAL A 1 375 ? -16.33700 2.70800 16.93000 1.000 57.22000 376 VAL A C 1
ATOM 2998 O O . VAL A 1 375 ? -15.86000 3.12600 17.99300 1.000 51.69000 376 VAL A O 1
ATOM 3002 N N . ILE A 1 376 ? -17.41200 1.92200 16.90000 1.000 43.65000 377 ILE A N 1
ATOM 3003 C CA . ILE A 1 376 ? -18.05600 1.49800 18.13600 1.000 54.84000 377 ILE A CA 1
ATOM 3004 C C . ILE A 1 376 ? -17.10200 0.65200 18.97100 1.000 58.61000 377 ILE A C 1
ATOM 3005 O O . ILE A 1 376 ? -17.04600 0.78300 20.20100 1.000 68.69000 377 ILE A O 1
ATOM 3010 N N . ASN A 1 377 ? -16.30700 -0.20000 18.31400 1.000 47.72000 378 ASN A N 1
ATOM 3011 C CA . ASN A 1 377 ? -15.41000 -1.09400 19.04300 1.000 57.93000 378 ASN A CA 1
ATOM 3012 C C . ASN A 1 377 ? -14.26300 -0.33500 19.69600 1.000 64.60000 378 ASN A C 1
ATOM 3013 O O . ASN A 1 377 ? -13.88600 -0.63500 20.83600 1.000 65.95000 378 ASN A O 1
ATOM 3018 N N . GLU A 1 378 ? -13.68300 0.64100 18.99400 1.000 59.22000 379 GLU A N 1
ATOM 3019 C CA . GLU A 1 378 ? -12.69300 1.49200 19.64300 1.000 66.91000 379 GLU A CA 1
ATOM 3020 C C . GLU A 1 378 ? -13.34000 2.62000 20.43400 1.000 67.57000 379 GLU A C 1
ATOM 3021 O O . GLU A 1 378 ? -12.64400 3.30300 21.19200 1.000 74.66000 379 GLU A O 1
ATOM 3027 N N . GLY A 1 379 ? -14.64800 2.80800 20.28900 1.000 71.01000 380 GLY A N 1
ATOM 3028 C CA . GLY A 1 379 ? -15.33600 3.86500 21.02100 1.000 72.54000 380 GLY A CA 1
ATOM 3029 C C . GLY A 1 379 ? -14.75400 5.23300 20.75500 1.000 79.35000 380 GLY A C 1
ATOM 3030 O O . GLY A 1 379 ? -14.77700 6.10900 21.63000 1.000 68.71000 380 GLY A O 1
ATOM 3031 N N . GLY A 1 380 ? -14.21500 5.43600 19.55900 1.000 71.51000 381 GLY A N 1
ATOM 3032 C CA . GLY A 1 380 ? -13.44600 6.63900 19.32800 1.000 75.23000 381 GLY A CA 1
ATOM 3033 C C . GLY A 1 380 ? -13.30200 6.99000 17.86900 1.000 81.15000 381 GLY A C 1
ATOM 3034 O O . GLY A 1 380 ? -13.59800 6.19600 16.97000 1.000 72.36000 381 GLY A O 1
ATOM 3035 N N . ILE A 1 381 ? -12.81900 8.21200 17.65800 1.000 83.56000 382 ILE A N 1
ATOM 3036 C CA . ILE A 1 381 ? -12.64200 8.81100 16.34100 1.000 81.41000 382 ILE A CA 1
ATOM 3037 C C . ILE A 1 381 ? -11.21600 8.64800 15.82900 1.000 71.02000 382 ILE A C 1
ATOM 3038 O O . ILE A 1 381 ? -10.94500 8.95800 14.65800 1.000 68.53000 382 ILE A O 1
ATOM 3043 N N . ASP A 1 382 ? -10.31400 8.11700 16.65100 1.000 74.14000 383 ASP A N 1
ATOM 3044 C CA . ASP A 1 382 ? -8.88800 8.34800 16.46300 1.000 72.26000 383 ASP A CA 1
ATOM 3045 C C . ASP A 1 382 ? -8.30300 7.52000 1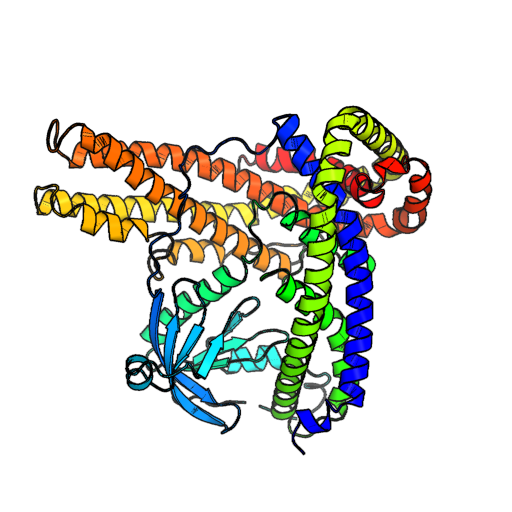5.33000 1.000 64.44000 383 ASP A C 1
ATOM 3046 O O . ASP A 1 382 ? -7.23800 7.86700 14.81000 1.000 60.92000 383 ASP A O 1
ATOM 3051 N N . LYS A 1 383 ? -8.95400 6.42500 14.94300 1.000 62.93000 384 LYS A N 1
ATOM 3052 C CA . LYS A 1 383 ? -8.46800 5.60800 13.83700 1.000 63.53000 384 LYS A CA 1
ATOM 3053 C C . LYS A 1 383 ? -9.26300 5.83500 12.55900 1.000 62.06000 384 LYS A C 1
ATOM 3054 O O . LYS A 1 383 ? -9.14900 5.04100 11.61600 1.000 47.97000 384 LYS A O 1
ATOM 3060 N N . LEU A 1 384 ? -10.05100 6.91300 12.50600 1.000 46.68000 385 LEU A N 1
ATOM 3061 C CA . LEU A 1 384 ? -10.90200 7.16900 11.34900 1.000 59.39000 385 LEU A CA 1
ATOM 3062 C C . LEU A 1 384 ? -10.08800 7.32500 10.07300 1.000 55.56000 385 LEU A C 1
ATOM 3063 O O . LEU A 1 384 ? -10.47300 6.80200 9.02100 1.000 52.68000 385 LEU A O 1
ATOM 3068 N N . GLY A 1 385 ? -8.97000 8.05700 10.13900 1.000 50.15000 386 GLY A N 1
ATOM 3069 C CA . GLY A 1 385 ? -8.14300 8.24100 8.95400 1.000 43.41000 386 GLY A CA 1
ATOM 3070 C C . GLY A 1 385 ? -7.67400 6.93000 8.36000 1.000 51.99000 386 GLY A C 1
ATOM 3071 O O . GLY A 1 385 ? -7.59400 6.78000 7.13800 1.000 47.26000 386 GLY A O 1
ATOM 3072 N N . GLU A 1 386 ? -7.39300 5.94900 9.21900 1.000 48.19000 387 GLU A N 1
ATOM 3073 C CA . GLU A 1 386 ? -6.98600 4.63300 8.74300 1.000 52.14000 387 GLU A CA 1
ATOM 3074 C C . GLU A 1 386 ? -8.13900 3.91900 8.05400 1.000 48.09000 387 GLU A C 1
ATOM 3075 O O . GLU A 1 386 ? -7.95000 3.29000 7.00600 1.000 45.21000 387 GLU A O 1
ATOM 3081 N N . TYR A 1 387 ? -9.34900 4.03000 8.60600 1.000 47.50000 388 TYR A N 1
ATOM 3082 C CA . TYR A 1 387 ? -10.49300 3.36100 7.99400 1.000 44.52000 388 TYR A CA 1
ATOM 3083 C C . TYR A 1 387 ? -10.95000 4.08500 6.73300 1.000 39.93000 388 TYR A C 1
ATOM 3084 O O . TYR A 1 387 ? -11.34300 3.44200 5.75300 1.000 39.06000 388 TYR A O 1
ATOM 3093 N N . MET A 1 388 ? -10.90500 5.42000 6.74000 1.000 40.49000 389 MET A N 1
ATOM 3094 C CA . MET A 1 388 ? -11.29400 6.18400 5.55900 1.000 41.41000 389 MET A CA 1
ATOM 3095 C C . MET A 1 388 ? -10.33700 5.95800 4.39800 1.000 40.83000 389 MET A C 1
ATOM 3096 O O . MET A 1 388 ? -10.75400 6.00400 3.23400 1.000 37.50000 389 MET A O 1
ATOM 3101 N N . GLU A 1 389 ? -9.05600 5.73200 4.69200 1.000 41.82000 390 GLU A N 1
ATOM 3102 C CA . GLU A 1 389 ? -8.09100 5.47100 3.63200 1.000 44.86000 390 GLU A CA 1
ATOM 3103 C C . GLU A 1 389 ? -8.42000 4.17700 2.89900 1.000 42.30000 390 GLU A C 1
ATOM 3104 O O . GLU A 1 389 ? -8.30100 4.10500 1.66900 1.000 39.64000 390 GLU A O 1
ATOM 3110 N N . LYS A 1 390 ? -8.84500 3.14900 3.63600 1.000 40.70000 391 LYS A N 1
ATOM 3111 C CA . LYS A 1 390 ? -9.23100 1.89300 3.00200 1.000 43.03000 391 LYS A CA 1
ATOM 3112 C C . LYS A 1 390 ? -10.54200 2.04300 2.24200 1.000 39.44000 391 LYS A C 1
ATOM 3113 O O . LYS A 1 390 ? -10.68900 1.51900 1.13100 1.000 36.48000 391 LYS A O 1
ATOM 3119 N N . LEU A 1 391 ? -11.50800 2.76300 2.82300 1.000 30.09000 392 LEU A N 1
ATOM 3120 C CA . LEU A 1 391 ? -12.78400 2.96100 2.14200 1.000 35.45000 392 LEU A CA 1
ATOM 3121 C C . LEU A 1 391 ? -12.60500 3.78200 0.87200 1.000 31.74000 392 LEU A C 1
ATOM 3122 O O . LEU A 1 391 ? -13.31100 3.56000 -0.12000 1.000 28.29000 392 LEU A O 1
ATOM 3127 N N . SER A 1 392 ? -11.66300 4.73500 0.89000 1.000 34.19000 393 SER A N 1
ATOM 3128 C CA . SER A 1 392 ? -11.45400 5.62700 -0.24900 1.000 27.36000 393 SER A CA 1
ATOM 3129 C C . SER A 1 392 ? -11.10000 4.86400 -1.51500 1.000 36.08000 393 SER A C 1
ATOM 3130 O O . SER A 1 392 ? -11.31100 5.37800 -2.62200 1.000 33.53000 393 SER A O 1
ATOM 3133 N N . ARG A 1 393 ? -10.57400 3.64400 -1.37800 1.000 29.56000 394 ARG A N 1
ATOM 3134 C CA . ARG A 1 393 ? -10.09900 2.84800 -2.50400 1.000 29.53000 394 ARG A CA 1
ATOM 3135 C C . ARG A 1 393 ? -11.06500 1.74500 -2.91000 1.000 31.58000 394 ARG A C 1
ATOM 3136 O O . ARG A 1 393 ? -10.70700 0.90600 -3.75000 1.000 27.66000 394 ARG A O 1
ATOM 3144 N N . LEU A 1 394 ? -12.27200 1.73200 -2.33400 1.000 27.62000 395 LEU A N 1
ATOM 3145 C CA . LEU A 1 394 ? -13.19900 0.61500 -2.52400 1.000 24.65000 395 LEU A CA 1
ATOM 3146 C C . LEU A 1 394 ? -13.49500 0.36200 -4.00000 1.000 29.66000 395 LEU A C 1
ATOM 3147 O O . LEU A 1 394 ? -13.57200 -0.79400 -4.43600 1.000 25.15000 395 LEU A O 1
ATOM 3152 N N . ALA A 1 395 ? -13.65500 1.42600 -4.78800 1.000 26.30000 396 ALA A N 1
ATOM 3153 C CA . ALA A 1 395 ? -14.04800 1.22600 -6.18000 1.000 23.06000 396 ALA A CA 1
ATOM 3154 C C . ALA A 1 395 ? -13.00100 0.46400 -6.97700 1.000 22.71000 396 ALA A C 1
ATOM 3155 O O . ALA A 1 395 ? -13.31800 -0.04400 -8.05900 1.000 26.77000 396 ALA A O 1
ATOM 3157 N N . TYR A 1 396 ? -11.77400 0.36300 -6.47000 1.000 21.41000 397 TYR A N 1
ATOM 3158 C CA . TYR A 1 396 ? -10.69600 -0.33900 -7.15300 1.000 26.20000 397 TYR A CA 1
ATOM 3159 C C . TYR A 1 396 ? -10.26100 -1.60500 -6.42800 1.000 25.98000 397 TYR A C 1
ATOM 3160 O O . TYR A 1 396 ? -9.22200 -2.17900 -6.77400 1.000 24.25000 397 TYR A O 1
ATOM 3169 N N . HIS A 1 397 ? -11.02200 -2.04700 -5.43000 1.000 27.92000 398 HIS A N 1
ATOM 3170 C CA . HIS A 1 397 ? -10.63400 -3.21800 -4.66000 1.000 24.90000 398 HIS A CA 1
ATOM 3171 C C . HIS A 1 397 ? -10.74200 -4.44700 -5.55000 1.000 24.35000 398 HIS A C 1
ATOM 3172 O O . HIS A 1 397 ? -11.82500 -4.71300 -6.08800 1.000 26.82000 398 HIS A O 1
ATOM 3179 N N . PRO A 1 398 ? -9.66300 -5.20800 -5.74400 1.000 27.68000 399 PRO A N 1
ATOM 3180 C CA . PRO A 1 398 ? -9.70400 -6.31500 -6.71700 1.000 28.81000 399 PRO A CA 1
ATOM 3181 C C . PRO A 1 398 ? -10.63000 -7.45400 -6.32900 1.000 33.51000 399 PRO A C 1
ATOM 3182 O O . PRO A 1 398 ? -10.98500 -8.25300 -7.19700 1.000 35.12000 399 PRO A O 1
ATOM 3186 N N . LEU A 1 399 ? -11.00700 -7.58400 -5.06100 1.000 32.25000 400 LEU A N 1
ATOM 3187 C CA . LEU A 1 399 ? -11.98800 -8.58600 -4.65700 1.000 28.21000 400 LEU A CA 1
ATOM 3188 C C . LEU A 1 399 ? -13.38200 -7.99600 -4.48200 1.000 24.59000 400 LEU A C 1
ATOM 3189 O O . LEU A 1 399 ? -14.35900 -8.53700 -5.01100 1.000 28.52000 400 LEU A O 1
ATOM 3194 N N . LYS A 1 400 ? -13.48900 -6.88200 -3.75000 1.000 29.90000 401 LYS A N 1
ATOM 3195 C CA . LYS A 1 400 ? -14.79200 -6.43600 -3.27200 1.000 27.42000 401 LYS A CA 1
ATOM 3196 C C . LYS A 1 400 ? -15.69300 -5.97000 -4.40600 1.000 29.95000 401 LYS A C 1
ATOM 3197 O O . LYS A 1 400 ? -16.91900 -6.07700 -4.29700 1.000 29.22000 401 LYS A O 1
ATOM 3203 N N . MET A 1 401 ? -15.12000 -5.47500 -5.50800 1.000 27.99000 402 MET A N 1
ATOM 3204 C CA . MET A 1 401 ? -15.94100 -5.06400 -6.64000 1.000 26.53000 402 MET A CA 1
ATOM 3205 C C . MET A 1 401 ? -16.39100 -6.22800 -7.51400 1.000 30.25000 402 MET A C 1
ATOM 3206 O O . MET A 1 401 ? -17.28000 -6.04000 -8.34700 1.000 25.89000 402 MET A O 1
ATOM 3211 N N . GLN A 1 402 ? -15.81000 -7.41700 -7.34300 1.000 27.30000 403 GLN A N 1
ATOM 3212 C CA . GLN A 1 402 ? -16.04400 -8.49100 -8.30700 1.000 29.55000 403 GLN A CA 1
ATOM 3213 C C . GLN A 1 402 ? -17.49600 -8.94200 -8.31900 1.000 29.51000 403 GLN A C 1
ATOM 3214 O O . GLN A 1 402 ? -18.03400 -9.28000 -9.38000 1.000 28.97000 403 GLN A O 1
ATOM 3220 N N . SER A 1 403 ? -18.15000 -8.96100 -7.15500 1.000 34.83000 404 SER A N 1
ATOM 3221 C CA . SER A 1 403 ? -19.54900 -9.38900 -7.11400 1.000 30.73000 404 SER A CA 1
ATOM 3222 C C . SER A 1 403 ? -20.45300 -8.41900 -7.86700 1.000 31.08000 404 SER A C 1
ATOM 3223 O O . SER A 1 403 ? -21.51200 -8.82000 -8.36400 1.000 28.08000 404 SER A O 1
ATOM 3226 N N . CYS A 1 404 ? -20.05400 -7.14400 -7.96900 1.000 29.85000 405 CYS A N 1
ATOM 3227 C CA . CYS A 1 404 ? -20.80700 -6.19300 -8.78400 1.000 25.84000 405 CYS A CA 1
ATOM 3228 C C . CYS A 1 404 ? -20.60100 -6.46800 -10.26800 1.000 23.67000 405 CYS A C 1
ATOM 3229 O O . CYS A 1 404 ? -21.56600 -6.55400 -11.03700 1.000 26.72000 405 CYS A O 1
ATOM 3232 N N . TYR A 1 405 ? -19.33800 -6.58500 -10.68400 1.000 23.51000 406 TYR A N 1
ATOM 3233 C CA . TYR A 1 405 ? -19.02100 -6.80000 -12.09100 1.000 26.74000 406 TYR A CA 1
ATOM 3234 C C . TYR A 1 405 ? -19.64400 -8.10000 -12.59200 1.000 28.48000 406 TYR A C 1
ATOM 3235 O O . TYR A 1 405 ? -20.13400 -8.17000 -13.72900 1.000 27.82000 406 TYR A O 1
ATOM 3244 N N . GLU A 1 406 ? -19.66800 -9.12600 -11.73200 1.000 26.96000 407 GLU A N 1
ATOM 3245 C CA . GLU A 1 406 ? -20.19900 -10.43900 -12.10200 1.000 29.61000 407 GLU A CA 1
ATOM 3246 C C . GLU A 1 406 ? -21.66000 -10.37600 -12.53500 1.000 28.57000 407 GLU A C 1
ATOM 3247 O O . GLU A 1 406 ? -22.11500 -11.24000 -13.29600 1.000 29.08000 407 GLU A O 1
ATOM 3253 N N . LYS A 1 407 ? -22.41300 -9.37300 -12.06700 1.000 27.08000 408 LYS A N 1
ATOM 3254 C CA . LYS A 1 407 ? -23.82500 -9.28000 -12.43900 1.000 26.45000 408 LYS A CA 1
ATOM 3255 C C . LYS A 1 407 ? -24.00500 -9.11400 -13.94200 1.000 30.81000 408 LYS A C 1
ATOM 3256 O O . LYS A 1 407 ? -25.05500 -9.47800 -14.48400 1.000 31.83000 408 LYS A O 1
ATOM 3262 N N . MET A 1 408 ? -22.99400 -8.59000 -14.64000 1.000 30.36000 409 MET A N 1
ATOM 3263 C CA . MET A 1 408 ? -23.12900 -8.37100 -16.07900 1.000 30.90000 409 MET A CA 1
ATOM 3264 C C . MET A 1 408 ? -22.84800 -9.61000 -16.91000 1.000 31.48000 409 MET A C 1
ATOM 3265 O O . MET A 1 408 ? -23.17200 -9.61300 -18.09900 1.000 35.09000 409 MET A O 1
ATOM 3270 N N . GLU A 1 409 ? -22.26100 -10.66000 -16.33400 1.000 31.69000 410 GLU A N 1
ATOM 3271 C CA . GLU A 1 409 ? -21.84700 -11.76700 -17.18700 1.000 38.65000 410 GLU A CA 1
ATOM 3272 C C . GLU A 1 409 ? -23.02200 -12.58900 -17.69400 1.000 38.44000 410 GLU A C 1
ATOM 3273 O O . GLU A 1 409 ? -22.84600 -13.36500 -18.63600 1.000 40.85000 410 GLU A O 1
ATOM 3279 N N . SER A 1 410 ? -24.21700 -12.40700 -17.13500 1.000 36.38000 411 SER A N 1
ATOM 3280 C CA . SER A 1 410 ? -25.40400 -13.04000 -17.70200 1.000 43.62000 411 SER A CA 1
ATOM 3281 C C . SER A 1 410 ? -26.00800 -12.25100 -18.86200 1.000 43.44000 411 SER A C 1
ATOM 3282 O O . SER A 1 410 ? -27.00700 -12.69500 -19.44400 1.000 41.18000 411 SER A O 1
ATOM 3285 N N . LEU A 1 411 ? -25.43300 -11.10400 -19.22100 1.000 35.02000 412 LEU A N 1
ATOM 3286 C CA . LEU A 1 411 ? -25.98800 -10.30500 -20.30800 1.000 32.04000 412 LEU A CA 1
ATOM 3287 C C . LEU A 1 411 ? -25.89800 -11.06200 -21.62100 1.000 37.42000 412 LEU A C 1
ATOM 3288 O O . LEU A 1 411 ? -24.84000 -11.59200 -21.97000 1.000 36.22000 412 LEU A O 1
ATOM 3293 N N . ARG A 1 412 ? -27.01500 -11.11000 -22.34600 1.000 37.63000 413 ARG A N 1
ATOM 3294 C CA . ARG A 1 412 ? -27.04300 -11.63200 -23.70900 1.000 48.30000 413 ARG A CA 1
ATOM 3295 C C . ARG A 1 412 ? -28.00200 -10.78300 -24.52900 1.000 41.50000 413 ARG A C 1
ATOM 3296 O O . ARG A 1 412 ? -29.19500 -10.72600 -24.22000 1.000 44.27000 413 ARG A O 1
ATOM 3304 N N . LEU A 1 413 ? -27.48100 -10.12100 -25.56500 1.000 45.43000 414 LEU A N 1
ATOM 3305 C CA . LEU A 1 413 ? -28.24800 -9.18500 -26.38000 1.000 39.76000 414 LEU A CA 1
ATOM 3306 C C . LEU A 1 413 ? -28.39400 -9.73200 -27.78900 1.000 43.04000 414 LEU A C 1
ATOM 3307 O O . LEU A 1 413 ? -27.41600 -10.21100 -28.37400 1.000 45.38000 414 LEU A O 1
ATOM 3312 N N . ASP A 1 414 ? -29.60800 -9.66700 -28.32700 1.000 47.62000 415 ASP A N 1
ATOM 3313 C CA . ASP A 1 414 ? -29.82100 -9.92400 -29.74300 1.000 53.58000 415 ASP A CA 1
ATOM 3314 C C . ASP A 1 414 ? -29.58300 -8.64800 -30.53600 1.000 56.30000 415 ASP A C 1
ATOM 3315 O O . ASP A 1 414 ? -29.77200 -7.53700 -30.03400 1.000 46.33000 415 ASP A O 1
ATOM 3320 N N . GLY A 1 415 ? -29.14400 -8.81100 -31.77800 1.000 43.54000 416 GLY A N 1
ATOM 3321 C CA . GLY A 1 415 ? -29.15700 -7.72100 -32.72600 1.000 45.49000 416 GLY A CA 1
ATOM 3322 C C . GLY A 1 415 ? -30.52500 -7.62100 -33.37000 1.000 65.23000 416 GLY A C 1
ATOM 3323 O O . GLY A 1 415 ? -31.48100 -8.30000 -32.98900 1.000 50.05000 416 GLY A O 1
ATOM 3324 N N . LEU A 1 416 ? -30.61700 -6.75100 -34.37200 1.000 50.40000 417 LEU A N 1
ATOM 3325 C CA . LEU A 1 416 ? -31.88200 -6.54900 -35.05800 1.000 45.06000 417 LEU A CA 1
ATOM 3326 C C . LEU A 1 416 ? -32.06400 -7.49300 -36.24700 1.000 52.64000 417 LEU A C 1
ATOM 3327 O O . LEU A 1 416 ? -32.95100 -7.27200 -37.08000 1.000 49.91000 417 LEU A O 1
ATOM 3332 N N . GLN A 1 417 ? -31.23800 -8.52800 -36.34800 1.000 43.85000 418 GLN A N 1
ATOM 3333 C CA . GLN A 1 417 ? -31.58500 -9.71500 -37.11200 1.000 60.47000 418 GLN A CA 1
ATOM 3334 C C . GLN A 1 417 ? -32.17100 -10.80200 -36.21400 1.000 60.14000 418 GLN A C 1
ATOM 3335 O O . GLN A 1 417 ? -32.33700 -11.94400 -36.65900 1.000 62.39000 418 GLN A O 1
ATOM 3341 N N . GLN A 1 418 ? -32.51700 -10.44500 -34.96800 1.000 51.79000 419 GLN A N 1
ATOM 3342 C CA . GLN A 1 418 ? -33.08300 -11.35800 -33.96100 1.000 58.65000 419 GLN A CA 1
ATOM 3343 C C . GLN A 1 418 ? -32.14800 -12.53300 -33.68300 1.000 66.17000 419 GLN A C 1
ATOM 3344 O O . GLN A 1 418 ? -32.57600 -13.68600 -33.56600 1.000 47.52000 419 GLN A O 1
ATOM 3350 N N . ARG A 1 419 ? -30.85800 -12.22400 -33.57200 1.000 60.48000 420 ARG A N 1
ATOM 3351 C CA . ARG A 1 419 ? -29.80200 -13.19600 -33.33200 1.000 66.91000 420 ARG A CA 1
ATOM 3352 C C . ARG A 1 419 ? -28.84400 -12.61100 -32.30700 1.000 59.31000 420 ARG A C 1
ATOM 3353 O O . ARG A 1 419 ? -28.63000 -11.39500 -32.28400 1.000 48.45000 420 ARG A O 1
ATOM 3361 N N . PHE A 1 420 ? -28.27100 -13.47700 -31.47100 1.000 48.69000 421 PHE A N 1
ATOM 3362 C CA . PHE A 1 420 ? -27.25100 -13.08100 -30.50600 1.000 52.21000 421 PHE A CA 1
ATOM 3363 C C . PHE A 1 420 ? -26.16800 -12.23600 -31.16200 1.000 47.32000 421 PHE A C 1
ATOM 3364 O O . PHE A 1 420 ? -25.57100 -12.63600 -32.16600 1.000 45.97000 421 PHE A O 1
ATOM 3372 N N . ASP A 1 421 ? -25.93300 -11.05400 -30.60100 1.000 39.71000 422 ASP A N 1
ATOM 3373 C CA . ASP A 1 421 ? -24.94000 -10.10600 -31.10100 1.000 45.13000 422 ASP A CA 1
ATOM 3374 C C . ASP A 1 421 ? -23.76200 -10.14300 -30.13300 1.000 48.84000 422 ASP A C 1
ATOM 3375 O O . ASP A 1 421 ? -23.83700 -9.59900 -29.02700 1.000 44.83000 422 ASP A O 1
ATOM 3380 N N . VAL A 1 422 ? -22.67700 -10.80400 -30.54500 1.000 41.36000 423 VAL A N 1
ATOM 3381 C CA . VAL A 1 422 ? -21.53300 -10.97100 -29.65400 1.000 55.24000 423 VAL A CA 1
ATOM 3382 C C . VAL A 1 422 ? -20.90100 -9.62200 -29.33200 1.000 37.05000 423 VAL A C 1
ATOM 3383 O O . VAL A 1 422 ? -20.55100 -9.34100 -28.17900 1.000 42.45000 423 VAL A O 1
ATOM 3387 N N . SER A 1 423 ? -20.75600 -8.76500 -30.34300 1.000 35.42000 424 SER A N 1
ATOM 3388 C CA . SER A 1 423 ? -20.01500 -7.51900 -30.17400 1.000 41.13000 424 SER A CA 1
ATOM 3389 C C . SER A 1 423 ? -20.74900 -6.56200 -29.24500 1.000 53.71000 424 SER A C 1
ATOM 3390 O O . SER A 1 423 ? -20.14500 -5.98900 -28.32900 1.000 39.90000 424 SER A O 1
ATOM 3393 N N . SER A 1 424 ? -22.05200 -6.36200 -29.47900 1.000 37.02000 425 SER A N 1
ATOM 3394 C CA . SER A 1 424 ? -22.84400 -5.48200 -28.62200 1.000 44.81000 425 SER A CA 1
ATOM 3395 C C . SER A 1 424 ? -22.78600 -5.94900 -27.17700 1.000 38.79000 425 SER A C 1
ATOM 3396 O O . SER A 1 424 ? -22.60500 -5.14800 -26.25400 1.000 41.50000 425 SER A O 1
ATOM 3399 N N . THR A 1 425 ? -22.92300 -7.25900 -26.96700 1.000 37.39000 426 THR A N 1
ATOM 3400 C CA . THR A 1 425 ? -22.88900 -7.80100 -25.61300 1.000 35.51000 426 THR A CA 1
ATOM 3401 C C . THR A 1 425 ? -21.56400 -7.49500 -24.92300 1.000 37.80000 426 THR A C 1
ATOM 3402 O O . THR A 1 425 ? -21.54100 -7.01300 -23.78600 1.000 35.36000 426 THR A O 1
ATOM 3406 N N . SER A 1 426 ? -20.45000 -7.75900 -25.60700 1.000 31.47000 427 SER A N 1
ATOM 3407 C CA . SER A 1 426 ? -19.13400 -7.49900 -25.02900 1.000 37.13000 427 SER A CA 1
ATOM 3408 C C . SER A 1 426 ? -18.95800 -6.02400 -24.68200 1.000 36.96000 427 SER A C 1
ATOM 3409 O O . SER A 1 426 ? -18.56700 -5.67600 -23.55800 1.000 36.36000 427 SER A O 1
ATOM 3412 N N . VAL A 1 427 ? -19.22300 -5.14000 -25.64600 1.000 28.79000 428 VAL A N 1
ATOM 3413 C CA . VAL A 1 427 ? -19.00600 -3.71100 -25.42800 1.000 29.01000 428 VAL A CA 1
ATOM 3414 C C . VAL A 1 427 ? -19.87200 -3.20500 -24.27900 1.000 30.03000 428 VAL A C 1
ATOM 3415 O O . VAL A 1 427 ? -19.41800 -2.42700 -23.42800 1.000 29.77000 428 VAL A O 1
ATOM 3419 N N . PHE A 1 428 ? -21.11900 -3.65800 -24.21500 1.000 31.90000 429 PHE A N 1
ATOM 3420 C CA . PHE A 1 428 ? -22.03100 -3.08500 -23.23400 1.000 30.57000 429 PHE A CA 1
ATOM 3421 C C . PHE A 1 428 ? -21.81700 -3.66000 -21.84100 1.000 31.24000 429 PHE A C 1
ATOM 3422 O O . PHE A 1 428 ? -22.11500 -2.98600 -20.85100 1.000 33.07000 429 PHE A O 1
ATOM 3430 N N . LYS A 1 429 ? -21.24900 -4.86100 -21.73100 1.000 28.22000 430 LYS A N 1
ATOM 3431 C CA . LYS A 1 429 ? -20.79200 -5.31400 -20.41900 1.000 30.38000 430 LYS A CA 1
ATOM 3432 C C . LYS A 1 429 ? -19.63200 -4.47200 -19.91600 1.000 29.13000 430 LYS A C 1
ATOM 3433 O O . LYS A 1 429 ? -19.59900 -4.10200 -18.73900 1.000 28.64000 430 LYS A O 1
ATOM 3439 N N . GLN A 1 430 ? -18.68000 -4.15600 -20.79800 1.000 28.94000 431 GLN A N 1
ATOM 3440 C CA . GLN A 1 430 ? -17.53900 -3.33100 -20.41700 1.000 28.17000 431 GLN A CA 1
ATOM 3441 C C . GLN A 1 430 ? -17.99600 -1.94500 -19.97800 1.000 31.36000 431 GLN A C 1
ATOM 3442 O O . GLN A 1 430 ? -17.56800 -1.43900 -18.93300 1.000 29.40000 431 GLN A O 1
ATOM 3448 N N . ARG A 1 431 ? -18.89400 -1.32700 -20.75100 1.000 27.82000 432 ARG A N 1
ATOM 3449 C CA . ARG A 1 431 ? -19.34900 0.01800 -20.41000 1.000 28.49000 432 ARG A CA 1
ATOM 3450 C C . ARG A 1 431 ? -20.14600 0.01600 -19.11300 1.000 27.64000 432 ARG A C 1
ATOM 3451 O O . ARG A 1 431 ? -19.95500 0.89500 -18.26800 1.000 28.66000 432 ARG A O 1
ATOM 3459 N N . ALA A 1 432 ? -21.02100 -0.97500 -18.92400 1.000 26.19000 433 ALA A N 1
ATOM 3460 C CA . ALA A 1 432 ? -21.78700 -1.04500 -17.67600 1.000 27.60000 433 ALA A CA 1
ATOM 3461 C C . ALA A 1 432 ? -20.86800 -1.17400 -16.46400 1.000 26.96000 433 ALA A C 1
ATOM 3462 O O . ALA A 1 432 ? -21.11000 -0.55100 -15.42000 1.000 24.89000 433 ALA A O 1
ATOM 3464 N N . GLN A 1 433 ? -19.81000 -1.98000 -16.57900 1.000 24.25000 434 GLN A N 1
ATOM 3465 C CA . GLN A 1 433 ? -18.90900 -2.18400 -15.44800 1.000 24.47000 434 GLN A CA 1
ATOM 3466 C C . GLN A 1 433 ? -18.11700 -0.92000 -15.14000 1.000 26.72000 434 GLN A C 1
ATOM 3467 O O . GLN A 1 433 ? -17.88800 -0.59200 -13.96800 1.000 23.63000 434 GLN A O 1
ATOM 3473 N N . ILE A 1 434 ? -17.71400 -0.17800 -16.17300 1.000 24.60000 435 ILE A N 1
ATOM 3474 C CA . ILE A 1 434 ? -17.00800 1.08000 -15.92800 1.000 25.57000 435 ILE A CA 1
ATOM 3475 C C . ILE A 1 434 ? -17.91500 2.06500 -15.19500 1.000 22.84000 435 ILE A C 1
ATOM 3476 O O . ILE A 1 434 ? -17.48000 2.75100 -14.25900 1.000 26.94000 435 ILE A O 1
ATOM 3481 N N . HIS A 1 435 ? -19.19100 2.13900 -15.59300 1.000 23.65000 436 HIS A N 1
ATOM 3482 C CA . HIS A 1 435 ? -20.13300 2.99100 -14.87200 1.000 26.51000 436 HIS A CA 1
ATOM 3483 C C . HIS A 1 435 ? -20.25200 2.56200 -13.41400 1.000 24.35000 436 HIS A C 1
ATOM 3484 O O . HIS A 1 435 ? -20.35200 3.40900 -12.51900 1.000 23.13000 436 HIS A O 1
ATOM 3491 N N . MET A 1 436 ? -20.26200 1.24900 -13.15300 1.000 24.97000 437 MET A N 1
ATOM 3492 C CA . MET A 1 436 ? -20.35400 0.79100 -11.76800 1.000 24.21000 437 MET A CA 1
ATOM 3493 C C . MET A 1 436 ? -19.15000 1.24700 -10.96000 1.000 28.33000 437 MET A C 1
ATOM 3494 O O . MET A 1 436 ? -19.29000 1.65800 -9.80200 1.000 25.40000 437 MET A O 1
ATOM 3499 N N . ARG A 1 437 ? -17.95700 1.17900 -11.55300 1.000 22.80000 438 ARG A N 1
ATOM 3500 C CA . ARG A 1 437 ? -16.75600 1.63400 -10.86200 1.000 23.15000 438 ARG A CA 1
ATOM 3501 C C . ARG A 1 437 ? -16.83700 3.12500 -10.56600 1.000 26.45000 438 ARG A C 1
ATOM 3502 O O . ARG A 1 437 ? -16.50900 3.57300 -9.45900 1.000 27.11000 438 ARG A O 1
ATOM 3510 N N . GLU A 1 438 ? -17.28900 3.90500 -11.54900 1.000 25.98000 439 GLU A N 1
ATOM 3511 C CA . GLU A 1 438 ? -17.43500 5.34600 -11.36200 1.000 23.06000 439 GLU A CA 1
ATOM 3512 C C . GLU A 1 438 ? -18.40600 5.65100 -10.23100 1.000 25.86000 439 GLU A C 1
ATOM 3513 O O . GLU A 1 438 ? -18.12100 6.47700 -9.35700 1.000 29.89000 439 GLU A O 1
ATOM 3519 N N . GLN A 1 439 ? -19.56000 4.98500 -10.22400 1.000 26.40000 440 GLN A N 1
ATOM 3520 C CA . GLN A 1 439 ? -20.57100 5.31400 -9.21900 1.000 28.75000 440 GLN A CA 1
ATOM 3521 C C . GLN A 1 439 ? -20.13200 4.88100 -7.82600 1.000 29.34000 440 GLN A C 1
ATOM 3522 O O . GLN A 1 439 ? -20.45800 5.54700 -6.83300 1.000 27.98000 440 GLN A O 1
ATOM 3528 N N . MET A 1 440 ? -19.37600 3.78400 -7.72600 1.000 25.48000 441 MET A N 1
ATOM 3529 C CA . MET A 1 440 ? -18.81700 3.41000 -6.43000 1.000 25.00000 441 MET A CA 1
ATOM 3530 C C . MET A 1 440 ? -17.79100 4.43500 -5.96200 1.000 30.15000 441 MET A C 1
ATOM 3531 O O . MET A 1 440 ? -17.79700 4.83900 -4.79200 1.000 27.57000 441 MET A O 1
ATOM 3536 N N . ASP A 1 441 ? -16.90800 4.87900 -6.86300 1.000 26.27000 442 ASP A N 1
ATOM 3537 C CA . ASP A 1 441 ? -15.92100 5.88300 -6.47700 1.000 27.65000 442 ASP A CA 1
ATOM 3538 C C . ASP A 1 441 ? -16.60100 7.17600 -6.05700 1.000 24.95000 442 ASP A C 1
ATOM 3539 O O . ASP A 1 441 ? -16.18700 7.81600 -5.08300 1.000 27.51000 442 ASP A O 1
ATOM 3544 N N . ASN A 1 442 ? -17.65100 7.57100 -6.77200 1.000 25.47000 443 ASN A N 1
ATOM 3545 C CA . ASN A 1 442 ? -18.36900 8.78300 -6.38600 1.000 28.71000 443 ASN A CA 1
ATOM 3546 C C . ASN A 1 442 ? -19.01400 8.62000 -5.01400 1.000 33.09000 443 ASN A C 1
ATOM 3547 O O . ASN A 1 442 ? -19.04200 9.56500 -4.21800 1.000 29.55000 443 ASN A O 1
ATOM 3552 N N . ALA A 1 443 ? -19.52400 7.42600 -4.71300 1.000 30.24000 444 ALA A N 1
ATOM 3553 C CA . ALA A 1 443 ? -20.18200 7.21100 -3.42500 1.000 27.85000 444 ALA A CA 1
ATOM 3554 C C . ALA A 1 443 ? -19.19000 7.33100 -2.27600 1.000 30.94000 444 ALA A C 1
ATOM 3555 O O . ALA A 1 443 ? -19.47300 7.98700 -1.26100 1.000 30.53000 444 ALA A O 1
ATOM 3557 N N . VAL A 1 444 ? -18.01700 6.70800 -2.40700 1.000 26.92000 445 VAL A N 1
ATOM 3558 C CA . VAL A 1 444 ? -17.05600 6.76400 -1.30900 1.000 23.84000 445 VAL A CA 1
ATOM 3559 C C . VAL A 1 444 ? -16.41900 8.14500 -1.21800 1.000 31.66000 445 VAL A C 1
ATOM 3560 O O . VAL A 1 444 ? -16.15300 8.63800 -0.11700 1.000 31.99000 445 VAL A O 1
ATOM 3564 N N . TYR A 1 445 ? -16.18200 8.80500 -2.35900 1.000 27.70000 446 TYR A N 1
ATOM 3565 C CA . TYR A 1 445 ? -15.65500 10.17000 -2.30700 1.000 28.51000 446 TYR A CA 1
ATOM 3566 C C . TYR A 1 445 ? -16.64700 11.10300 -1.62500 1.000 36.07000 446 TYR A C 1
ATOM 3567 O O . TYR A 1 445 ? -16.27500 11.91300 -0.76500 1.000 34.76000 446 TYR A O 1
ATOM 3576 N N . THR A 1 446 ? -17.92000 11.00900 -2.01600 1.000 31.73000 447 THR A N 1
ATOM 3577 C CA . THR A 1 446 ? -18.95800 11.81800 -1.38700 1.000 32.02000 447 THR A CA 1
ATOM 3578 C C . THR A 1 446 ? -19.05200 11.52300 0.10500 1.000 40.26000 447 THR A C 1
ATOM 3579 O O . THR A 1 446 ? -19.13200 12.44500 0.92900 1.000 32.26000 447 THR A O 1
ATOM 3583 N N . PHE A 1 447 ? -19.04000 10.23700 0.47100 1.000 30.36000 448 PHE A N 1
ATOM 3584 C CA . PHE A 1 447 ? -19.11600 9.86800 1.88200 1.000 34.37000 448 PHE A CA 1
ATOM 3585 C C . PHE A 1 447 ? -17.97200 10.48500 2.67300 1.000 34.89000 448 PHE A C 1
ATOM 3586 O O . PHE A 1 447 ? -18.18400 11.04500 3.75400 1.000 34.49000 448 PHE A O 1
ATOM 3594 N N . GLU A 1 448 ? -16.74900 10.38800 2.14500 1.000 30.04000 449 GLU A N 1
ATOM 3595 C CA . GLU A 1 448 ? -15.59300 10.94700 2.84000 1.000 35.86000 449 GLU A CA 1
ATOM 3596 C C . GLU A 1 448 ? -15.73500 12.45500 3.00000 1.000 46.13000 449 GLU A C 1
ATOM 3597 O O . GLU A 1 448 ? -15.55000 13.00000 4.09700 1.000 42.31000 449 GLU A O 1
ATOM 3603 N N . THR A 1 449 ? -16.07900 13.14300 1.91000 1.000 38.50000 450 THR A N 1
ATOM 3604 C CA . THR A 1 449 ? -16.18100 14.59800 1.94500 1.000 36.57000 450 THR A CA 1
ATOM 3605 C C . THR A 1 449 ? -17.26600 15.05400 2.91200 1.000 47.85000 450 THR A C 1
ATOM 3606 O O . THR A 1 449 ? -17.05400 15.97300 3.71400 1.000 42.88000 450 THR A O 1
ATOM 3610 N N . LEU A 1 450 ? -18.43500 14.41300 2.85900 1.000 35.16000 451 LEU A N 1
ATOM 3611 C CA . LEU A 1 450 ? -19.54200 14.83200 3.71300 1.000 38.23000 451 LEU A CA 1
ATOM 3612 C C . LEU A 1 450 ? -19.29400 14.45800 5.17100 1.000 43.09000 451 LEU A C 1
ATOM 3613 O O . LEU A 1 450 ? -19.69100 15.19600 6.07900 1.000 42.58000 451 LEU A O 1
ATOM 3618 N N . LEU A 1 451 ? -18.63600 13.32200 5.41900 1.000 33.38000 452 LEU A N 1
ATOM 3619 C CA . LEU A 1 451 ? -18.33400 12.94900 6.79800 1.000 35.83000 452 LEU A CA 1
ATOM 3620 C C . LEU A 1 451 ? -17.35400 13.93100 7.42400 1.000 46.90000 452 LEU A C 1
ATOM 3621 O O . LEU A 1 451 ? -17.52400 14.33500 8.57900 1.000 46.43000 452 LEU A O 1
ATOM 3626 N N . HIS A 1 452 ? -16.32700 14.33500 6.67400 1.000 41.34000 453 HIS A N 1
ATOM 3627 C CA . HIS A 1 452 ? -15.38000 15.31500 7.19800 1.000 42.13000 453 HIS A CA 1
ATOM 3628 C C . HIS A 1 452 ? -16.09000 16.61900 7.54400 1.000 50.75000 453 HIS A C 1
ATOM 3629 O O . HIS A 1 452 ? -15.82800 17.21600 8.59400 1.000 46.70000 453 HIS A O 1
ATOM 3636 N N . GLN A 1 453 ? -17.01400 17.05800 6.68300 1.000 42.24000 454 GLN A N 1
ATOM 3637 C CA . GLN A 1 453 ? -17.83500 18.23000 6.98200 1.000 53.49000 454 GLN A CA 1
ATOM 3638 C C . GLN A 1 453 ? -18.60500 18.03700 8.27900 1.000 58.02000 454 GLN A C 1
ATOM 3639 O O . GLN A 1 453 ? -18.58900 18.90000 9.16600 1.000 54.82000 454 GLN A O 1
ATOM 3645 N N . GLU A 1 454 ? -19.30800 16.90800 8.39300 1.000 45.28000 455 GLU A N 1
ATOM 3646 C CA . GLU A 1 454 ? -20.12700 16.64100 9.57000 1.000 51.74000 455 GLU A CA 1
ATOM 3647 C C . GLU A 1 454 ? -19.28600 16.61700 10.83500 1.000 55.83000 455 GLU A C 1
ATOM 3648 O O . GLU A 1 454 ? -19.72700 17.08100 11.89400 1.000 53.82000 455 GLU A O 1
ATOM 3654 N N . LEU A 1 455 ? -18.06300 16.09600 10.73800 1.000 46.06000 456 LEU A N 1
ATOM 3655 C CA . LEU A 1 455 ? -17.20900 15.94800 11.90800 1.000 48.64000 456 LEU A CA 1
ATOM 3656 C C . LEU A 1 455 ? -16.66700 17.27300 12.41600 1.000 58.36000 456 LEU A C 1
ATOM 3657 O O . LEU A 1 455 ? -16.15800 17.32500 13.53900 1.000 60.75000 456 LEU A O 1
ATOM 3662 N N . GLY A 1 456 ? -16.74200 18.33600 11.61300 1.000 63.66000 457 GLY A N 1
ATOM 3663 C CA . GLY A 1 456 ? -16.42200 19.65500 12.12700 1.000 68.30000 457 GLY A CA 1
ATOM 3664 C C . GLY A 1 456 ? -17.37000 20.10800 13.21400 1.000 75.57000 457 GLY A C 1
ATOM 3665 O O . GLY A 1 456 ? -17.09300 21.09800 13.89800 1.000 85.29000 457 GLY A O 1
ATOM 3666 N N . LYS A 1 457 ? -18.48800 19.39700 13.39000 1.000 75.24000 458 LYS A N 1
ATOM 3667 C CA . LYS A 1 457 ? -19.39600 19.67600 14.49700 1.000 82.49000 458 LYS A CA 1
ATOM 3668 C C . LYS A 1 457 ? -18.77900 19.27200 15.83300 1.000 85.52000 458 LYS A C 1
ATOM 3669 O O . LYS A 1 457 ? -18.97400 19.95900 16.84200 1.000 87.27000 458 LYS A O 1
ATOM 3675 N N . GLY A 1 458 ? -18.03900 18.15800 15.85900 1.000 92.10000 459 GLY A N 1
ATOM 3676 C CA . GLY A 1 458 ? -17.31600 17.71700 17.03700 1.000 92.01000 459 GLY A CA 1
ATOM 3677 C C . GLY A 1 458 ? -17.43100 16.22400 17.29400 1.000 104.76000 459 GLY A C 1
ATOM 3678 O O . GLY A 1 458 ? -18.34600 15.56400 16.78800 1.000 96.11000 459 GLY A O 1
ATOM 3679 N N . PRO A 1 459 ? -16.50900 15.66200 18.10000 1.000 112.10000 460 PRO A N 1
ATOM 3680 C CA . PRO A 1 459 ? -16.47300 14.19500 18.26500 1.000 108.21000 460 PRO A CA 1
ATOM 3681 C C . PRO A 1 459 ? -17.73700 13.58000 18.84200 1.000 108.50000 460 PRO A C 1
ATOM 3682 O O . PRO A 1 459 ? -18.13200 12.48700 18.41500 1.000 112.03000 460 PRO A O 1
ATOM 3686 N N . THR A 1 460 ? -18.36200 14.21000 19.83700 1.000 108.97000 461 THR A N 1
ATOM 3687 C CA . THR A 1 460 ? -19.61600 13.66600 20.35600 1.000 109.27000 461 THR A CA 1
ATOM 3688 C C . THR A 1 460 ? -20.50300 14.82800 20.81000 1.000 109.21000 461 THR A C 1
ATOM 3689 O O . THR A 1 460 ? -20.76300 15.04200 21.99600 1.000 108.41000 461 THR A O 1
ATOM 3693 N N . LYS A 1 461 ? -20.93600 15.62900 19.83100 1.000 105.89000 462 LYS A N 1
ATOM 3694 C CA . LYS A 1 461 ? -22.18300 16.37300 19.98600 1.000 105.82000 462 LYS A CA 1
ATOM 3695 C C . LYS A 1 461 ? -23.33400 15.39600 20.11400 1.000 110.73000 462 LYS A C 1
ATOM 3696 O O . LYS A 1 461 ? -24.24800 15.59100 20.92300 1.000 114.33000 462 LYS A O 1
ATOM 3702 N N . GLU A 1 462 ? -23.29900 14.34900 19.29300 1.000 108.67000 463 GLU A N 1
ATOM 3703 C CA . GLU A 1 462 ? -23.95900 13.07900 19.53700 1.000 102.30000 463 GLU A CA 1
ATOM 3704 C C . GLU A 1 462 ? -22.96900 12.00400 19.11000 1.000 97.97000 463 GLU A C 1
ATOM 3705 O O . GLU A 1 462 ? -21.94500 12.30000 18.48500 1.000 100.34000 463 GLU A O 1
ATOM 3711 N N . GLU A 1 463 ? -23.26500 10.75200 19.46500 1.000 100.96000 464 GLU A N 1
ATOM 3712 C CA . GLU A 1 463 ? -22.34200 9.65600 19.18600 1.000 96.96000 464 GLU A CA 1
ATOM 3713 C C . GLU A 1 463 ? -21.95200 9.64600 17.71300 1.000 88.51000 464 GLU A C 1
ATOM 3714 O O . GLU A 1 463 ? -22.75500 9.98900 16.84100 1.000 88.65000 464 GLU A O 1
ATOM 3720 N N . LEU A 1 464 ? -20.69300 9.28900 17.44600 1.000 82.17000 465 LEU A N 1
ATOM 3721 C CA . LEU A 1 464 ? -20.18300 9.34300 16.07900 1.000 86.97000 465 LEU A CA 1
ATOM 3722 C C . LEU A 1 464 ? -20.96900 8.41900 15.15700 1.000 76.62000 465 LEU A C 1
ATOM 3723 O O . LEU A 1 464 ? -21.21900 8.75900 13.99400 1.000 72.70000 465 LEU A O 1
ATOM 3728 N N . CYS A 1 465 ? -21.38500 7.25300 15.65800 1.000 73.10000 466 CYS A N 1
ATOM 3729 C CA . CYS A 1 465 ? -22.07600 6.30000 14.79700 1.000 75.27000 466 CYS A CA 1
ATOM 3730 C C . CYS A 1 465 ? -23.44200 6.80400 14.35700 1.000 75.63000 466 CYS A C 1
ATOM 3731 O O . CYS A 1 465 ? -24.02200 6.24400 13.42200 1.000 68.65000 466 CYS A O 1
ATOM 3734 N N . LYS A 1 466 ? -23.95700 7.86000 14.98800 1.000 67.19000 467 LYS A N 1
ATOM 3735 C CA . LYS A 1 466 ? -25.19900 8.45100 14.50600 1.000 66.41000 467 LYS A CA 1
ATOM 3736 C C . LYS A 1 466 ? -24.95700 9.38800 13.33100 1.000 62.98000 467 LYS A C 1
ATOM 3737 O O . LYS A 1 466 ? -25.76100 9.43300 12.39400 1.000 54.47000 467 LYS A O 1
ATOM 3743 N N . SER A 1 467 ? -23.86700 10.15300 13.36300 1.000 59.26000 468 SER A N 1
ATOM 3744 C CA . SER A 1 467 ? -23.56200 11.01300 12.22700 1.000 66.91000 468 SER A CA 1
ATOM 3745 C C . SER A 1 467 ? -23.05000 10.19200 11.04800 1.000 50.40000 468 SER A C 1
ATOM 3746 O O . SER A 1 467 ? -23.38300 10.47900 9.89300 1.000 50.82000 468 SER A O 1
ATOM 3749 N N . ILE A 1 468 ? -22.26400 9.14400 11.32100 1.000 60.86000 469 ILE A N 1
ATOM 3750 C CA . ILE A 1 468 ? -21.87100 8.23000 10.24800 1.000 52.69000 469 ILE A CA 1
ATOM 3751 C C . ILE A 1 468 ? -23.10600 7.66200 9.55500 1.000 48.86000 469 ILE A C 1
ATOM 3752 O O . ILE A 1 468 ? -23.22800 7.71200 8.32600 1.000 42.93000 469 ILE A O 1
ATOM 3757 N N . GLN A 1 469 ? -24.05500 7.14100 10.33900 1.000 44.45000 470 GLN A N 1
ATOM 3758 C CA . GLN A 1 469 ? -25.24700 6.55900 9.73200 1.000 50.29000 470 GLN A CA 1
ATOM 3759 C C . GLN A 1 469 ? -26.11300 7.61700 9.05700 1.000 43.69000 470 GLN A C 1
ATOM 3760 O O . GLN A 1 469 ? -26.80200 7.31000 8.08100 1.000 38.40000 470 GLN A O 1
ATOM 3766 N N . ARG A 1 470 ? -26.07600 8.86500 9.53300 1.000 41.49000 471 ARG A N 1
ATOM 3767 C CA . ARG A 1 470 ? -26.84700 9.91500 8.86900 1.000 52.05000 471 ARG A CA 1
ATOM 3768 C C . ARG A 1 470 ? -26.17600 10.36900 7.58300 1.000 41.46000 471 ARG A C 1
ATOM 3769 O O . ARG A 1 470 ? -26.85700 10.64000 6.58800 1.000 36.26000 471 ARG A O 1
ATOM 3777 N N . VAL A 1 471 ? -24.84700 10.48500 7.59700 1.000 38.03000 472 VAL A N 1
ATOM 3778 C CA . VAL A 1 471 ? -24.11800 10.78100 6.36900 1.000 36.97000 472 VAL A CA 1
ATOM 3779 C C . VAL A 1 471 ? -24.31400 9.65700 5.35800 1.000 38.77000 472 VAL A C 1
ATOM 3780 O O . VAL A 1 471 ? -24.49700 9.90200 4.15700 1.000 36.15000 472 VAL A O 1
ATOM 3784 N N . LEU A 1 472 ? -24.28900 8.40800 5.83300 1.000 31.78000 473 LEU A N 1
ATOM 3785 C CA . LEU A 1 472 ? -24.50400 7.26300 4.95400 1.000 36.73000 473 LEU A CA 1
ATOM 3786 C C . LEU A 1 472 ? -25.88400 7.32100 4.31500 1.000 34.35000 473 LEU A C 1
ATOM 3787 O O . LEU A 1 472 ? -26.03100 7.11800 3.10500 1.000 34.03000 473 LEU A O 1
ATOM 3792 N N . GLU A 1 473 ? -26.91100 7.62700 5.11200 1.000 31.25000 474 GLU A N 1
ATOM 3793 C CA . GLU A 1 473 ? -28.26200 7.70100 4.56600 1.000 32.44000 474 GLU A CA 1
ATOM 3794 C C . GLU A 1 473 ? -28.38200 8.82100 3.53400 1.000 34.16000 474 GLU A C 1
ATOM 3795 O O . GLU A 1 473 ? -29.11100 8.68500 2.54400 1.000 38.35000 474 GLU A O 1
ATOM 3801 N N . ARG A 1 474 ? -27.66000 9.93000 3.73900 1.000 33.49000 475 ARG A N 1
ATOM 3802 C CA . ARG A 1 474 ? -27.66400 11.01200 2.75600 1.000 31.47000 475 ARG A CA 1
ATOM 3803 C C . ARG A 1 474 ? -26.98500 10.58800 1.46000 1.000 32.08000 475 ARG A C 1
ATOM 3804 O O . ARG A 1 474 ? -27.44200 10.94700 0.36700 1.000 33.29000 475 ARG A O 1
ATOM 3812 N N . VAL A 1 475 ? -25.87100 9.86400 1.56600 1.000 33.67000 476 VAL A N 1
ATOM 3813 C CA . VAL A 1 475 ? -25.14700 9.44100 0.37100 1.000 35.61000 476 VAL A CA 1
ATOM 3814 C C . VAL A 1 475 ? -25.95100 8.39600 -0.39300 1.000 30.87000 476 VAL A C 1
ATOM 3815 O O . VAL A 1 475 ? -25.96400 8.38100 -1.63000 1.000 30.23000 476 VAL A O 1
ATOM 3819 N N . LEU A 1 476 ? -26.65600 7.52300 0.32800 1.000 27.36000 477 LEU A N 1
ATOM 3820 C CA . LEU A 1 476 ? -27.49200 6.52400 -0.32900 1.000 29.39000 477 LEU A CA 1
ATOM 3821 C C . LEU A 1 476 ? -28.59900 7.16900 -1.16100 1.000 32.15000 477 LEU A C 1
ATOM 3822 O O . LEU A 1 476 ? -28.93100 6.67800 -2.24900 1.000 32.32000 477 LEU A O 1
ATOM 3827 N N . LYS A 1 477 ? -29.19400 8.26500 -0.67500 1.000 30.77000 478 LYS A N 1
ATOM 3828 C CA . LYS A 1 477 ? -30.23100 8.92200 -1.47400 1.000 31.65000 478 LYS A CA 1
ATOM 3829 C C . LYS A 1 477 ? -29.63200 9.58600 -2.70900 1.000 26.72000 478 LYS A C 1
ATOM 3830 O O . LYS A 1 477 ? -30.21700 9.52000 -3.79800 1.000 29.85000 478 LYS A O 1
ATOM 3836 N N . LYS A 1 478 ? -28.45200 10.20100 -2.57100 1.000 27.59000 479 LYS A N 1
ATOM 3837 C CA . LYS A 1 478 ? -27.76900 10.72800 -3.75100 1.000 28.61000 479 LYS A CA 1
ATOM 3838 C C . LYS A 1 478 ? -27.40000 9.59900 -4.70600 1.000 30.05000 479 LYS A C 1
ATOM 3839 O O . LYS A 1 478 ? -27.53000 9.74300 -5.92900 1.000 26.09000 479 LYS A O 1
ATOM 3845 N N . TYR A 1 479 ? -26.94800 8.46500 -4.16400 1.000 25.70000 480 TYR A N 1
ATOM 3846 C CA . TYR A 1 479 ? -26.59900 7.33000 -5.01300 1.000 31.40000 480 TY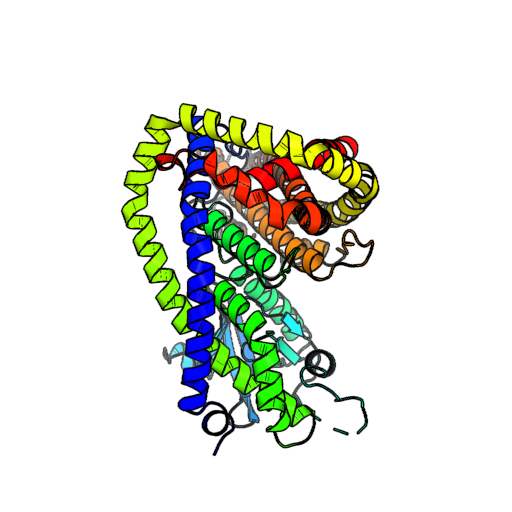R A CA 1
ATOM 3847 C C . TYR A 1 479 ? -27.80200 6.84700 -5.81600 1.000 30.60000 480 TYR A C 1
ATOM 3848 O O . TYR A 1 479 ? -27.69500 6.58300 -7.02200 1.000 27.39000 480 TYR A O 1
ATOM 3857 N N . ASP A 1 480 ? -28.95300 6.69200 -5.15500 1.000 26.48000 481 ASP A N 1
ATOM 3858 C CA . ASP A 1 480 ? -30.12600 6.14600 -5.83000 1.000 28.93000 481 ASP A CA 1
ATOM 3859 C C . ASP A 1 480 ? -30.59000 7.06100 -6.95400 1.000 36.88000 481 ASP A C 1
ATOM 3860 O O . ASP A 1 480 ? -31.02900 6.58900 -8.01300 1.000 30.78000 481 ASP A O 1
ATOM 3865 N N . TYR A 1 481 ? -30.49600 8.37600 -6.74500 1.000 31.59000 482 TYR A N 1
ATOM 3866 C CA . TYR A 1 481 ? -30.83800 9.32000 -7.80200 1.000 30.44000 482 TYR A CA 1
ATOM 3867 C C . TYR A 1 481 ? -29.87400 9.19900 -8.97600 1.000 30.15000 482 TYR A C 1
ATOM 3868 O O . TYR A 1 481 ? -30.29700 9.08400 -10.13300 1.000 32.33000 482 TYR A O 1
ATOM 3877 N N . ASP A 1 482 ? -28.57000 9.21400 -8.69400 1.000 31.93000 483 ASP A N 1
ATOM 3878 C CA . ASP A 1 482 ? -27.57600 9.18300 -9.76400 1.000 27.17000 483 ASP A CA 1
ATOM 3879 C C . ASP A 1 482 ? -27.60000 7.85500 -10.50600 1.000 32.84000 483 ASP A C 1
ATOM 3880 O O . ASP A 1 482 ? -27.40100 7.81500 -11.72400 1.000 30.93000 483 ASP A O 1
ATOM 3885 N N . SER A 1 483 ? -27.83400 6.75900 -9.78200 1.000 28.40000 484 SER A N 1
ATOM 3886 C CA . SER A 1 483 ? -27.90000 5.44300 -10.41400 1.000 30.41000 484 SER A CA 1
ATOM 3887 C C . SER A 1 483 ? -28.99400 5.40200 -11.47400 1.000 31.76000 484 SER A C 1
ATOM 3888 O O . SER A 1 483 ? -28.80100 4.85600 -12.56800 1.000 30.54000 484 SER A O 1
ATOM 3891 N N . SER A 1 484 ? -30.15700 5.97700 -11.16300 1.000 28.90000 485 SER A N 1
ATOM 3892 C CA . SER A 1 484 ? -31.25100 6.00300 -12.12700 1.000 35.16000 485 SER A CA 1
ATOM 3893 C C . SER A 1 484 ? -30.92300 6.91100 -13.30900 1.000 36.33000 485 SER A C 1
ATOM 3894 O O . SER A 1 484 ? -31.23500 6.57800 -14.45900 1.000 33.60000 485 SER A O 1
ATOM 3897 N N . SER A 1 485 ? -30.29400 8.06000 -13.04300 1.000 31.89000 486 SER A N 1
ATOM 3898 C CA . SER A 1 485 ? -29.85700 8.94300 -14.12200 1.000 30.55000 486 SER A CA 1
ATOM 3899 C C . SER A 1 485 ? -28.87000 8.23200 -15.03600 1.000 24.78000 486 SER A C 1
ATOM 3900 O O . SER A 1 485 ? -29.02300 8.23900 -16.26400 1.000 30.41000 486 SER A O 1
ATOM 3903 N N . VAL A 1 486 ? -27.86000 7.59600 -14.44000 1.000 27.24000 487 VAL A N 1
ATOM 3904 C CA . VAL A 1 486 ? -26.80700 6.95400 -15.21800 1.000 30.71000 487 VAL A CA 1
ATOM 3905 C C . VAL A 1 486 ? -27.36900 5.78200 -16.00500 1.000 30.54000 487 VAL A C 1
ATOM 3906 O O . VAL A 1 486 ? -27.05300 5.60500 -17.18800 1.000 28.01000 487 VAL A O 1
ATOM 3910 N N . ARG A 1 487 ? -28.23500 4.98000 -15.37900 1.000 25.80000 488 ARG A N 1
ATOM 3911 C CA . ARG A 1 487 ? -28.78100 3.82100 -16.07700 1.000 28.79000 488 ARG A CA 1
ATOM 3912 C C . ARG A 1 487 ? -29.70500 4.23300 -17.21900 1.000 31.17000 488 ARG A C 1
ATOM 3913 O O . ARG A 1 487 ? -29.66000 3.63100 -18.29800 1.000 27.09000 488 ARG A O 1
ATOM 3921 N N . LYS A 1 488 ? -30.52900 5.27000 -17.03000 1.000 28.28000 489 LYS A N 1
ATOM 3922 C CA . LYS A 1 488 ? -31.40600 5.68200 -18.12500 1.000 35.17000 489 LYS A CA 1
ATOM 3923 C C . LYS A 1 488 ? -30.60100 6.14500 -19.33100 1.000 29.74000 489 LYS A C 1
ATOM 3924 O O . LYS A 1 488 ? -30.93700 5.81900 -20.47700 1.000 29.63000 489 LYS A O 1
ATOM 3930 N N . ARG A 1 489 ? -29.55000 6.93100 -19.08600 1.000 26.80000 490 ARG A N 1
ATOM 3931 C CA . ARG A 1 489 ? -28.67800 7.38700 -20.16600 1.000 32.34000 490 ARG A CA 1
ATOM 3932 C C . ARG A 1 489 ? -27.99700 6.20900 -20.84800 1.000 33.08000 490 ARG A C 1
ATOM 3933 O O . ARG A 1 489 ? -27.86400 6.17600 -22.08000 1.000 29.76000 490 ARG A O 1
ATOM 3941 N N . PHE A 1 490 ? -27.57200 5.22600 -20.05400 1.000 28.91000 491 PHE A N 1
ATOM 3942 C CA . PHE A 1 490 ? -26.88600 4.05900 -20.59100 1.000 32.63000 491 PHE A CA 1
ATOM 3943 C C . PHE A 1 490 ? -27.82000 3.22800 -21.46000 1.000 30.92000 491 PHE A C 1
ATOM 3944 O O . PHE A 1 490 ? -27.44400 2.79000 -22.55400 1.000 32.06000 491 PHE A O 1
ATOM 3952 N N . PHE A 1 491 ? -29.05600 3.01600 -20.99600 1.000 27.87000 492 PHE A N 1
ATOM 3953 C CA . PHE A 1 491 ? -30.01300 2.23300 -21.77300 1.000 26.11000 492 PHE A CA 1
ATOM 3954 C C . PHE A 1 491 ? -30.38100 2.94400 -23.06900 1.000 28.29000 492 PHE A C 1
ATOM 3955 O O . PHE A 1 491 ? -30.51900 2.30400 -24.11700 1.000 27.81000 492 PHE A O 1
ATOM 3963 N N . ARG A 1 492 ? -30.57100 4.26700 -23.00200 1.000 27.17000 493 ARG A N 1
ATOM 3964 C CA . ARG A 1 492 ? -30.88000 5.05200 -24.19200 1.000 31.05000 493 ARG A CA 1
ATOM 3965 C C . ARG A 1 492 ? -29.73800 4.97900 -25.19500 1.000 29.37000 493 ARG A C 1
ATOM 3966 O O . ARG A 1 492 ? -29.95700 4.72500 -26.38500 1.000 27.71000 493 ARG A O 1
ATOM 3974 N N . GLU A 1 493 ? -28.50800 5.18800 -24.71600 1.000 28.47000 494 GLU A N 1
ATOM 3975 C CA . GLU A 1 493 ? -27.32700 5.10700 -25.56900 1.000 33.23000 494 GLU A CA 1
ATOM 3976 C C . GLU A 1 493 ? -27.21400 3.73800 -26.22700 1.000 32.53000 494 GLU A C 1
ATOM 3977 O O . GLU A 1 493 ? -26.97600 3.64300 -27.43600 1.000 29.76000 494 GLU A O 1
ATOM 3983 N N . ALA A 1 494 ? -27.41600 2.66500 -25.45300 1.000 28.43000 495 ALA A N 1
ATOM 3984 C CA . ALA A 1 494 ? -27.25500 1.31400 -25.98300 1.000 28.37000 495 ALA A CA 1
ATOM 3985 C C . ALA A 1 494 ? -28.31500 0.99900 -27.03100 1.000 31.14000 495 ALA A C 1
ATOM 3986 O O . ALA A 1 494 ? -28.02000 0.38600 -28.06300 1.000 30.93000 495 ALA A O 1
ATOM 3988 N N . LEU A 1 495 ? -29.56500 1.39900 -26.77500 1.000 27.57000 496 LEU A N 1
ATOM 3989 C CA . LEU A 1 495 ? -30.62100 1.16900 -27.75400 1.000 24.98000 496 LEU A CA 1
ATOM 3990 C C . LEU A 1 495 ? -30.34800 1.92200 -29.04800 1.000 28.56000 496 LEU A C 1
ATOM 3991 O O . LEU A 1 495 ? -30.60300 1.40200 -30.14000 1.000 30.48000 496 LEU A O 1
ATOM 3996 N N . LEU A 1 496 ? -29.85000 3.15500 -28.94200 1.000 27.33000 497 LEU A N 1
ATOM 3997 C CA . LEU A 1 496 ? -29.49000 3.92000 -30.13300 1.000 26.76000 497 LEU A CA 1
ATOM 3998 C C . LEU A 1 496 ? -28.34700 3.25600 -30.88600 1.000 30.14000 497 LEU A C 1
ATOM 3999 O O . LEU A 1 496 ? -28.35600 3.19100 -32.12000 1.000 28.18000 497 LEU A O 1
ATOM 4004 N N . GLN A 1 497 ? -27.35300 2.75100 -30.15600 1.000 28.02000 498 GLN A N 1
ATOM 4005 C CA . GLN A 1 497 ? -26.19100 2.14400 -30.79700 1.000 31.64000 498 GLN A CA 1
ATOM 4006 C C . GLN A 1 497 ? -26.50300 0.79200 -31.42900 1.000 36.78000 498 GLN A C 1
ATOM 4007 O O . GLN A 1 497 ? -25.74400 0.34100 -32.28800 1.000 32.13000 498 GLN A O 1
ATOM 4013 N N . ILE A 1 498 ? -27.59600 0.14200 -31.03500 1.000 28.33000 499 ILE A N 1
ATOM 4014 C CA . ILE A 1 498 ? -28.03700 -1.07000 -31.72400 1.000 30.14000 499 ILE A CA 1
ATOM 4015 C C . ILE A 1 498 ? -28.94600 -0.74100 -32.90300 1.000 28.20000 499 ILE A C 1
ATOM 4016 O O . ILE A 1 498 ? -28.83200 -1.34000 -33.97700 1.000 33.44000 499 ILE A O 1
ATOM 4021 N N . SER A 1 499 ? -29.84100 0.23000 -32.74000 1.000 28.96000 500 SER A N 1
ATOM 4022 C CA . SER A 1 499 ? -30.89300 0.44300 -33.73200 1.000 23.13000 500 SER A CA 1
ATOM 4023 C C . SER A 1 499 ? -30.43400 1.30600 -34.90800 1.000 25.82000 500 SER A C 1
ATOM 4024 O O . SER A 1 499 ? -30.83200 1.05800 -36.05100 1.000 25.68000 500 SER A O 1
ATOM 4027 N N . ILE A 1 500 ? -29.61700 2.32600 -34.66900 1.000 23.82000 501 ILE A N 1
ATOM 4028 C CA . ILE A 1 500 ? -29.29900 3.26700 -35.74500 1.000 21.80000 501 ILE A CA 1
ATOM 4029 C C . ILE A 1 500 ? -28.41000 2.60300 -36.79900 1.000 23.02000 501 ILE A C 1
ATOM 4030 O O . ILE A 1 500 ? -28.69000 2.75600 -38.00000 1.000 22.60000 501 ILE A O 1
ATOM 4035 N N . PRO A 1 501 ? -27.35800 1.85100 -36.44300 1.000 23.36000 502 PRO A N 1
ATOM 4036 C CA . PRO A 1 501 ? -26.57700 1.19400 -37.51300 1.000 25.94000 502 PRO A CA 1
ATOM 4037 C C . PRO A 1 501 ? -27.41600 0.26000 -38.35400 1.000 25.55000 502 PRO A C 1
ATOM 4038 O O . PRO A 1 501 ? -27.19100 0.13000 -39.56600 1.000 24.37000 502 PRO A O 1
ATOM 4042 N N . PHE A 1 502 ? -28.38900 -0.39900 -37.72400 1.000 23.27000 503 PHE A N 1
ATOM 4043 C CA . PHE A 1 502 ? -29.32200 -1.24100 -38.46100 1.000 27.58000 503 PHE A CA 1
ATOM 4044 C C . PHE A 1 502 ? -30.10000 -0.42800 -39.49300 1.000 22.67000 503 PHE A C 1
ATOM 4045 O O . PHE A 1 502 ? -30.18500 -0.81000 -40.66700 1.000 25.47000 503 PHE A O 1
ATOM 4053 N N . LEU A 1 503 ? -30.67600 0.69500 -39.06500 1.000 22.24000 504 LEU A N 1
ATOM 4054 C CA . LEU A 1 503 ? -31.46000 1.53500 -39.96900 1.000 26.05000 504 LEU A CA 1
ATOM 4055 C C . LEU A 1 503 ? -30.59900 2.10100 -41.08600 1.000 26.04000 504 LEU A C 1
ATOM 4056 O O . LEU A 1 503 ? -31.01300 2.13800 -42.25100 1.000 25.16000 504 LEU A O 1
ATOM 4061 N N . LEU A 1 504 ? -29.40300 2.58500 -40.74000 1.000 23.12000 505 LEU A N 1
ATOM 4062 C CA . LEU A 1 504 ? -28.54300 3.17300 -41.75700 1.000 22.35000 505 LEU A CA 1
ATOM 4063 C C . LEU A 1 504 ? -28.18300 2.15000 -42.82400 1.000 19.12000 505 LEU A C 1
ATOM 4064 O O . LEU A 1 504 ? -28.16000 2.47100 -44.01600 1.000 21.41000 505 LEU A O 1
ATOM 4069 N N . LYS A 1 505 ? -27.93200 0.90800 -42.41700 1.000 23.39000 506 LYS A N 1
ATOM 4070 C CA . LYS A 1 505 ? -27.62200 -0.13700 -43.38600 1.000 21.76000 506 LYS A CA 1
ATOM 4071 C C . LYS A 1 505 ? -28.81900 -0.42800 -44.28400 1.000 23.08000 506 LYS A C 1
ATOM 4072 O O . LYS A 1 505 ? -28.67700 -0.52100 -45.50900 1.000 23.62000 506 LYS A O 1
ATOM 4078 N N . LYS A 1 506 ? -30.01300 -0.55000 -43.69600 1.000 25.24000 507 LYS A N 1
ATOM 4079 C CA . LYS A 1 506 ? -31.21200 -0.79300 -44.49900 1.000 23.29000 507 LYS A CA 1
ATOM 4080 C C . LYS A 1 506 ? -31.48000 0.36300 -45.45600 1.000 27.64000 507 LYS A C 1
ATOM 4081 O O . LYS A 1 506 ? -31.90800 0.15100 -46.60100 1.000 26.05000 507 LYS A O 1
ATOM 4087 N N . LEU A 1 507 ? -31.23000 1.59700 -45.00900 1.000 25.69000 508 LEU A N 1
ATOM 4088 C CA . LEU A 1 507 ? -31.48900 2.77200 -45.83600 1.000 25.59000 508 LEU A CA 1
ATOM 4089 C C . LEU A 1 507 ? -30.36900 3.08000 -46.82600 1.000 27.23000 508 LEU A C 1
ATOM 4090 O O . LEU A 1 507 ? -30.55700 3.93400 -47.69400 1.000 26.23000 508 LEU A O 1
ATOM 4095 N N . ALA A 1 508 ? -29.22700 2.39800 -46.73900 1.000 25.24000 509 ALA A N 1
ATOM 4096 C CA . ALA A 1 508 ? -28.08200 2.77100 -47.57000 1.000 25.96000 509 ALA A CA 1
ATOM 4097 C C . ALA A 1 508 ? -28.35300 2.69100 -49.07000 1.000 27.75000 509 ALA A C 1
ATOM 4098 O O . ALA A 1 508 ? -27.89800 3.59800 -49.79100 1.000 28.95000 509 ALA A O 1
ATOM 4100 N N . PRO A 1 509 ? -29.04000 1.67000 -49.61000 1.000 30.90000 510 PRO A N 1
ATOM 4101 C CA . PRO A 1 509 ? -29.30900 1.68200 -51.05700 1.000 29.13000 510 PRO A CA 1
ATOM 4102 C C . PRO A 1 509 ? -30.12300 2.88300 -51.49700 1.000 31.95000 510 PRO A C 1
ATOM 4103 O O . PRO A 1 509 ? -29.96100 3.35800 -52.62800 1.000 37.29000 510 PRO A O 1
ATOM 4107 N N . THR A 1 510 ? -30.97500 3.41200 -50.62100 1.000 27.57000 511 THR A N 1
ATOM 4108 C CA . THR A 1 510 ? -31.74400 4.60000 -50.96700 1.000 30.27000 511 THR A CA 1
ATOM 4109 C C . THR A 1 510 ? -30.86500 5.84400 -50.96300 1.000 32.80000 511 THR A C 1
ATOM 4110 O O . THR A 1 510 ? -30.94900 6.67900 -51.87200 1.000 33.85000 511 THR A O 1
ATOM 4114 N N . CYS A 1 511 ? -29.99000 5.96700 -49.96500 1.000 30.97000 512 CYS A N 1
ATOM 4115 C CA . CYS A 1 511 ? -29.38000 7.24800 -49.60600 1.000 32.14000 512 CYS A CA 1
ATOM 4116 C C . CYS A 1 511 ? -27.95900 7.45700 -50.10700 1.000 40.13000 512 CYS A C 1
ATOM 4117 O O . CYS A 1 511 ? -27.60700 8.58900 -50.45500 1.000 36.86000 512 CYS A O 1
ATOM 4120 N N . LYS A 1 512 ? -27.11500 6.41900 -50.10100 1.000 43.70000 513 LYS A N 1
ATOM 4121 C CA . LYS A 1 512 ? -25.67600 6.65700 -50.21200 1.000 47.13000 513 LYS A CA 1
ATOM 4122 C C . LYS A 1 512 ? -25.32400 7.34500 -51.52300 1.000 49.85000 513 LYS A C 1
ATOM 4123 O O . LYS A 1 512 ? -24.40900 8.17700 -51.57000 1.000 51.60000 513 LYS A O 1
ATOM 4129 N N . SER A 1 513 ? -26.05500 7.03000 -52.59200 1.000 41.57000 514 SER A N 1
ATOM 4130 C CA . SER A 1 513 ? -25.79400 7.67900 -53.87200 1.000 41.17000 514 SER A CA 1
ATOM 4131 C C . SER A 1 513 ? -26.37400 9.08600 -53.92300 1.000 41.76000 514 SER A C 1
ATOM 4132 O O . SER A 1 513 ? -25.89600 9.92500 -54.69500 1.000 45.75000 514 SER A O 1
ATOM 4135 N N . GLU A 1 514 ? -27.38800 9.36600 -53.10800 1.000 40.83000 515 GLU A N 1
ATOM 4136 C CA . GLU A 1 514 ? -28.18100 10.58400 -53.22300 1.000 46.82000 515 GLU A CA 1
ATOM 4137 C C . GLU A 1 514 ? -27.74300 11.69500 -52.27700 1.000 49.53000 515 GLU A C 1
ATOM 4138 O O . GLU A 1 514 ? -27.87700 12.87400 -52.62200 1.000 36.38000 515 GLU A O 1
ATOM 4144 N N . LEU A 1 515 ? -27.23100 11.33800 -51.09800 1.000 35.45000 516 LEU A N 1
ATOM 4145 C CA . LEU A 1 515 ? -26.85000 12.33900 -50.10300 1.000 37.45000 516 LEU A CA 1
ATOM 4146 C C . LEU A 1 515 ? -25.89500 13.41400 -50.61400 1.000 33.90000 516 LEU A C 1
ATOM 4147 O O . LEU A 1 515 ? -26.07900 14.58700 -50.23600 1.000 37.28000 516 LEU A O 1
ATOM 4152 N N . PRO A 1 516 ? -24.87300 13.11900 -51.42700 1.000 36.21000 517 PRO A N 1
ATOM 4153 C CA . PRO A 1 516 ? -23.97000 14.19700 -51.86100 1.000 32.35000 517 PRO A CA 1
ATOM 4154 C C . PRO A 1 516 ? -24.67200 15.33500 -52.58300 1.000 42.37000 517 PRO A C 1
ATOM 4155 O O . PRO A 1 516 ? -24.13900 16.45400 -52.61000 1.000 38.58000 517 PRO A O 1
ATOM 4159 N N . ARG A 1 517 ? -25.85700 15.09900 -53.14800 1.000 36.55000 518 ARG A N 1
ATOM 4160 C CA . ARG A 1 517 ? -26.58000 16.17400 -53.82100 1.000 35.12000 518 ARG A CA 1
ATOM 4161 C C . ARG A 1 517 ? -26.99900 17.27500 -52.85600 1.000 36.22000 518 ARG A C 1
ATOM 4162 O O . ARG A 1 517 ? -27.25500 18.40200 -53.29500 1.000 42.59000 518 ARG A O 1
ATOM 4170 N N . PHE A 1 518 ? -27.04800 16.98500 -51.55300 1.000 36.13000 519 PHE A N 1
ATOM 4171 C CA . PHE A 1 518 ? -27.40900 17.98300 -50.55200 1.000 32.34000 519 PHE A CA 1
ATOM 4172 C C . PHE A 1 518 ? -26.23800 18.86000 -50.12500 1.000 27.76000 519 PHE A C 1
ATOM 4173 O O . PHE A 1 518 ? -26.45500 19.79400 -49.34900 1.000 29.04000 519 PHE A O 1
ATOM 4181 N N . GLN A 1 519 ? -25.01100 18.56100 -50.57000 1.000 29.71000 520 GLN A N 1
ATOM 4182 C CA . GLN A 1 519 ? -23.86100 19.35400 -50.14300 1.000 27.39000 520 GLN A CA 1
ATOM 4183 C C . GLN A 1 519 ? -24.03200 20.81600 -50.51800 1.000 32.15000 520 GLN A C 1
ATOM 4184 O O . GLN A 1 519 ? -23.61600 21.70900 -49.77100 1.000 31.92000 520 GLN A O 1
ATOM 4190 N N . GLU A 1 520 ? -24.64600 21.07700 -51.67400 1.000 27.05000 521 GLU A N 1
ATOM 4191 C CA . GLU A 1 520 ? -24.75200 22.43300 -52.19800 1.000 30.98000 521 GLU A CA 1
ATOM 4192 C C . GLU A 1 520 ? -25.57800 23.35200 -51.31100 1.000 33.97000 521 GLU A C 1
ATOM 4193 O O . GLU A 1 520 ? -25.54800 24.56900 -51.51700 1.000 30.24000 521 GLU A O 1
ATOM 4199 N N . LEU A 1 521 ? -26.29400 22.80700 -50.32600 1.000 29.12000 522 LEU A N 1
ATOM 4200 C CA . LEU A 1 521 ? -27.08800 23.59800 -49.39200 1.000 30.56000 522 LEU A CA 1
ATOM 4201 C C . LEU A 1 521 ? -26.28100 24.13400 -48.21600 1.000 28.12000 522 LEU A C 1
ATOM 4202 O O . LEU A 1 521 ? -26.80800 24.94600 -47.44600 1.000 31.48000 522 LEU A O 1
ATOM 4207 N N . ILE A 1 522 ? -25.03600 23.70400 -48.05300 1.000 28.81000 523 ILE A N 1
ATOM 4208 C CA . ILE A 1 522 ? -24.23100 24.07100 -46.89300 1.000 26.35000 523 ILE A CA 1
ATOM 4209 C C . ILE A 1 522 ? -23.34500 25.25100 -47.27600 1.000 24.83000 523 ILE A C 1
ATOM 4210 O O . ILE A 1 522 ? -22.48800 25.13900 -48.15600 1.000 30.43000 523 ILE A O 1
ATOM 4215 N N . PHE A 1 523 ? -23.57000 26.39000 -46.62500 1.000 26.46000 524 PHE A N 1
ATOM 4216 C CA . PHE A 1 523 ? -22.70600 27.55400 -46.78600 1.000 29.35000 524 PHE A CA 1
ATOM 4217 C C . PHE A 1 523 ? -21.25500 27.17600 -46.50700 1.000 32.16000 524 PHE A C 1
ATOM 4218 O O . PHE A 1 523 ? -20.95500 26.54900 -45.48600 1.000 27.93000 524 PHE A O 1
ATOM 4226 N N . GLU A 1 524 ? -20.35700 27.55400 -47.42400 1.000 30.39000 525 GLU A N 1
ATOM 4227 C CA . GLU A 1 524 ? -18.99400 27.02400 -47.39700 1.000 30.97000 525 GLU A CA 1
ATOM 4228 C C . GLU A 1 524 ? -18.26400 27.38200 -46.10600 1.000 27.98000 525 GLU A C 1
ATOM 4229 O O . GLU A 1 524 ? -17.47800 26.57800 -45.59100 1.000 29.06000 525 GLU A O 1
ATOM 4235 N N . ASP A 1 525 ? -18.51200 28.57300 -45.56000 1.000 29.02000 526 ASP A N 1
ATOM 4236 C CA . ASP A 1 525 ? -17.88100 28.94600 -44.29600 1.000 29.38000 526 ASP A CA 1
ATOM 4237 C C . ASP A 1 525 ? -18.38000 28.12500 -43.11000 1.000 28.83000 526 ASP A C 1
ATOM 4238 O O . ASP A 1 525 ? -17.77100 28.19500 -42.03600 1.000 28.12000 526 ASP A O 1
ATOM 4243 N N . PHE A 1 526 ? -19.46100 27.36000 -43.27600 1.000 29.80000 527 PHE A N 1
ATOM 4244 C CA . PHE A 1 526 ? -20.00100 26.50200 -42.22900 1.000 23.59000 527 PHE A CA 1
ATOM 4245 C C . PHE A 1 526 ? -19.69300 25.03100 -42.44900 1.000 21.52000 527 PHE A C 1
ATOM 4246 O O . PHE A 1 526 ? -20.17300 24.19900 -41.67000 1.000 23.95000 527 PHE A O 1
ATOM 4254 N N . ALA A 1 527 ? -18.92500 24.68800 -43.48200 1.000 20.84000 528 ALA A N 1
ATOM 4255 C CA . ALA A 1 527 ? -18.75700 23.28300 -43.85200 1.000 23.54000 528 ALA A CA 1
ATOM 4256 C C . ALA A 1 527 ? -17.95500 22.50500 -42.81500 1.000 22.38000 528 ALA A C 1
ATOM 4257 O O . ALA A 1 527 ? -18.05600 21.27300 -42.76300 1.000 23.11000 528 ALA A O 1
ATOM 4259 N N . ARG A 1 528 ? -17.13800 23.18600 -42.00000 1.000 23.72000 529 ARG A N 1
ATOM 4260 C CA . ARG A 1 528 ? -16.44700 22.48300 -40.92000 1.000 25.47000 529 ARG A CA 1
ATOM 4261 C C . ARG A 1 528 ? -17.39000 22.12000 -39.78400 1.000 26.22000 529 ARG A C 1
ATOM 4262 O O . ARG A 1 528 ? -17.04000 21.28200 -38.94500 1.000 23.00000 529 ARG A O 1
ATOM 4270 N N . PHE A 1 529 ? -18.58000 22.72300 -39.73500 1.000 20.62000 530 PHE A N 1
ATOM 4271 C CA . PHE A 1 529 ? -19.49000 22.51700 -38.61400 1.000 22.95000 530 PHE A CA 1
ATOM 4272 C C . PHE A 1 529 ? -20.74700 21.76300 -38.99300 1.000 25.30000 530 PHE A C 1
ATOM 4273 O O . PHE A 1 529 ? -21.48800 21.35000 -38.09600 1.000 26.83000 530 PHE A O 1
ATOM 4281 N N . ILE A 1 530 ? -21.00100 21.59800 -40.28600 1.000 22.25000 531 ILE A N 1
ATOM 4282 C CA . ILE A 1 530 ? -22.20000 20.94700 -40.80300 1.000 24.80000 531 ILE A CA 1
ATOM 4283 C C . ILE A 1 530 ? -21.76600 19.94100 -41.85300 1.000 21.16000 531 ILE A C 1
ATOM 4284 O O . ILE A 1 530 ? -21.11200 20.31000 -42.83400 1.000 26.32000 531 ILE A O 1
ATOM 4289 N N . LEU A 1 531 ? -22.14300 18.67200 -41.65800 1.000 23.27000 532 LEU A N 1
ATOM 4290 C CA . LEU A 1 531 ? -21.86700 17.61100 -42.61900 1.000 24.58000 532 LEU A CA 1
ATOM 4291 C C . LEU A 1 531 ? -23.17700 16.97300 -43.06200 1.000 19.83000 532 LEU A C 1
ATOM 4292 O O . LEU A 1 531 ? -24.04400 16.69800 -42.22900 1.000 25.32000 532 LEU A O 1
ATOM 4297 N N . VAL A 1 532 ? -23.31300 16.73700 -44.37000 1.000 24.51000 533 VAL A N 1
ATOM 4298 C CA . VAL A 1 532 ? -24.50700 16.05700 -44.88100 1.000 24.97000 533 VAL A CA 1
ATOM 4299 C C . VAL A 1 532 ? -24.72500 14.75300 -44.13100 1.000 28.35000 533 VAL A C 1
ATOM 4300 O O . VAL A 1 532 ? -25.83100 14.44800 -43.66500 1.000 28.96000 533 VAL A O 1
ATOM 4304 N N . GLU A 1 533 ? -23.66000 13.96900 -43.98400 1.000 26.36000 534 GLU A N 1
ATOM 4305 C CA . GLU A 1 533 ? -23.80300 12.65200 -43.37900 1.000 28.32000 534 GLU A CA 1
ATOM 4306 C C . GLU A 1 533 ? -24.27300 12.74200 -41.93100 1.000 27.64000 534 GLU A C 1
ATOM 4307 O O . GLU A 1 533 ? -25.17700 12.00700 -41.51900 1.000 26.55000 534 GLU A O 1
ATOM 4313 N N . ASN A 1 534 ? -23.66200 13.62900 -41.13500 1.000 24.55000 535 ASN A N 1
ATOM 4314 C CA . ASN A 1 534 ? -24.04100 13.75900 -39.73100 1.000 26.49000 535 ASN A CA 1
ATOM 4315 C C . ASN A 1 534 ? -25.46800 14.27100 -39.58100 1.000 23.04000 535 ASN A C 1
ATOM 4316 O O . ASN A 1 534 ? -26.19900 13.84500 -38.67900 1.000 28.55000 535 ASN A O 1
ATOM 4321 N N . THR A 1 535 ? -25.85900 15.21900 -40.42800 1.000 26.03000 536 THR A N 1
ATOM 4322 C CA . THR A 1 535 ? -27.22100 15.73600 -40.38500 1.000 25.68000 536 THR A CA 1
ATOM 4323 C C . THR A 1 535 ? -28.21900 14.64200 -40.74600 1.000 24.81000 536 THR A C 1
ATOM 4324 O O . THR A 1 535 ? -29.23900 14.45700 -40.06600 1.000 28.58000 536 THR A O 1
ATOM 4328 N N . TYR A 1 536 ? -27.91500 13.88400 -41.79900 1.000 25.47000 537 TYR A N 1
ATOM 4329 C CA . TYR A 1 536 ? -28.73100 12.73100 -42.17100 1.000 27.82000 537 TYR A CA 1
ATOM 4330 C C . TYR A 1 536 ? -28.84800 11.73500 -41.02000 1.000 28.25000 537 TYR A C 1
ATOM 4331 O O . TYR A 1 536 ? -29.94300 11.25400 -40.70500 1.000 27.03000 537 TYR A O 1
ATOM 4340 N N . GLU A 1 537 ? -27.72700 11.42100 -40.36600 1.000 26.02000 538 GLU A N 1
ATOM 4341 C CA . GLU A 1 537 ? -27.78000 10.46900 -39.26100 1.000 25.65000 538 GLU A CA 1
ATOM 4342 C C . GLU A 1 537 ? -28.59900 11.01100 -38.09500 1.000 29.58000 538 GLU A C 1
ATOM 4343 O O . GLU A 1 537 ? -29.26800 10.24300 -37.39300 1.000 26.49000 538 GLU A O 1
ATOM 4349 N N . GLU A 1 538 ? -28.57200 12.33100 -37.87400 1.000 28.94000 539 GLU A N 1
ATOM 4350 C CA . GLU A 1 538 ? -29.42300 12.92100 -36.84100 1.000 26.49000 539 GLU A CA 1
ATOM 4351 C C . GLU A 1 538 ? -30.89800 12.81200 -37.21800 1.000 24.16000 539 GLU A C 1
ATOM 4352 O O . GLU A 1 538 ? -31.75200 12.61200 -36.34500 1.000 30.38000 539 GLU A O 1
ATOM 4358 N N . VAL A 1 539 ? -31.21800 12.95300 -38.50700 1.000 27.77000 540 VAL A N 1
ATOM 4359 C CA . VAL A 1 539 ? -32.59800 12.76800 -38.95900 1.000 27.94000 540 VAL A CA 1
ATOM 4360 C C . VAL A 1 539 ? -33.05900 11.34300 -38.67100 1.000 29.39000 540 VAL A C 1
ATOM 4361 O O . VAL A 1 539 ? -34.15800 11.11300 -38.15000 1.000 31.27000 540 VAL A O 1
ATOM 4365 N N . VAL A 1 540 ? -32.20400 10.36600 -38.97300 1.000 29.29000 541 VAL A N 1
ATOM 4366 C CA . VAL A 1 540 ? -32.54200 8.96800 -38.70500 1.000 29.33000 541 VAL A CA 1
ATOM 4367 C C . VAL A 1 540 ? -32.69000 8.72900 -37.20600 1.000 33.57000 541 VAL A C 1
ATOM 4368 O O . VAL A 1 540 ? -33.60600 8.02400 -36.75700 1.000 31.74000 541 VAL A O 1
ATOM 4372 N N . LEU A 1 541 ? -31.77600 9.29500 -36.41000 1.000 28.19000 542 LEU A N 1
ATOM 4373 C CA . LEU A 1 541 ? -31.84900 9.14200 -34.95900 1.000 31.19000 542 LEU A CA 1
ATOM 4374 C C . LEU A 1 541 ? -33.19700 9.60000 -34.42700 1.000 28.41000 542 LEU A C 1
ATOM 4375 O O . LEU A 1 541 ? -33.75200 8.98400 -33.51000 1.000 34.60000 542 LEU A O 1
ATOM 4380 N N . GLN A 1 542 ? -33.73800 10.68500 -34.98600 1.000 28.68000 543 GLN A N 1
ATOM 4381 C CA . GLN A 1 542 ? -34.97800 11.23400 -34.44900 1.000 35.97000 543 GLN A CA 1
ATOM 4382 C C . GLN A 1 542 ? -36.16400 10.31400 -34.71700 1.000 37.99000 543 GLN A C 1
ATOM 4383 O O . GLN A 1 542 ? -37.16300 10.37600 -33.99300 1.000 41.21000 543 GLN A O 1
ATOM 4389 N N . THR A 1 543 ? -36.06300 9.43200 -35.71500 1.000 36.82000 544 THR A N 1
ATOM 4390 C CA . THR A 1 543 ? -37.17000 8.52400 -36.00900 1.000 30.13000 544 THR A CA 1
ATOM 4391 C C . THR A 1 543 ? -37.30100 7.40800 -34.97600 1.000 38.42000 544 THR A C 1
ATOM 4392 O O . THR A 1 543 ? -38.39200 6.85100 -34.81000 1.000 38.09000 544 THR A O 1
ATOM 4396 N N . VAL A 1 544 ? -36.22000 7.04800 -34.28000 1.000 31.72000 545 VAL A N 1
ATOM 4397 C CA . VAL A 1 544 ? -36.33600 6.06100 -33.20700 1.000 37.16000 545 VAL A CA 1
ATOM 4398 C C . VAL A 1 544 ? -36.46700 6.69100 -31.83200 1.000 40.34000 545 VAL A C 1
ATOM 4399 O O . VAL A 1 544 ? -36.76300 5.97200 -30.86300 1.000 36.89000 545 VAL A O 1
ATOM 4403 N N . MET A 1 545 ? -36.27100 8.00600 -31.71500 1.000 35.37000 546 MET A N 1
ATOM 4404 C CA . MET A 1 545 ? -36.15900 8.63000 -30.40100 1.000 39.88000 546 MET A CA 1
ATOM 4405 C C . MET A 1 545 ? -37.43400 8.46500 -29.58400 1.000 43.18000 546 MET A C 1
ATOM 4406 O O . MET A 1 545 ? -37.37300 8.18800 -28.38000 1.000 45.16000 546 MET A O 1
ATOM 4411 N N . LYS A 1 546 ? -38.59900 8.62900 -30.21700 1.000 47.14000 547 LYS A N 1
ATOM 4412 C CA . LYS A 1 546 ? -39.86000 8.48900 -29.49000 1.000 58.04000 547 LYS A CA 1
ATOM 4413 C C . LYS A 1 546 ? -40.00800 7.08300 -28.92300 1.000 42.83000 547 LYS A C 1
ATOM 4414 O O . LYS A 1 546 ? -40.23800 6.90900 -27.72000 1.000 48.89000 547 LYS A O 1
ATOM 4420 N N . ASP A 1 547 ? -39.84300 6.06500 -29.77500 1.000 40.96000 548 ASP A N 1
ATOM 4421 C CA . ASP A 1 547 ? -39.96100 4.68200 -29.32300 1.000 47.98000 548 ASP A CA 1
ATOM 4422 C C . ASP A 1 547 ? -38.96500 4.36600 -28.21000 1.000 54.96000 548 ASP A C 1
ATOM 4423 O O . ASP A 1 547 ? -39.30900 3.68500 -27.23800 1.000 57.15000 548 ASP A O 1
ATOM 4428 N N . ILE A 1 548 ? -37.73400 4.87300 -28.31800 1.000 39.74000 549 ILE A N 1
ATOM 4429 C CA . ILE A 1 548 ? -36.71400 4.56500 -27.31700 1.000 40.96000 549 ILE A CA 1
ATOM 4430 C C . ILE A 1 548 ? -37.01000 5.27000 -26.00300 1.000 44.06000 549 ILE A C 1
ATOM 4431 O O . ILE A 1 548 ? -36.96600 4.65700 -24.93000 1.000 44.76000 549 ILE A O 1
ATOM 4436 N N . LEU A 1 549 ? -37.28400 6.57600 -26.05800 1.000 50.81000 550 LEU A N 1
ATOM 4437 C CA . LEU A 1 549 ? -37.57300 7.29800 -24.82400 1.000 52.19000 550 LEU A CA 1
ATOM 4438 C C . LEU A 1 549 ? -38.82700 6.75900 -24.16400 1.000 52.79000 550 LEU A C 1
ATOM 4439 O O . LEU A 1 549 ? -38.91200 6.71600 -22.93300 1.000 69.65000 550 LEU A O 1
ATOM 4444 N N . GLN A 1 550 ? -39.80000 6.32100 -24.96700 1.000 55.67000 551 GLN A N 1
ATOM 4445 C CA . GLN A 1 550 ? -41.03100 5.77300 -24.41000 1.000 70.05000 551 GLN A CA 1
ATOM 4446 C C . GLN A 1 550 ? -40.84500 4.33800 -23.92900 1.000 67.19000 551 GLN A C 1
ATOM 4447 O O . GLN A 1 550 ? -41.46500 3.93500 -22.94100 1.000 71.14000 551 GLN A O 1
ATOM 4453 N N . ALA A 1 551 ? -40.00600 3.55200 -24.60800 1.000 56.98000 552 ALA A N 1
ATOM 4454 C CA . ALA A 1 551 ? -39.72300 2.19900 -24.13100 1.000 63.53000 552 ALA A CA 1
ATOM 4455 C C . ALA A 1 551 ? -39.01800 2.24400 -22.78300 1.000 54.04000 552 ALA A C 1
ATOM 4456 O O . ALA A 1 551 ? -39.35300 1.48700 -21.86500 1.000 66.58000 552 ALA A O 1
ATOM 4458 N N . VAL A 1 552 ? -38.04000 3.14000 -22.64300 1.000 53.39000 553 VAL A N 1
ATOM 4459 C CA . VAL A 1 552 ? -37.36900 3.32700 -21.36200 1.000 46.39000 553 VAL A CA 1
ATOM 4460 C C . VAL A 1 552 ? -38.30200 4.01100 -20.37900 1.000 71.41000 553 VAL A C 1
ATOM 4461 O O . VAL A 1 552 ? -38.16300 3.87000 -19.15900 1.000 68.77000 553 VAL A O 1
ATOM 4465 N N . LYS A 1 553 ? -39.27700 4.74200 -20.89400 1.000 74.71000 554 LYS A N 1
ATOM 4466 C CA . LYS A 1 553 ? -40.30100 5.33800 -20.05600 1.000 72.77000 554 LYS A CA 1
ATOM 4467 C C . LYS A 1 553 ? -41.31500 4.29800 -19.58500 1.000 85.16000 554 LYS A C 1
ATOM 4468 O O . LYS A 1 553 ? -41.52300 4.11300 -18.37900 1.000 80.13000 554 LYS A O 1
ATOM 4474 N N . GLU A 1 554 ? -41.96400 3.61300 -20.53500 1.000 90.17000 555 GLU A N 1
ATOM 4475 C CA . GLU A 1 554 ? -43.02300 2.66000 -20.20500 1.000 84.66000 555 GLU A CA 1
ATOM 4476 C C . GLU A 1 554 ? -42.50100 1.56800 -19.29200 1.000 86.09000 555 GLU A C 1
ATOM 4477 O O . GLU A 1 554 ? -43.12700 1.23800 -18.28100 1.000 88.83000 555 GLU A O 1
ATOM 4483 N N . ALA A 1 555 ? -41.34800 0.99500 -19.63800 1.000 84.88000 556 ALA A N 1
ATOM 4484 C CA . ALA A 1 555 ? -40.65800 0.12900 -18.69400 1.000 88.97000 556 ALA A CA 1
ATOM 4485 C C . ALA A 1 555 ? -40.40300 0.86400 -17.38200 1.000 93.70000 556 ALA A C 1
ATOM 4486 O O . ALA A 1 555 ? -40.65500 0.32000 -16.30000 1.000 103.04000 556 ALA A O 1
ATOM 4488 N N . ALA A 1 556 ? -39.98800 2.13100 -17.45500 1.000 86.68000 557 ALA A N 1
ATOM 4489 C CA . ALA A 1 556 ? -39.45200 2.83800 -16.28900 1.000 80.32000 557 ALA A CA 1
ATOM 4490 C C . ALA A 1 556 ? -38.30900 2.02000 -15.71900 1.000 76.10000 557 ALA A C 1
ATOM 4491 O O . ALA A 1 556 ? -38.23300 1.72500 -14.52600 1.000 88.34000 557 ALA A O 1
ATOM 4493 N N . VAL A 1 557 ? -37.44100 1.59800 -16.63000 1.000 81.61000 558 VAL A N 1
ATOM 4494 C CA . VAL A 1 557 ? -36.35800 0.69600 -16.29400 1.000 85.85000 558 VAL A CA 1
ATOM 4495 C C . VAL A 1 557 ? -35.35000 1.36900 -15.37300 1.000 82.22000 558 VAL A C 1
ATOM 4496 O O . VAL A 1 557 ? -34.66500 0.70300 -14.58400 1.000 78.60000 558 VAL A O 1
ATOM 4500 N N . GLN A 1 558 ? -35.24500 2.69800 -15.45600 1.000 78.62000 559 GLN A N 1
ATOM 4501 C CA . GLN A 1 558 ? -34.39500 3.46900 -14.55700 1.000 83.24000 559 GLN A CA 1
ATOM 4502 C C . GLN A 1 558 ? -34.95700 3.52100 -13.14200 1.000 80.68000 559 GLN A C 1
ATOM 4503 O O . GLN A 1 558 ? -34.29700 4.05600 -12.24500 1.000 78.93000 559 GLN A O 1
ATOM 4509 N N . ARG A 1 559 ? -36.17100 3.01100 -12.93800 1.000 86.71000 560 ARG A N 1
ATOM 4510 C CA . ARG A 1 559 ? -36.76000 2.81000 -11.60900 1.000 84.84000 560 ARG A CA 1
ATOM 4511 C C . ARG A 1 559 ? -37.07200 4.11500 -10.88500 1.000 79.08000 560 ARG A C 1
ATOM 4512 O O . ARG A 1 559 ? -38.19900 4.31500 -10.42700 1.000 81.53000 560 ARG A O 1
#

Organism: Homo sapiens (NCBI:txid9606)

InterPro domains:
  IPR001849 Pleckstrin homology domain [PS50003] (68-192)
  IPR011993 PH-like domain superfamily [G3DSA:2.30.29.30] (63-198)
  IPR026088 Niban-like [PTHR14392] (1-743)
  IPR059060 Niban 1/2/3 domain [PF26086] (334-502)

Nearest PDB structures (foldseek):
  7ctp-assembly1_A  TM=1.002E+00  e=6.810E-81  Homo sapiens
  2x18-assembly1_A  TM=7.767E-01  e=3.106E-03  Homo sapiens

GO terms:
  GO:0005829 cytosol (C, IDA)
  GO:0005912 adherens junction (C, IDA)
  GO:0043066 negative regulation of apoptotic process (P, IMP)
  GO:0005515 protein binding (F, IPI)
  GO:0045296 cadherin binding (F, HDA)
  GO:0005654 nucleoplasm (C, IDA)
  GO:0005886 plasma membrane (C, IDA)
  GO:0005634 nucleus (C, IDA)
  GO:0005737 cytoplasm (C, IDA)
  GO:0003713 transcription coactivator activity (F, IDA)
  GO:0045892 negative regulation of DNA-templated transcription (P, IDA)
  GO:0045893 positive regulation of DNA-templated transcription (P, IDA)
  GO:2000279 negative regulation of DNA biosynthetic process (P, IDA)
  GO:2000679 positive regulation of transcription regulatory region DNA binding (P, IDA)
  GO:0032274 gonadotropin secretion (P, IEP)
  GO:0008285 negative regulation of cell population proliferation (P, IDA)
  GO:0070062 extracellular exosome (C, HDA)
  GO:0032274 gonadotropin secretion (P, IMP)

Radius of gyration: 26.19 Å; Cα contacts (8 Å, |Δi|>4): 675; chains: 1; bounding box: 60×68×75 Å

CATH classification: 2.30.29.30

Solvent-accessible surface area: 27500 Å² total; per-residue (Å²): 110,90,20,49,64,72,28,6,70,124,62,39,74,101,96,6,27,83,88,0,14,151,8,0,62,51,0,6,112,50,0,42,68,8,2,0,3,9,3,0,56,14,10,80,92,94,80,86,64,81,43,121,119,177,30,74,4,74,133,51,180,108,112,37,117,127,120,91,35,53,43,22,88,4,62,12,20,29,70,130,53,98,110,45,113,56,14,6,0,9,0,28,83,84,7,11,1,10,0,28,82,61,106,62,3,58,103,160,152,52,101,53,142,31,104,7,76,3,5,4,11,79,31,24,44,37,33,104,94,4,41,134,80,11,16,114,26,4,111,56,45,117,83,232,69,185,34,84,24,146,48,12,0,0,1,46,4,42,36,10,53,9,26,25,0,0,2,122,60,108,74,68,18,83,62,5,50,14,0,2,61,10,0,18,16,55,12,23,59,28,26,96,96,104,29,124,16,59,4,52,0,1,42,45,0,3,78,10,2,23,11,53,80,129,69,47,33,34,24,44,19,51,14,1,48,38,13,17,2,0,0,2,3,0,4,50,68,11,10,89,85,14,57,74,78,0,2,109,127,10,173,50,168,74,98,74,55,6,73,20,15,19,40,0,4,42,13,0,28,112,30,0,54,85,44,0,83,67,67,8,85,117,12,31,67,106,2,81,148,62,37,81,65,16,52,58,59,0,144,109,42,12,94,102,0,36,93,20,14,88,87,1,10,40,94,0,80,82,46,0,50,80,117,0,74,70,13,6,146,84,91,1,71,69,77,2,74,76,8,3,107,33,1,52,62,7,0,9,88,0,4,54,37,0,68,72,17,0,89,116,21,0,61,61,9,6,104,49,7,107,107,107,67,22,66,138,87,17,56,87,29,17,62,130,9,10,47,5,1,72,64,19,115,66,1,31,50,0,6,97,66,0,97,85,5,152,0,62,3,9,116,84,174,85,35,91,30,2,10,29,15,0,55,37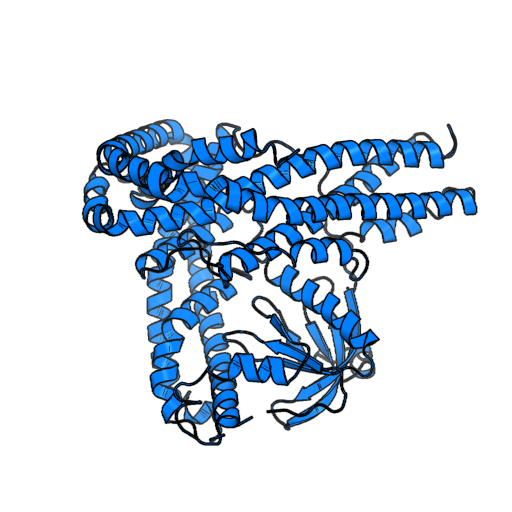,62,0,15,10,12,0,26,63,12,0,14,14,0,0,46,0,0,62,38,12,2,145,107,23,40,71,128,24,87,96,158,96,93,12,27,65,14,0,105,104,1,6,81,109,0,3,137,54,4,61,129,6,5,22,46,12,10,54,86,3,0,84,50,0,2,12,56,14,0,22,15,33,0,6,104,118,8,14,115,41,2,107,89,63,9,89,124,11,88,151,60,14,116,146,92,14,35,86,7,0,31,11,60,18,3,6,17,76,8,0,45,118,20,1,20,160,35,0,69,67,17,1,122,146,58,53,4,56,188

Sequence (553 aa):
GDVLSTHLDDARRQHIAEKTGKILTEFLQFYEDQYGVALFNSMRHEIEGTGLPQAQLLWRKVPLDERIVFSGNLFQHQEDSKKWRNRFSLVPHNYGLVLYENKAAYERQVPPRAVINSAGYKILTSVDQYLELIGNSLPGTTAKLKCPTQFPLILWHPYARHYYFCMMTEAEQDKWQAVLQDCIRHCNNGIPEDSKVEGPAFTDAIRMYRQSKELYGTWEMLCGNEVQILSNLVMEE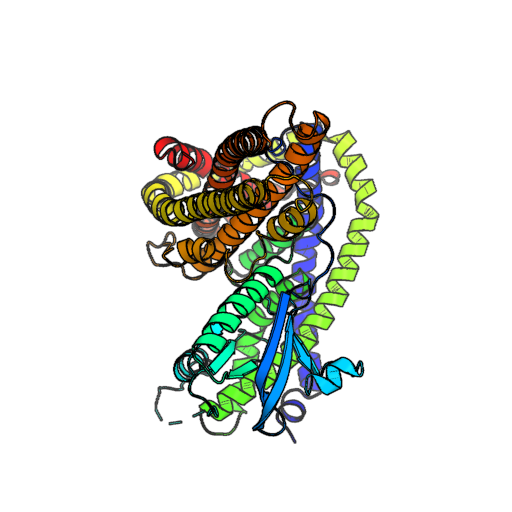LGPELKAELGPRLKGKPQERQRQWIQISDAVYHMVYEQAKARFEEVLSKVQQVQPAMQAVIRTDMDQIITSKEHLASKIRAFILPKAEVCVRNHVQPYIPSILEALMVPTSQGFTEVRDVFFKEVTDMNLNVINEGGIDKLGEYMEKLSRLAYHPLKMQSCYEKMESLRLDGLQQRFDVSSTSVFKQRAQIHMREQMDNAVYTFETLLHQELGKGPTKEELCKSIQRVLERVLKKYDYDSSSVRKRFFREALLQISIPFLLKKLAPTCKSELPRFQELIFEDFARFILVENTYEEVVLQTVMKDILQAVKEAAVQR

Secondary structure (DSSP, 8-state):
--HHHHHS-HHHHHHHHHHHHHHHHHHHHHHHHHHHHHHHHHHHHHHHT-SPPPPSS---SSPPPP---EEEEEEEE-TTT--EEEEEEEE-TT--EEEES-HHHHHTTPPPSEEE--TT-EEESSHHHHHHHHTTSSTTTT-----SSSEEEEEE-SSS--EEEEESSHHHHHHHHHHHHHHHHHHH--S-TT-SSHHHHHHHHHHHHHHHTT--S--TT--SSHHHHHHHHHHHHHHHHHHHHHGGG--SSHHHHHHHHHHHHHHHHHHHHHHHHHHHHHHHHHHHHHHHHHHHHHHHHHHHHHHHHHHHHHHHHHHHHHHHHHHHHHHTGGGHHHHHHHHHHHHHHHHHHHHHHHHHHHHHHHHHHHHHTSSTTHHHHHHHHTTGGG-TTTTHHHHGGGGG---B-TTSSB-HHHHHHHHHHHHHHHHHHHHHHHHHHHHHHHHHHTT-TTSS-HHHHHHHHHHHHHHHHHHHHHHHHHHHHHHHHHHHHHHHHHHHHHHHHTTTGGGGGGGS-GGGTTT--HHHHHHHHHHHHHHHHHHHHHHHHTTT-

B-factor: mean 37.41, std 15.88, range [15.53, 114.33]